Protein AF-A0A162SVK7-F1 (afdb_monomer)

pLDDT: mean 82.26, std 12.82, range [40.62, 97.19]

Sequence (424 aa):
MILMKMNILKIYNKLIHYNPVALINSDKLVNIDRVEYYIENQTILKSNTLYIMSIRSLLNIEPVIERINILSFKGYNITLEQVELLNANVILLDRTIDIDLIFNDIKNMLSIHRRYIKNTEKLYEAVLEGSTLQQIIEYAYEMINNPIILYDCSKKLIAYIKNINYIDEAFALKLENMQANSIGFPEYDSHKMISREAYFHINNRKNKHANMVSNIEIDHKLVGYLVVIEAKRVLDEYDVELISLLSNIISLEMGKDSFYQYSRGFAFEKLFFDLLEESIEDSLVLDSRIENLNLESKGNIKVLTLSPVEKHSANTVFPYVRDQFDKKYEGKSFIYRDKIVKLITYEKDNPFTDDFFKELEKFLKNNKMYCGLSLCFHNVKDLKQYYIQSVKSIELGLKLMKKSKFLFMMIICLFILWKNVRKI

Structure (mmCIF, N/CA/C/O backbone):
data_AF-A0A162SVK7-F1
#
_entry.id   AF-A0A162SVK7-F1
#
loop_
_atom_site.group_PDB
_atom_site.id
_atom_site.type_symbol
_atom_site.label_atom_id
_atom_site.label_alt_id
_atom_site.label_comp_id
_atom_site.label_asym_id
_atom_site.label_entity_id
_atom_site.label_seq_id
_atom_site.pdbx_PDB_ins_code
_atom_site.Cartn_x
_atom_site.Cartn_y
_atom_site.Cartn_z
_atom_site.occupancy
_atom_site.B_iso_or_equiv
_atom_site.auth_seq_id
_atom_site.auth_comp_id
_atom_site.auth_asym_id
_atom_site.auth_atom_id
_atom_site.pdbx_PDB_model_num
ATOM 1 N N . MET A 1 1 ? -6.412 13.043 8.914 1.00 49.00 1 MET A N 1
ATOM 2 C CA . MET A 1 1 ? -7.208 11.822 9.166 1.00 49.00 1 MET A CA 1
ATOM 3 C C . MET A 1 1 ? -7.851 11.960 10.538 1.00 49.00 1 MET A C 1
ATOM 5 O O . MET A 1 1 ? -7.175 12.432 11.443 1.00 49.00 1 MET A O 1
ATOM 9 N N . ILE A 1 2 ? -9.147 11.676 10.682 1.00 56.28 2 ILE A N 1
ATOM 10 C CA . ILE A 1 2 ? -9.868 11.856 11.952 1.00 56.28 2 ILE A CA 1
ATOM 11 C C . ILE A 1 2 ? -9.736 10.549 12.735 1.00 56.28 2 ILE A C 1
ATOM 13 O O . ILE A 1 2 ? -10.207 9.519 12.263 1.00 56.28 2 ILE A O 1
ATOM 17 N N . LEU A 1 3 ? -9.072 10.587 13.896 1.00 66.69 3 LEU A N 1
ATOM 18 C CA . LEU A 1 3 ? -9.072 9.462 14.835 1.00 66.69 3 LEU A CA 1
ATOM 19 C C . LEU A 1 3 ? -10.513 9.041 15.107 1.00 66.69 3 LEU A C 1
ATOM 21 O O . LEU A 1 3 ? -11.382 9.906 15.272 1.00 66.69 3 LEU A O 1
ATOM 25 N N . MET A 1 4 ? -10.762 7.734 15.189 1.00 75.25 4 MET A N 1
ATOM 26 C CA . MET A 1 4 ? -12.051 7.257 15.660 1.00 75.25 4 MET A CA 1
ATOM 27 C C . MET A 1 4 ? -12.364 7.956 16.986 1.00 75.25 4 MET A C 1
ATOM 29 O O . MET A 1 4 ? -11.551 7.939 17.902 1.00 75.25 4 MET A O 1
ATOM 33 N N . LYS A 1 5 ? -13.537 8.582 17.078 1.00 83.50 5 LYS A N 1
ATOM 34 C CA . LYS A 1 5 ? -14.055 9.126 18.333 1.00 83.50 5 LYS A CA 1
ATOM 35 C C . LYS A 1 5 ? -15.106 8.183 18.879 1.00 83.50 5 LYS A C 1
ATOM 37 O O . LYS A 1 5 ? -15.949 7.702 18.115 1.00 83.50 5 LYS A O 1
ATOM 42 N N . MET A 1 6 ? -15.084 7.960 20.184 1.00 89.19 6 MET A N 1
ATOM 43 C CA . MET A 1 6 ? -16.186 7.313 20.871 1.00 89.19 6 MET A CA 1
ATOM 44 C C . MET A 1 6 ? -17.186 8.380 21.289 1.00 89.19 6 MET A C 1
ATOM 46 O O . MET A 1 6 ? -16.854 9.252 22.072 1.00 89.19 6 MET A O 1
ATOM 50 N N . ASN A 1 7 ? -18.401 8.360 20.752 1.00 91.62 7 ASN A N 1
ATOM 51 C CA . ASN A 1 7 ? -19.439 9.335 21.093 1.00 91.62 7 ASN A CA 1
ATOM 52 C C . ASN A 1 7 ? -20.742 8.621 21.467 1.00 91.62 7 ASN A C 1
ATOM 54 O O . ASN A 1 7 ? -20.860 7.401 21.326 1.00 91.62 7 ASN A O 1
ATOM 58 N N . ILE A 1 8 ? -21.734 9.384 21.925 1.00 91.56 8 ILE A N 1
ATOM 59 C CA . ILE A 1 8 ? -23.002 8.813 22.389 1.00 91.56 8 ILE A CA 1
ATOM 60 C C . ILE A 1 8 ? -23.761 8.043 21.296 1.00 91.56 8 ILE A C 1
ATOM 62 O O . ILE A 1 8 ? -24.415 7.055 21.610 1.00 91.56 8 ILE A O 1
ATOM 66 N N . LEU A 1 9 ? -23.619 8.404 20.014 1.00 91.38 9 LEU A N 1
ATOM 67 C CA . LEU A 1 9 ? -24.222 7.639 18.914 1.00 91.38 9 LEU A CA 1
ATOM 68 C C . LEU A 1 9 ? -23.562 6.266 18.740 1.00 91.38 9 LEU A C 1
ATOM 70 O O . LEU A 1 9 ? -24.260 5.284 18.505 1.00 91.38 9 LEU A O 1
ATOM 74 N N . LYS A 1 10 ? -22.233 6.165 18.890 1.00 89.88 10 LYS A N 1
ATOM 75 C CA . LYS A 1 10 ? -21.547 4.862 18.865 1.00 89.88 10 LYS A CA 1
ATOM 76 C C . LYS A 1 10 ? -21.987 3.968 20.019 1.00 89.88 10 LYS A C 1
ATOM 78 O O . LYS A 1 10 ? -22.244 2.788 19.798 1.00 89.88 10 LYS A O 1
ATOM 83 N N . ILE A 1 11 ? -22.133 4.544 21.212 1.00 92.25 11 ILE A N 1
ATOM 84 C CA . ILE A 1 11 ? -22.660 3.833 22.383 1.00 92.25 11 ILE A CA 1
ATOM 85 C C . ILE A 1 11 ? -24.089 3.361 22.111 1.00 92.25 11 ILE A C 1
ATOM 87 O O . ILE A 1 11 ? -24.382 2.183 22.278 1.00 92.25 11 ILE A O 1
ATOM 91 N N . TYR A 1 12 ? -24.961 4.243 21.617 1.00 92.50 12 TYR A N 1
ATOM 92 C CA . TYR A 1 12 ? -26.333 3.896 21.249 1.00 92.50 12 TYR A CA 1
ATOM 93 C C . TYR A 1 12 ? -26.393 2.731 20.251 1.00 92.50 12 TYR A C 1
ATOM 95 O O . TYR A 1 12 ? -27.095 1.752 20.498 1.00 92.50 12 TYR A O 1
ATOM 103 N N . ASN A 1 13 ? -25.610 2.790 19.169 1.00 90.44 13 ASN A N 1
ATOM 104 C CA . ASN A 1 13 ? -25.572 1.734 18.154 1.00 90.44 13 ASN A CA 1
ATOM 105 C C . ASN A 1 13 ? -25.117 0.388 18.734 1.00 90.44 13 ASN A C 1
ATOM 107 O O . ASN A 1 13 ? -25.632 -0.656 18.344 1.00 90.44 13 ASN A O 1
ATOM 111 N N . LYS A 1 14 ? -24.177 0.403 19.686 1.00 87.88 14 LYS A N 1
ATOM 112 C CA . LYS A 1 14 ? -23.722 -0.804 20.389 1.00 87.88 14 LYS A CA 1
ATOM 113 C C . LYS A 1 14 ? -24.749 -1.368 21.358 1.00 87.88 14 LYS A C 1
ATOM 115 O O . LYS A 1 14 ? -24.682 -2.549 21.660 1.00 87.88 14 LYS A O 1
ATOM 120 N N . LEU A 1 15 ? -25.677 -0.543 21.829 1.00 90.31 15 LEU A N 1
ATOM 121 C CA . LEU A 1 15 ? -26.747 -0.942 22.735 1.00 90.31 15 LEU A CA 1
ATOM 122 C C . LEU A 1 15 ? -28.054 -1.256 21.999 1.00 90.31 15 LEU A C 1
ATOM 124 O O . LEU A 1 15 ? -29.055 -1.518 22.655 1.00 90.31 15 LEU A O 1
ATOM 128 N N . ILE A 1 16 ? -28.085 -1.231 20.661 1.00 90.19 16 ILE A N 1
ATOM 129 C CA . ILE A 1 16 ? -29.332 -1.314 19.886 1.00 90.19 16 ILE A CA 1
ATOM 130 C C . ILE A 1 16 ? -30.121 -2.608 20.141 1.00 90.19 16 ILE A C 1
ATOM 132 O O . ILE A 1 16 ? -31.350 -2.601 20.100 1.00 90.19 16 ILE A O 1
ATOM 136 N N . HIS A 1 17 ? -29.434 -3.705 20.480 1.00 87.25 17 HIS A N 1
ATOM 137 C CA . HIS A 1 17 ? -30.052 -4.988 20.834 1.00 87.25 17 HIS A CA 1
ATOM 138 C C . HIS A 1 17 ? -30.844 -4.942 22.145 1.00 87.25 17 HIS A C 1
ATOM 140 O O . HIS A 1 17 ? -31.695 -5.797 22.368 1.00 87.25 17 HIS A O 1
ATOM 146 N N . TYR A 1 18 ? -30.625 -3.922 22.977 1.00 87.56 18 TYR A N 1
ATOM 147 C CA . TYR A 1 18 ? -31.413 -3.641 24.177 1.00 87.56 18 TYR A CA 1
ATOM 148 C C . TYR A 1 18 ? -32.651 -2.758 23.909 1.00 87.56 18 TYR A C 1
ATOM 150 O O . TYR A 1 18 ? -33.312 -2.320 24.850 1.00 87.56 18 TYR A O 1
ATOM 158 N N . ASN A 1 19 ? -32.971 -2.470 22.641 1.00 88.06 19 ASN A N 1
ATOM 159 C CA . ASN A 1 19 ? -34.070 -1.590 22.218 1.00 88.06 19 ASN A CA 1
ATOM 160 C C . ASN A 1 19 ? -34.098 -0.200 22.922 1.00 88.06 19 ASN A C 1
ATOM 162 O O . ASN A 1 19 ? -35.123 0.203 23.503 1.00 88.06 19 ASN A O 1
ATOM 166 N N . PRO A 1 20 ? -32.966 0.536 22.915 1.00 90.62 20 PRO A N 1
ATOM 167 C CA . PRO A 1 20 ? -32.857 1.858 23.516 1.00 90.62 20 PRO A CA 1
ATOM 168 C C . PRO A 1 20 ? -33.718 2.892 22.785 1.00 90.62 20 PRO A C 1
ATOM 170 O O . PRO A 1 20 ? -33.944 2.803 21.582 1.00 90.62 20 PRO A O 1
ATOM 173 N N . VAL A 1 21 ? -34.126 3.939 23.500 1.00 90.44 21 VAL A N 1
ATOM 174 C CA . VAL A 1 21 ? -34.646 5.178 22.900 1.00 90.44 21 VAL A CA 1
ATOM 175 C C . VAL A 1 21 ? -33.583 6.261 23.042 1.00 90.44 21 VAL A C 1
ATOM 177 O O . VAL A 1 21 ? -33.098 6.506 24.144 1.00 90.44 21 VAL A O 1
ATOM 180 N N . ALA A 1 22 ? -33.212 6.904 21.937 1.00 90.06 22 ALA A N 1
ATOM 181 C CA . ALA A 1 22 ? -32.250 8.000 21.926 1.00 90.06 22 ALA A CA 1
ATOM 182 C C . ALA A 1 22 ? -32.950 9.360 21.846 1.00 90.06 22 ALA A C 1
ATOM 184 O O . ALA A 1 22 ? -33.765 9.599 20.960 1.00 90.06 22 ALA A O 1
ATOM 185 N N . LEU A 1 23 ? -32.563 10.265 22.741 1.00 89.56 23 LEU A N 1
ATOM 186 C CA . LEU A 1 23 ? -32.874 11.691 22.711 1.00 89.56 23 LEU A CA 1
ATOM 187 C C . LEU A 1 23 ? -31.536 12.427 22.601 1.00 89.56 23 LEU A C 1
ATOM 189 O O . LEU A 1 23 ? -30.927 12.806 23.601 1.00 89.56 23 LEU A O 1
ATOM 193 N N . ILE A 1 24 ? -31.014 12.503 21.379 1.00 86.75 24 ILE A N 1
ATOM 194 C CA . ILE A 1 24 ? -29.662 12.989 21.089 1.00 86.75 24 ILE A CA 1
ATOM 195 C C . ILE A 1 24 ? -29.779 14.167 20.130 1.00 86.75 24 ILE A C 1
ATOM 197 O O . ILE A 1 24 ? -30.416 14.046 19.085 1.00 86.75 24 ILE A O 1
ATOM 201 N N . ASN A 1 25 ? -29.122 15.276 20.457 1.00 78.25 25 ASN A N 1
ATOM 202 C CA . ASN A 1 25 ? -28.971 16.396 19.537 1.00 78.25 25 ASN A CA 1
ATOM 203 C C . ASN A 1 25 ? -27.614 16.264 18.816 1.00 78.25 25 ASN A C 1
ATOM 205 O O . ASN A 1 25 ? -26.556 16.178 19.446 1.00 78.25 25 ASN A O 1
ATOM 209 N N . SER A 1 26 ? -27.651 16.184 17.485 1.00 68.25 26 SER A N 1
ATOM 210 C CA . SER A 1 26 ? -26.506 15.830 16.637 1.00 68.25 26 SER A CA 1
ATOM 211 C C . SER A 1 26 ? -25.500 16.957 16.402 1.00 68.25 26 SER A C 1
ATOM 213 O O . SER A 1 26 ? -24.413 16.686 15.890 1.00 68.25 26 SER A O 1
ATOM 215 N N . ASP A 1 27 ? -25.815 18.198 16.778 1.00 68.56 27 ASP A N 1
ATOM 216 C CA . ASP A 1 27 ? -25.050 19.370 16.331 1.00 68.56 27 ASP A CA 1
ATOM 217 C C . ASP A 1 27 ? -23.649 19.467 16.961 1.00 68.56 27 ASP A C 1
ATOM 219 O O . ASP A 1 27 ? -22.752 20.097 16.396 1.00 68.56 27 ASP A O 1
ATOM 223 N N . LYS A 1 28 ? -23.418 18.804 18.108 1.00 66.12 28 LYS A N 1
ATOM 224 C CA . LYS A 1 28 ? -22.095 18.674 18.752 1.00 66.12 28 LYS A CA 1
ATOM 225 C C . LYS A 1 28 ? -21.943 17.335 19.480 1.00 66.12 28 LYS A C 1
ATOM 227 O O . LYS A 1 28 ? -22.263 17.210 20.661 1.00 66.12 28 LYS A O 1
ATOM 232 N N . LEU A 1 29 ? -21.392 16.336 18.792 1.00 79.19 29 LEU A N 1
ATOM 233 C CA . LEU A 1 29 ? -21.012 15.062 19.409 1.00 79.19 29 LEU A CA 1
ATOM 234 C C . LEU A 1 29 ? -19.665 15.194 20.131 1.00 79.19 29 LEU A C 1
ATOM 236 O O . LEU A 1 29 ? -18.629 15.426 19.504 1.00 79.19 29 LEU A O 1
ATOM 240 N N . VAL A 1 30 ? -19.686 15.018 21.453 1.00 84.38 30 VAL A N 1
ATOM 241 C CA . VAL A 1 30 ? -18.491 15.033 22.309 1.00 84.38 30 VAL A CA 1
ATOM 242 C C . VAL A 1 30 ? -17.878 13.632 22.385 1.00 84.38 30 VAL A C 1
ATOM 244 O O . VAL A 1 30 ? -18.587 12.627 22.298 1.00 84.38 30 VAL A O 1
ATOM 247 N N . ASN A 1 31 ? -16.550 13.564 22.514 1.00 89.00 31 ASN A N 1
ATOM 248 C CA . ASN A 1 31 ? -15.852 12.305 22.751 1.00 89.00 31 ASN A CA 1
ATOM 249 C C . ASN A 1 31 ? -16.046 11.857 24.204 1.00 89.00 31 ASN A C 1
ATOM 251 O O . ASN A 1 31 ? -15.774 12.628 25.117 1.00 89.00 31 ASN A O 1
ATOM 255 N N . ILE A 1 32 ? -16.467 10.616 24.399 1.00 92.56 32 ILE A N 1
ATOM 256 C CA . ILE A 1 32 ? -16.702 9.983 25.689 1.00 92.56 32 ILE A CA 1
ATOM 257 C C . ILE A 1 32 ? -15.539 9.036 25.972 1.00 92.56 32 ILE A C 1
ATOM 259 O O . ILE A 1 32 ? -15.284 8.112 25.200 1.00 92.56 32 ILE A O 1
ATOM 263 N N . ASP A 1 33 ? -14.847 9.246 27.085 1.00 92.38 33 ASP A N 1
ATOM 264 C CA . ASP A 1 33 ? -13.716 8.420 27.523 1.00 92.38 33 ASP A CA 1
ATOM 265 C C . ASP A 1 33 ? -13.985 7.680 28.845 1.00 92.38 33 ASP A C 1
ATOM 267 O O . ASP A 1 33 ? -13.234 6.766 29.212 1.00 92.38 33 ASP A O 1
ATOM 271 N N . ARG A 1 34 ? -15.070 8.039 29.544 1.00 93.25 34 ARG A N 1
ATOM 272 C CA . ARG A 1 34 ? -15.418 7.539 30.880 1.00 93.25 34 ARG A CA 1
ATOM 273 C C . ARG A 1 34 ? -16.895 7.189 30.996 1.00 93.25 34 ARG A C 1
ATOM 275 O O . ARG A 1 34 ? -17.748 7.767 30.327 1.00 93.25 34 ARG A O 1
ATOM 282 N N . VAL A 1 35 ? -17.178 6.259 31.901 1.00 95.19 35 VAL A N 1
ATOM 283 C CA . VAL A 1 35 ? -18.526 5.930 32.367 1.00 95.19 35 VAL A CA 1
ATOM 284 C C . VAL A 1 35 ? -18.523 5.951 33.889 1.00 95.19 35 VAL A C 1
ATOM 286 O O . VAL A 1 35 ? -17.622 5.386 34.511 1.00 95.19 35 VAL A O 1
ATOM 289 N N . GLU A 1 36 ? -19.490 6.645 34.481 1.00 94.62 36 GLU A N 1
ATOM 290 C CA . GLU A 1 36 ? -19.583 6.844 35.930 1.00 94.62 36 GLU A CA 1
ATOM 291 C C . GLU A 1 36 ? -21.047 6.746 36.376 1.00 94.62 36 GLU A C 1
ATOM 293 O O . GLU A 1 36 ? -21.956 7.180 35.667 1.00 94.62 36 GLU A O 1
ATOM 298 N N . TYR A 1 37 ? -21.282 6.178 37.559 1.00 92.81 37 TYR A N 1
ATOM 299 C CA . TYR A 1 37 ? -22.573 6.312 38.228 1.00 92.81 37 TYR A CA 1
ATOM 300 C C . TYR A 1 37 ? -22.703 7.736 38.767 1.00 92.81 37 TYR A C 1
ATOM 302 O O . TYR A 1 37 ? -21.780 8.244 39.403 1.00 92.81 37 TYR A O 1
ATOM 310 N N . TYR A 1 38 ? -23.838 8.381 38.510 1.00 91.69 38 TYR A N 1
ATOM 311 C CA . TYR A 1 38 ? -24.117 9.695 39.079 1.00 91.69 38 TYR A CA 1
ATOM 312 C C . TYR A 1 38 ? -24.283 9.610 40.596 1.00 91.69 38 TYR A C 1
ATOM 314 O O . TYR A 1 38 ? -24.982 8.730 41.103 1.00 91.69 38 TYR A O 1
ATOM 322 N N . ILE A 1 39 ? -23.683 10.562 41.305 1.00 87.69 39 ILE A N 1
ATOM 323 C CA . ILE A 1 39 ? -23.825 10.713 42.751 1.00 87.69 39 ILE A CA 1
ATOM 324 C C . ILE A 1 39 ? -24.799 11.864 43.009 1.00 87.69 39 ILE A C 1
ATOM 326 O O . ILE A 1 39 ? -24.632 12.949 42.453 1.00 87.69 39 ILE A O 1
ATOM 330 N N . GLU A 1 40 ? -25.817 11.643 43.845 1.00 82.12 40 GLU A N 1
ATOM 331 C CA . GLU A 1 40 ? -26.786 12.691 44.187 1.00 82.12 40 GLU A CA 1
ATOM 332 C C . GLU A 1 40 ? -26.089 13.958 44.697 1.00 82.12 40 GLU A C 1
ATOM 334 O O . GLU A 1 40 ? -25.170 13.897 45.516 1.00 82.12 40 GLU A O 1
ATOM 339 N N . ASN A 1 41 ? -26.553 15.112 44.211 1.00 80.06 41 ASN A N 1
ATOM 340 C CA . ASN A 1 41 ? -25.989 16.440 44.480 1.00 80.06 41 ASN A CA 1
ATOM 341 C C . ASN A 1 41 ? -24.603 16.696 43.863 1.00 80.06 41 ASN A C 1
ATOM 343 O O . ASN A 1 41 ? -23.955 17.689 44.199 1.00 80.06 41 ASN A O 1
ATOM 347 N N . GLN A 1 42 ? -24.135 15.853 42.937 1.00 82.94 42 GLN A N 1
ATOM 348 C CA . GLN A 1 42 ? -22.970 16.182 42.120 1.00 82.94 42 GLN A CA 1
ATOM 349 C C . GLN A 1 42 ? -23.286 17.390 41.227 1.00 82.94 42 GLN A C 1
ATOM 351 O O . GLN A 1 42 ? -24.164 17.324 40.367 1.00 82.94 42 GLN A O 1
ATOM 356 N N . THR A 1 43 ? -22.539 18.478 41.421 1.00 76.81 43 THR A N 1
ATOM 357 C CA . THR A 1 43 ? -22.720 19.756 40.709 1.00 76.81 43 THR A CA 1
ATOM 358 C C . THR A 1 43 ? -21.873 19.870 39.444 1.00 76.81 43 THR A C 1
ATOM 360 O O . THR A 1 43 ? -22.196 20.641 38.547 1.00 76.81 43 THR A O 1
ATOM 363 N N . ILE A 1 44 ? -20.783 19.103 39.352 1.00 85.12 44 ILE A N 1
ATOM 364 C CA . ILE A 1 44 ? -19.857 19.149 38.216 1.00 85.12 44 ILE A CA 1
ATOM 365 C C . ILE A 1 44 ? -20.047 17.897 37.367 1.00 85.12 44 ILE A C 1
ATOM 367 O O . ILE A 1 44 ? -19.607 16.806 37.743 1.00 85.12 44 ILE A O 1
ATOM 371 N N . LEU A 1 45 ? -20.662 18.077 36.201 1.00 89.31 45 LEU A N 1
ATOM 372 C CA . LEU A 1 45 ? -20.806 17.055 35.170 1.00 89.31 45 LEU A CA 1
ATOM 373 C C . LEU A 1 45 ? -19.910 17.402 33.983 1.00 89.31 45 LEU A C 1
ATOM 375 O O . LEU A 1 45 ? -19.864 18.548 33.541 1.00 89.31 45 LEU A O 1
ATOM 379 N N . LYS A 1 46 ? -19.171 16.410 33.487 1.00 90.69 46 LYS A N 1
ATOM 380 C CA . LYS A 1 46 ? -18.206 16.581 32.401 1.00 90.69 46 LYS A CA 1
ATOM 381 C C . LYS A 1 46 ? -18.762 16.039 31.096 1.00 90.69 46 LYS A C 1
ATOM 383 O O . LYS A 1 46 ? -19.349 14.961 31.055 1.00 90.69 46 LYS A O 1
ATOM 388 N N . SER A 1 47 ? -18.512 16.761 30.014 1.00 90.25 47 SER A N 1
ATOM 389 C CA . SER A 1 47 ? -18.987 16.407 28.677 1.00 90.25 47 SER A CA 1
ATOM 390 C C . SER A 1 47 ? -18.352 15.124 28.112 1.00 90.25 47 SER A C 1
ATOM 392 O O . SER A 1 47 ? -18.979 14.438 27.304 1.00 90.25 47 SER A O 1
ATOM 394 N N . ASN A 1 48 ? -17.156 14.736 28.575 1.00 91.81 48 ASN A N 1
ATOM 395 C CA . ASN A 1 48 ? -16.472 13.495 28.183 1.00 91.81 48 ASN A CA 1
ATOM 396 C C . ASN A 1 48 ? -16.876 12.243 28.987 1.00 91.81 48 ASN A C 1
ATOM 398 O O . ASN A 1 48 ? -16.344 11.158 28.743 1.00 91.81 48 ASN A O 1
ATOM 402 N N . THR A 1 49 ? -17.829 12.360 29.910 1.00 93.62 49 THR A N 1
ATOM 403 C CA . THR A 1 49 ? -18.309 11.240 30.727 1.00 93.62 49 THR A CA 1
ATOM 404 C C . THR A 1 49 ? -19.729 10.849 30.323 1.00 93.62 49 THR A C 1
ATOM 406 O O . THR A 1 49 ? -20.593 11.708 30.149 1.00 93.62 49 THR A O 1
ATOM 409 N N . L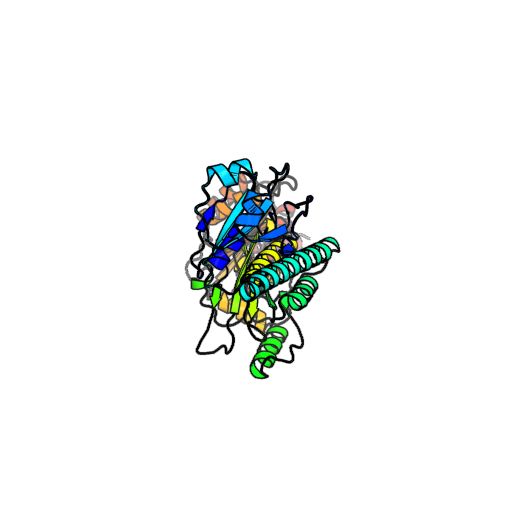EU A 1 50 ? -19.984 9.543 30.201 1.00 95.38 50 LEU A N 1
ATOM 410 C CA . LEU A 1 50 ? -21.336 8.993 30.182 1.00 95.38 50 LEU A CA 1
ATOM 411 C C . LEU A 1 50 ? -21.791 8.726 31.619 1.00 95.38 50 LEU A C 1
ATOM 413 O O . LEU A 1 50 ? -21.254 7.842 32.290 1.00 95.38 50 LEU A O 1
ATOM 417 N N . TYR A 1 51 ? -22.795 9.463 32.078 1.00 94.06 51 TYR A N 1
ATOM 418 C CA . TYR A 1 51 ? -23.359 9.275 33.409 1.00 94.06 51 TYR A CA 1
ATOM 419 C C . TYR A 1 51 ? -24.507 8.272 33.385 1.00 94.06 51 TYR A C 1
ATOM 421 O O . TYR A 1 51 ? -25.481 8.461 32.656 1.00 94.06 51 TYR A O 1
ATOM 429 N N . ILE A 1 52 ? -24.418 7.234 34.214 1.00 93.44 52 ILE A N 1
ATOM 430 C CA . ILE A 1 52 ? -25.535 6.326 34.471 1.00 93.44 52 ILE A CA 1
ATOM 431 C C . ILE A 1 52 ? -26.317 6.850 35.672 1.00 93.44 52 ILE A C 1
ATOM 433 O O . ILE A 1 52 ? -25.773 6.977 36.771 1.00 93.44 52 ILE A O 1
ATOM 437 N N . MET A 1 53 ? -27.593 7.173 35.465 1.00 89.94 53 MET A N 1
ATOM 438 C CA . MET A 1 53 ? -28.435 7.759 36.509 1.00 89.94 53 MET A CA 1
ATOM 439 C C . MET A 1 53 ? -29.913 7.419 36.346 1.00 89.94 53 MET A C 1
ATOM 441 O O . MET A 1 53 ? -30.379 7.044 35.268 1.00 89.94 53 MET A O 1
ATOM 445 N N . SER A 1 54 ? -30.686 7.605 37.415 1.00 86.69 54 SER A N 1
ATOM 446 C CA . SER A 1 54 ? -32.142 7.505 37.338 1.00 86.69 54 SER A CA 1
ATOM 447 C C . SER A 1 54 ? -32.740 8.706 36.599 1.00 86.69 54 SER A C 1
ATOM 449 O O . SER A 1 54 ? -32.225 9.821 36.678 1.00 86.69 54 SER A O 1
ATOM 451 N N . ILE A 1 55 ? -33.886 8.506 35.946 1.00 84.38 55 ILE A N 1
ATOM 452 C CA . ILE A 1 55 ? -34.601 9.599 35.276 1.00 84.38 55 ILE A CA 1
ATOM 453 C C . ILE A 1 55 ? -35.062 10.684 36.266 1.00 84.38 55 ILE A C 1
ATOM 455 O O . ILE A 1 55 ? -35.198 11.843 35.900 1.00 84.38 55 ILE A O 1
ATOM 459 N N . ARG A 1 56 ? -35.271 10.329 37.542 1.00 83.44 56 ARG A N 1
ATOM 460 C CA . ARG A 1 56 ? -35.610 11.297 38.596 1.00 83.44 56 ARG A CA 1
ATOM 461 C C . ARG A 1 56 ? -34.426 12.205 38.903 1.00 83.44 56 ARG A C 1
ATOM 463 O O . ARG A 1 56 ? -34.599 13.409 39.006 1.00 83.44 56 ARG A O 1
ATOM 470 N N . SER A 1 57 ? -33.233 11.622 39.002 1.00 86.19 57 SER A N 1
ATOM 471 C CA . SER A 1 57 ? -31.989 12.366 39.199 1.00 86.19 57 SER A CA 1
ATOM 472 C C . SER A 1 57 ? -31.725 13.304 38.021 1.00 86.19 57 SER A C 1
ATOM 474 O O . SER A 1 57 ? -31.352 14.448 38.241 1.00 86.19 57 SER A O 1
ATOM 476 N N . LEU A 1 58 ? -32.006 12.855 36.791 1.00 84.12 58 LEU A N 1
ATOM 477 C CA . LEU A 1 58 ? -31.892 13.676 35.583 1.00 84.12 58 LEU A CA 1
ATOM 478 C C . LEU A 1 58 ? -32.741 14.952 35.644 1.00 84.12 58 LEU A C 1
ATOM 480 O O . LEU A 1 58 ? -32.255 16.028 35.320 1.00 84.12 58 LEU A O 1
ATOM 484 N N . LEU A 1 59 ? -33.999 14.837 36.074 1.00 81.81 59 LEU A N 1
ATOM 485 C CA . LEU A 1 59 ? -34.925 15.974 36.147 1.00 81.81 59 LEU A CA 1
ATOM 486 C C . LEU A 1 59 ? -34.561 16.995 37.239 1.00 81.81 59 LEU A C 1
ATOM 488 O O . LEU A 1 59 ? -35.088 18.103 37.220 1.00 81.81 59 LEU A O 1
ATOM 492 N N . ASN A 1 60 ? -33.670 16.634 38.166 1.00 83.50 60 ASN A N 1
ATOM 493 C CA . ASN A 1 60 ? -33.197 17.508 39.240 1.00 83.50 60 ASN A CA 1
ATOM 494 C C . ASN A 1 60 ? -31.860 18.196 38.912 1.00 83.50 60 ASN A C 1
ATOM 496 O O . ASN A 1 60 ? -31.348 18.945 39.741 1.00 83.50 60 ASN A O 1
ATOM 500 N N . ILE A 1 61 ? -31.267 17.923 37.745 1.00 83.56 61 ILE A N 1
ATOM 501 C CA . ILE A 1 61 ? -30.011 18.548 37.324 1.00 83.56 61 ILE A CA 1
ATOM 502 C C . ILE A 1 61 ? -30.292 19.951 36.780 1.00 83.56 61 ILE A C 1
ATOM 504 O O . ILE A 1 61 ? -31.204 20.152 35.980 1.00 83.56 61 ILE A O 1
ATOM 508 N N . GLU A 1 62 ? -29.488 20.927 37.201 1.00 83.31 62 GLU A N 1
ATOM 509 C CA . GLU A 1 62 ? -29.517 22.269 36.619 1.00 83.31 62 GLU A CA 1
ATOM 510 C C . GLU A 1 62 ? -28.940 22.261 35.189 1.00 83.31 62 GLU A C 1
ATOM 512 O O . GLU A 1 62 ? -28.011 21.496 34.910 1.00 83.31 62 GLU A O 1
ATOM 517 N N . PRO A 1 63 ? -29.447 23.109 34.272 1.00 80.62 63 PRO A N 1
ATOM 518 C CA . PRO A 1 63 ? -28.920 23.221 32.915 1.00 80.62 63 PRO A CA 1
ATOM 519 C C . PRO A 1 63 ? -27.403 23.417 32.891 1.00 80.62 63 PRO A C 1
ATOM 521 O O . PRO A 1 63 ? -26.866 24.321 33.534 1.00 80.62 63 PRO A O 1
ATOM 524 N N . VAL A 1 64 ? -26.705 22.583 32.120 1.00 82.00 64 VAL A N 1
ATOM 525 C CA . VAL A 1 64 ? -25.238 22.582 32.084 1.00 82.00 64 VAL A CA 1
ATOM 526 C C . VAL A 1 64 ? -24.708 23.375 30.890 1.00 82.00 64 VAL A C 1
ATOM 528 O O . VAL A 1 64 ? -25.255 23.331 29.787 1.00 82.00 64 VAL A O 1
ATOM 531 N N . ILE A 1 65 ? -23.596 24.087 31.095 1.00 80.12 65 ILE A N 1
ATOM 532 C CA . ILE A 1 65 ? -22.949 24.898 30.047 1.00 80.12 65 ILE A CA 1
ATOM 533 C C . ILE A 1 65 ? -22.407 24.004 28.923 1.00 80.12 65 ILE A C 1
ATOM 535 O O . ILE A 1 65 ? -22.608 24.284 27.739 1.00 80.12 65 ILE A O 1
ATOM 539 N N . GLU A 1 66 ? -21.722 22.919 29.284 1.00 84.56 66 GLU A N 1
ATOM 540 C CA . GLU A 1 66 ? -21.230 21.931 28.327 1.00 84.56 66 GLU A CA 1
ATOM 541 C C . GLU A 1 66 ? -22.229 20.793 28.149 1.00 84.56 66 GLU A C 1
ATOM 543 O O . GLU A 1 66 ? -22.835 20.333 29.113 1.00 84.56 66 GLU A O 1
ATOM 548 N N . ARG A 1 67 ? -22.359 20.295 26.915 1.00 87.50 67 ARG A N 1
ATOM 549 C CA . ARG A 1 67 ? -23.301 19.218 26.622 1.00 87.50 67 ARG A CA 1
ATOM 550 C C . ARG A 1 67 ? -22.868 17.911 27.282 1.00 87.50 67 ARG A C 1
ATOM 552 O O . ARG A 1 67 ? -21.784 17.408 26.984 1.00 87.50 67 ARG A O 1
ATOM 559 N N . ILE A 1 68 ? -23.724 17.349 28.130 1.00 90.75 68 ILE A N 1
ATOM 560 C CA . ILE A 1 68 ? -23.448 16.106 28.869 1.00 90.75 68 ILE A CA 1
ATOM 561 C C . ILE A 1 68 ? -24.072 14.880 28.198 1.00 90.75 68 ILE A C 1
ATOM 563 O O . ILE A 1 68 ? -24.998 14.991 27.395 1.00 90.75 68 ILE A O 1
ATOM 567 N N . ASN A 1 69 ? -23.567 13.694 28.540 1.00 93.00 69 ASN A N 1
ATOM 568 C CA . ASN A 1 69 ? -24.027 12.421 27.994 1.00 93.00 69 ASN A CA 1
ATOM 569 C C . ASN A 1 69 ? -24.560 11.536 29.122 1.00 93.00 69 ASN A C 1
ATOM 571 O O . ASN A 1 69 ? -23.881 11.321 30.126 1.00 93.00 69 ASN A O 1
ATOM 575 N N . ILE A 1 70 ? -25.776 11.022 28.962 1.00 92.62 70 ILE A N 1
ATOM 576 C CA . ILE A 1 70 ? -26.502 10.309 30.011 1.00 92.62 70 ILE A CA 1
ATOM 577 C C . ILE A 1 70 ? -27.073 9.003 29.469 1.00 92.62 70 ILE A C 1
ATOM 579 O O . ILE A 1 70 ? -27.625 8.942 28.370 1.00 92.62 70 ILE A O 1
ATOM 583 N N . LEU A 1 71 ? -26.986 7.965 30.290 1.00 93.44 71 LEU A N 1
ATOM 584 C CA . LEU A 1 71 ? -27.722 6.724 30.134 1.00 93.44 71 LEU A CA 1
ATOM 585 C C . LEU A 1 71 ? -28.672 6.571 31.322 1.00 93.44 71 LEU A C 1
ATOM 587 O O . LEU A 1 71 ? -28.268 6.662 32.482 1.00 93.44 71 LEU A O 1
ATOM 591 N N . SER A 1 72 ? -29.951 6.364 31.032 1.00 91.25 72 SER A N 1
ATOM 592 C CA . SER A 1 72 ? -30.990 6.232 32.046 1.00 91.25 72 SER A CA 1
ATOM 593 C C . SER A 1 72 ? -31.987 5.133 31.697 1.00 91.25 72 SER A C 1
ATOM 595 O O . SER A 1 72 ? -31.975 4.577 30.601 1.00 91.25 72 SER A O 1
ATOM 597 N N . PHE A 1 73 ? -32.867 4.821 32.643 1.00 85.50 73 PHE A N 1
ATOM 598 C CA . PHE A 1 73 ? -33.896 3.800 32.495 1.00 85.50 73 PHE A CA 1
ATOM 599 C C . PHE A 1 73 ? -35.271 4.439 32.316 1.00 85.50 73 PHE A C 1
ATOM 601 O O . PHE A 1 73 ? -35.648 5.360 33.051 1.00 85.50 73 PHE A O 1
ATOM 608 N N . LYS A 1 74 ? -36.045 3.907 31.366 1.00 73.31 74 LYS A N 1
ATOM 609 C CA . LYS A 1 74 ? -37.443 4.260 31.107 1.00 73.31 74 LYS A CA 1
ATOM 610 C C . LYS A 1 74 ? -38.218 4.162 32.412 1.00 73.31 74 LYS A C 1
ATOM 612 O O . LYS A 1 74 ? -38.086 3.209 33.168 1.00 73.31 74 LYS A O 1
ATOM 617 N N . GLY A 1 75 ? -39.004 5.173 32.736 1.00 65.50 75 GLY A N 1
ATOM 618 C CA . GLY A 1 75 ? -39.634 5.225 34.053 1.00 65.50 75 GLY A CA 1
ATOM 619 C C . GLY A 1 75 ? -40.632 6.346 34.231 1.00 65.50 75 GLY A C 1
ATOM 620 O O . GLY A 1 75 ? -41.581 6.200 34.989 1.00 65.50 75 GLY A O 1
ATOM 621 N N . TYR A 1 76 ? -40.402 7.433 33.506 1.00 65.81 76 TYR A N 1
ATOM 622 C CA . TYR A 1 76 ? -41.312 8.543 33.283 1.00 65.81 76 TYR A CA 1
ATOM 623 C C . TYR A 1 76 ? -41.154 8.962 31.816 1.00 65.81 76 TYR A C 1
ATOM 625 O O . TYR A 1 76 ? -40.101 8.710 31.221 1.00 65.81 76 TYR A O 1
ATOM 633 N N . ASN A 1 77 ? -42.182 9.577 31.232 1.00 71.38 77 ASN A N 1
ATOM 634 C CA . ASN A 1 77 ? -42.070 10.160 29.897 1.00 71.38 77 ASN A CA 1
ATOM 635 C C . ASN A 1 77 ? -41.213 11.426 29.994 1.00 71.38 77 ASN A C 1
ATOM 637 O O . ASN A 1 77 ? -41.632 12.390 30.630 1.00 71.38 77 ASN A O 1
ATOM 641 N N . ILE A 1 78 ? -40.027 11.403 29.387 1.00 79.88 78 ILE A N 1
ATOM 642 C CA . ILE A 1 78 ? -39.196 12.591 29.173 1.00 79.88 78 ILE A CA 1
ATOM 643 C C . ILE A 1 78 ? -39.267 12.966 27.691 1.00 79.88 78 ILE A C 1
ATOM 645 O O . ILE A 1 78 ? -39.218 12.087 26.826 1.00 79.88 78 ILE A O 1
ATOM 649 N N . THR A 1 79 ? -39.438 14.251 27.394 1.00 81.44 79 THR A N 1
ATOM 650 C CA . THR A 1 79 ? -39.511 14.753 26.015 1.00 81.44 79 THR A CA 1
ATOM 651 C C . THR A 1 79 ? -38.142 15.213 25.520 1.00 81.44 79 THR A C 1
ATOM 653 O O . THR A 1 79 ? -37.238 15.492 26.309 1.00 81.44 79 THR A O 1
ATOM 656 N N . LEU A 1 80 ? -37.985 15.321 24.197 1.00 78.81 80 LEU A N 1
ATOM 657 C CA . LEU A 1 80 ? -36.770 15.874 23.594 1.00 78.81 80 LEU A CA 1
ATOM 658 C C . LEU A 1 80 ? -36.517 17.318 24.065 1.00 78.81 80 LEU A C 1
ATOM 660 O O . LEU A 1 80 ? -35.391 17.644 24.416 1.00 78.81 80 LEU A O 1
ATOM 664 N N . GLU A 1 81 ? -37.567 18.140 24.175 1.00 82.88 81 GLU A N 1
ATOM 665 C CA . GLU A 1 81 ? -37.479 19.529 24.659 1.00 82.88 81 GLU A CA 1
ATOM 666 C C . GLU A 1 81 ? -36.877 19.625 26.070 1.00 82.88 81 GLU A C 1
ATOM 668 O O . GLU A 1 81 ? -36.026 20.474 26.330 1.00 82.88 81 GLU A O 1
ATOM 673 N N . GLN A 1 82 ? -37.264 18.728 26.985 1.00 83.88 82 GLN A N 1
ATOM 674 C CA . GLN A 1 82 ? -36.703 18.690 28.340 1.00 83.88 82 GLN A CA 1
ATOM 675 C C . GLN A 1 82 ? -35.209 18.343 28.328 1.00 83.88 82 GLN A C 1
ATOM 677 O O . GLN A 1 82 ? -34.429 18.927 29.076 1.00 83.88 82 GLN A O 1
ATOM 682 N N . VAL A 1 83 ? -34.797 17.417 27.461 1.00 83.88 83 VAL A N 1
ATOM 683 C CA . VAL A 1 83 ? -33.388 17.031 27.295 1.00 83.88 83 VAL A CA 1
ATOM 684 C C . VAL A 1 83 ? -32.563 18.164 26.672 1.00 83.88 83 VAL A C 1
ATOM 686 O O . VAL A 1 83 ? -31.410 18.372 27.056 1.00 83.88 83 VAL A O 1
ATOM 689 N N . GLU A 1 84 ? -33.148 18.929 25.751 1.00 83.12 84 GLU A N 1
ATOM 690 C CA . GLU A 1 84 ? -32.497 20.091 25.144 1.00 83.12 84 GLU A CA 1
ATOM 691 C C . GLU A 1 84 ? -32.307 21.244 26.129 1.00 83.12 84 GLU A C 1
ATOM 693 O O . GLU A 1 84 ? -31.222 21.825 26.158 1.00 83.12 84 GLU A O 1
ATOM 698 N N . LEU A 1 85 ? -33.299 21.523 26.982 1.00 84.81 85 LEU A N 1
ATOM 699 C CA . LEU A 1 85 ? -33.186 22.520 28.055 1.00 84.81 85 LEU A CA 1
ATOM 700 C C . LEU A 1 85 ? -32.067 22.187 29.050 1.00 84.81 85 LEU A C 1
ATOM 702 O O . LEU A 1 85 ? -31.395 23.088 29.545 1.00 84.81 85 LEU A O 1
ATOM 706 N N . LEU A 1 86 ? -31.835 20.898 29.307 1.00 84.69 86 LEU A N 1
ATOM 707 C CA . LEU A 1 86 ? -30.727 20.421 30.138 1.00 84.69 86 LEU A CA 1
ATOM 708 C C . LEU A 1 86 ? -29.371 20.456 29.420 1.00 84.69 86 LEU A C 1
ATOM 710 O O . LEU A 1 86 ? -28.349 20.200 30.052 1.00 84.69 86 LEU A O 1
ATOM 714 N N . ASN A 1 87 ? -29.348 20.748 28.115 1.00 87.62 87 ASN A N 1
ATOM 715 C CA . ASN A 1 87 ? -28.173 20.618 27.257 1.00 87.62 87 ASN A CA 1
ATOM 716 C C . ASN A 1 87 ? -27.550 19.213 27.369 1.00 87.62 87 ASN A C 1
ATOM 718 O O . ASN A 1 87 ? -26.351 19.050 27.582 1.00 87.62 87 ASN A O 1
ATOM 722 N N . ALA A 1 88 ? -28.374 18.172 27.251 1.00 89.19 88 ALA A N 1
ATOM 723 C CA . ALA A 1 88 ? -27.955 16.784 27.411 1.00 89.19 88 ALA A CA 1
ATOM 724 C C . ALA A 1 88 ? -28.171 15.954 26.137 1.00 89.19 88 ALA A C 1
ATOM 726 O O . ALA A 1 88 ? -28.918 16.325 25.234 1.00 89.19 88 ALA A O 1
ATOM 727 N N . ASN A 1 89 ? -27.500 14.808 26.077 1.00 91.00 89 ASN A N 1
ATOM 728 C CA . ASN A 1 89 ? -27.814 13.694 25.193 1.00 91.00 89 ASN A CA 1
ATOM 729 C C . ASN A 1 89 ? -28.183 12.495 26.065 1.00 91.00 89 ASN A C 1
ATOM 731 O O . ASN A 1 89 ? -27.428 12.154 26.977 1.00 91.00 89 ASN A O 1
ATOM 735 N N . VAL A 1 90 ? -29.314 11.847 25.789 1.00 91.44 90 VAL A N 1
ATOM 736 C CA . VAL A 1 90 ? -29.857 10.797 26.659 1.00 91.44 90 VAL A CA 1
ATOM 737 C C . VAL A 1 90 ? -30.133 9.519 25.873 1.00 91.44 90 VAL A C 1
ATOM 739 O O . VAL A 1 90 ? -30.795 9.539 24.837 1.00 91.44 90 VAL A O 1
ATOM 742 N N . ILE A 1 91 ? -29.657 8.392 26.400 1.00 92.62 91 ILE A N 1
ATOM 743 C CA . ILE A 1 91 ? -30.057 7.040 25.995 1.00 92.62 91 ILE A CA 1
ATOM 744 C C . ILE A 1 91 ? -30.963 6.465 27.086 1.00 92.62 91 ILE A C 1
ATOM 746 O O . ILE A 1 91 ? -30.596 6.459 28.259 1.00 92.62 91 ILE A O 1
ATOM 750 N N . LEU A 1 92 ? -32.137 5.966 26.701 1.00 91.31 92 LEU A N 1
ATOM 751 C CA . LEU A 1 92 ? -33.133 5.384 27.597 1.00 91.31 92 LEU A CA 1
ATOM 752 C C . LEU A 1 92 ? -33.270 3.878 27.359 1.00 91.31 92 LEU A C 1
ATOM 754 O O . LEU A 1 92 ? -33.730 3.454 26.298 1.00 91.31 92 LEU A O 1
ATOM 758 N N . LEU A 1 93 ? -32.934 3.080 28.368 1.00 89.69 93 LEU A N 1
ATOM 759 C CA . LEU A 1 93 ? -33.063 1.619 28.376 1.00 89.69 93 LEU A CA 1
ATOM 760 C C . LEU A 1 93 ? -34.304 1.153 29.142 1.00 89.69 93 LEU A C 1
ATOM 762 O O . LEU A 1 93 ? -34.847 1.887 29.961 1.00 89.69 93 LEU A O 1
ATOM 766 N N . ASP A 1 94 ? -34.775 -0.067 28.891 1.00 84.75 94 ASP A N 1
ATOM 767 C CA . ASP A 1 94 ? -35.838 -0.668 29.705 1.00 84.75 94 ASP A CA 1
ATOM 768 C C . ASP A 1 94 ? -35.342 -1.002 31.128 1.00 84.75 94 ASP A C 1
ATOM 770 O O . ASP A 1 94 ? -34.200 -1.422 31.305 1.00 84.75 94 ASP A O 1
ATOM 774 N N . ARG A 1 95 ? -36.201 -0.842 32.145 1.00 78.38 95 ARG A N 1
ATOM 775 C CA . ARG A 1 95 ? -35.900 -1.164 33.556 1.00 78.38 95 ARG A CA 1
ATOM 776 C C . ARG A 1 95 ? -35.665 -2.646 33.809 1.00 78.38 95 ARG A C 1
ATOM 778 O O . ARG A 1 95 ? -35.139 -2.986 34.862 1.00 78.38 95 ARG A O 1
ATOM 785 N N . THR A 1 96 ? -36.077 -3.518 32.896 1.00 82.12 96 THR A N 1
ATOM 786 C CA . THR A 1 96 ? -35.830 -4.959 33.017 1.00 82.12 96 THR A CA 1
ATOM 787 C C . THR A 1 96 ? -34.366 -5.338 32.794 1.00 82.12 96 THR A C 1
ATOM 789 O O . THR A 1 96 ? -34.003 -6.489 33.017 1.00 82.12 96 THR A O 1
ATOM 792 N N . ILE A 1 97 ? -33.536 -4.410 32.311 1.00 84.56 97 ILE A N 1
ATOM 793 C CA . ILE A 1 97 ? -32.129 -4.651 31.997 1.00 84.56 97 ILE A CA 1
ATOM 794 C C . ILE A 1 97 ? -31.273 -4.403 33.240 1.00 84.56 97 ILE A C 1
ATOM 796 O O . ILE A 1 97 ? -31.429 -3.392 33.924 1.00 84.56 97 ILE A O 1
ATOM 800 N N . ASP A 1 98 ? -30.335 -5.311 33.497 1.00 87.25 98 ASP A N 1
ATOM 801 C CA . ASP A 1 98 ? -29.360 -5.174 34.575 1.00 87.25 98 ASP A CA 1
ATOM 802 C C . ASP A 1 98 ? -28.370 -4.032 34.281 1.00 87.25 98 ASP A C 1
ATOM 804 O O . ASP A 1 98 ? -27.647 -4.030 33.280 1.00 87.25 98 ASP A O 1
ATOM 808 N N . ILE A 1 99 ? -28.349 -3.049 35.178 1.00 85.06 99 ILE A N 1
ATOM 809 C CA . ILE A 1 99 ? -27.504 -1.860 35.092 1.00 85.06 99 ILE A CA 1
ATOM 810 C C . ILE A 1 99 ? -26.012 -2.190 35.154 1.00 85.06 99 ILE A C 1
ATOM 812 O O . ILE A 1 99 ? -25.223 -1.551 34.456 1.00 85.06 99 ILE A O 1
ATOM 816 N N . ASP A 1 100 ? -25.629 -3.204 35.929 1.00 88.12 100 ASP A N 1
ATOM 817 C CA . ASP A 1 100 ? -24.232 -3.576 36.114 1.00 88.12 100 ASP A CA 1
ATOM 818 C C . ASP A 1 100 ? -23.687 -4.283 34.869 1.00 88.12 100 ASP A C 1
ATOM 820 O O . ASP A 1 100 ? -22.522 -4.090 34.506 1.00 88.12 100 ASP A O 1
ATOM 824 N N . LEU A 1 101 ? -24.534 -5.032 34.150 1.00 89.06 101 LEU A N 1
ATOM 825 C CA . LEU A 1 101 ? -24.185 -5.581 32.835 1.00 89.06 101 LEU A CA 1
ATOM 826 C C . LEU A 1 101 ? -23.901 -4.457 31.833 1.00 89.06 101 LEU A C 1
ATOM 828 O O . LEU A 1 101 ? -22.841 -4.443 31.211 1.00 89.06 101 LEU A O 1
ATOM 832 N N . ILE A 1 102 ? -24.793 -3.466 31.741 1.00 90.25 102 ILE A N 1
ATOM 833 C CA . ILE A 1 102 ? -24.628 -2.317 30.838 1.00 90.25 102 ILE A CA 1
ATOM 834 C C . ILE A 1 102 ? -23.386 -1.495 31.191 1.00 90.25 102 ILE A C 1
ATOM 836 O O . ILE A 1 102 ? -22.621 -1.107 30.304 1.00 90.25 102 ILE A O 1
ATOM 840 N N . PHE A 1 103 ? -23.151 -1.242 32.480 1.00 91.81 103 PHE A N 1
ATOM 841 C CA . PHE A 1 103 ? -21.960 -0.532 32.937 1.00 91.81 103 PHE A CA 1
ATOM 842 C C . PHE A 1 103 ? -20.679 -1.264 32.517 1.00 91.81 103 PHE A C 1
ATOM 844 O O . PHE A 1 103 ? -19.754 -0.637 31.992 1.00 91.81 103 PHE A O 1
ATOM 851 N N . ASN A 1 104 ? -20.630 -2.588 32.695 1.00 90.88 104 ASN A N 1
ATOM 852 C CA . ASN A 1 104 ? -19.484 -3.401 32.293 1.00 90.88 104 ASN A CA 1
ATOM 853 C C . ASN A 1 104 ? -19.296 -3.439 30.769 1.00 90.88 104 ASN A C 1
ATOM 855 O O . ASN A 1 104 ? -18.163 -3.285 30.309 1.00 90.88 104 ASN A O 1
ATOM 859 N N . ASP A 1 105 ? -20.372 -3.559 29.989 1.00 89.69 105 ASP A N 1
ATOM 860 C CA . ASP A 1 105 ? -20.331 -3.510 28.521 1.00 89.69 105 ASP A CA 1
ATOM 861 C C . ASP A 1 105 ? -19.734 -2.184 28.025 1.00 89.69 105 ASP A C 1
ATOM 863 O O . ASP A 1 105 ? -18.793 -2.164 27.224 1.00 89.69 105 ASP A O 1
ATOM 867 N N . ILE A 1 106 ? -20.215 -1.057 28.559 1.00 92.44 106 ILE A N 1
ATOM 868 C CA . ILE A 1 106 ? -19.724 0.279 28.197 1.00 92.44 106 ILE A CA 1
ATOM 869 C C . ILE A 1 106 ? -18.272 0.457 28.640 1.00 92.44 106 ILE A C 1
ATOM 871 O O . ILE A 1 106 ? -17.444 0.960 27.877 1.00 92.44 106 ILE A O 1
ATOM 875 N N . LYS A 1 107 ? -17.924 0.020 29.854 1.00 92.75 107 LYS A N 1
ATOM 876 C CA . LYS A 1 107 ? -16.550 0.081 30.363 1.00 92.75 107 LYS A CA 1
ATOM 877 C C . LYS A 1 107 ? -15.591 -0.728 29.487 1.00 92.75 107 LYS A C 1
ATOM 879 O O . LYS A 1 107 ? -14.493 -0.245 29.198 1.00 92.75 107 LYS A O 1
ATOM 884 N N . ASN A 1 108 ? -16.000 -1.916 29.042 1.00 89.50 108 ASN A N 1
ATOM 885 C CA . ASN A 1 108 ? -15.236 -2.746 28.113 1.00 89.50 108 ASN A CA 1
ATOM 886 C C . ASN A 1 108 ? -15.053 -2.034 26.770 1.00 89.50 108 ASN A C 1
ATOM 888 O O . ASN A 1 108 ? -13.921 -1.904 26.306 1.00 89.50 108 ASN A O 1
ATOM 892 N N . MET A 1 109 ? -16.123 -1.475 26.202 1.00 88.62 109 MET A N 1
ATOM 893 C CA . MET A 1 109 ? -16.064 -0.702 24.959 1.00 88.62 109 MET A CA 1
ATOM 894 C C . MET A 1 109 ? -15.088 0.487 25.062 1.00 88.62 109 MET A C 1
ATOM 896 O O . MET A 1 109 ? -14.220 0.664 24.207 1.00 88.62 109 MET A O 1
ATOM 900 N N . LEU A 1 110 ? -15.155 1.265 26.148 1.00 91.25 110 LEU A N 1
ATOM 901 C CA . LEU A 1 110 ? -14.233 2.378 26.413 1.00 91.25 110 LEU A CA 1
ATOM 902 C C . LEU A 1 110 ? -12.788 1.912 26.653 1.00 91.25 110 LEU A C 1
ATOM 904 O O . LEU A 1 110 ? -11.838 2.630 26.339 1.00 91.25 110 LEU A O 1
ATOM 908 N N . SER A 1 111 ? -12.589 0.729 27.238 1.00 89.12 111 SER A N 1
ATOM 909 C CA . SER A 1 111 ? -11.260 0.129 27.412 1.00 89.12 111 SER A CA 1
ATOM 910 C C . SER A 1 111 ? -10.631 -0.231 26.064 1.00 89.12 111 SER A C 1
ATOM 912 O O . SER A 1 111 ? -9.485 0.137 25.797 1.00 89.12 111 SER A O 1
ATOM 914 N N . ILE A 1 112 ? -11.402 -0.873 25.180 1.00 85.06 112 ILE A N 1
ATOM 915 C CA . ILE A 1 112 ? -10.948 -1.227 23.832 1.00 85.06 112 ILE A CA 1
ATOM 916 C C . ILE A 1 112 ? -10.643 0.042 23.023 1.00 85.06 112 ILE A C 1
ATOM 918 O O . ILE A 1 112 ? -9.585 0.138 22.400 1.00 85.06 112 ILE A O 1
ATOM 922 N N . HIS A 1 113 ? -11.498 1.063 23.115 1.00 87.69 113 HIS A N 1
ATOM 923 C CA . HIS A 1 113 ? -11.259 2.348 22.464 1.00 87.69 113 HIS A CA 1
ATOM 924 C C . HIS A 1 113 ? -9.962 3.030 22.929 1.00 87.69 113 HIS A C 1
ATOM 926 O O . HIS A 1 113 ? -9.180 3.514 22.111 1.00 87.69 113 HIS A O 1
ATOM 932 N N . ARG A 1 114 ? -9.676 3.017 24.236 1.00 88.00 114 ARG A N 1
ATOM 933 C CA . ARG A 1 114 ? -8.412 3.544 24.777 1.00 88.00 114 ARG A CA 1
ATOM 934 C C . ARG A 1 114 ? -7.199 2.759 24.287 1.00 88.00 114 ARG A C 1
ATOM 936 O O . ARG A 1 114 ? -6.176 3.365 23.972 1.00 88.00 114 ARG A O 1
ATOM 943 N N . ARG A 1 115 ? -7.309 1.429 24.184 1.00 87.19 115 ARG A N 1
ATOM 944 C CA . ARG A 1 115 ? -6.266 0.583 23.583 1.00 87.19 115 ARG A CA 1
ATOM 945 C C . ARG A 1 115 ? -5.996 0.998 22.135 1.00 87.19 115 ARG A C 1
ATOM 947 O O . ARG A 1 115 ? -4.834 1.145 21.775 1.00 87.19 115 ARG A O 1
ATOM 954 N N . TYR A 1 116 ? -7.040 1.248 21.343 1.00 87.25 116 TYR A N 1
ATOM 955 C CA . TYR A 1 116 ? -6.911 1.741 19.968 1.00 87.25 116 TYR A CA 1
ATOM 956 C C . TYR A 1 116 ? -6.168 3.085 19.891 1.00 87.25 116 TYR A C 1
ATOM 958 O O . TYR A 1 116 ? -5.221 3.203 19.115 1.00 87.25 116 TYR A O 1
ATOM 966 N N . ILE A 1 117 ? -6.536 4.071 20.722 1.00 88.00 117 ILE A N 1
ATOM 967 C CA . ILE A 1 117 ? -5.858 5.382 20.751 1.00 88.00 117 ILE A CA 1
ATOM 968 C C . ILE A 1 117 ? -4.374 5.210 21.089 1.00 88.00 117 ILE A C 1
ATOM 970 O O . ILE A 1 117 ? -3.517 5.668 20.340 1.00 88.00 117 ILE A O 1
ATOM 974 N N . LYS A 1 118 ? -4.064 4.474 22.161 1.00 89.31 118 LYS A N 1
ATOM 975 C CA . LYS A 1 118 ? -2.680 4.236 22.590 1.00 89.31 118 LYS A CA 1
ATOM 976 C C . LYS A 1 118 ? -1.844 3.523 21.520 1.00 89.31 118 LYS A C 1
ATOM 978 O O . LYS A 1 118 ? -0.680 3.847 21.313 1.00 89.31 118 LYS A O 1
ATOM 983 N N . ASN A 1 119 ? -2.424 2.526 20.856 1.00 89.56 119 ASN A N 1
ATOM 984 C CA . ASN A 1 119 ? -1.761 1.801 19.771 1.00 89.56 119 ASN A CA 1
ATOM 985 C C . ASN A 1 119 ? -1.516 2.712 18.563 1.00 89.56 119 ASN A C 1
ATOM 987 O O . ASN A 1 119 ? -0.458 2.656 17.946 1.00 89.56 119 ASN A O 1
ATOM 991 N N . THR A 1 120 ? -2.468 3.596 18.275 1.00 88.12 120 THR A N 1
ATOM 992 C CA . THR A 1 120 ? -2.342 4.594 17.215 1.00 88.12 120 THR A CA 1
ATOM 993 C C . THR A 1 120 ? -1.204 5.577 17.493 1.00 88.12 120 THR A C 1
ATOM 995 O O . THR A 1 120 ? -0.389 5.820 16.608 1.00 88.12 120 THR A O 1
ATOM 998 N N . GLU A 1 121 ? -1.110 6.104 18.717 1.00 89.31 121 GLU A N 1
ATOM 999 C CA . GLU A 1 121 ? -0.012 6.989 19.140 1.00 89.31 121 GLU A CA 1
ATOM 1000 C C . GLU A 1 121 ? 1.349 6.317 18.941 1.00 89.31 121 GLU A C 1
ATOM 1002 O O . GLU A 1 121 ? 2.207 6.868 18.257 1.00 89.31 121 GLU A O 1
ATOM 1007 N N . LYS A 1 122 ? 1.502 5.077 19.420 1.00 89.19 122 LYS A N 1
ATOM 1008 C CA . LYS A 1 122 ? 2.731 4.292 19.236 1.00 89.19 122 LYS A CA 1
ATOM 1009 C C . LYS A 1 122 ? 3.103 4.073 17.767 1.00 89.19 122 LYS A C 1
ATOM 1011 O O . LYS A 1 122 ? 4.278 4.141 17.418 1.00 89.19 122 LYS A O 1
ATOM 1016 N N . LEU A 1 123 ? 2.126 3.783 16.900 1.00 88.88 123 LEU A N 1
ATOM 1017 C CA . LEU A 1 123 ? 2.392 3.624 15.466 1.00 88.88 123 LEU A CA 1
ATOM 1018 C C . LEU A 1 123 ? 2.876 4.935 14.840 1.00 88.88 123 LEU A C 1
ATOM 1020 O O . LEU A 1 123 ? 3.779 4.912 14.009 1.00 88.88 123 LEU A O 1
ATOM 1024 N N . TYR A 1 124 ? 2.304 6.074 15.238 1.00 88.38 124 TYR A N 1
ATOM 1025 C CA . TYR A 1 124 ? 2.765 7.374 14.759 1.00 88.38 124 TYR A CA 1
ATOM 1026 C C . TYR A 1 124 ? 4.168 7.719 15.257 1.00 88.38 124 TYR A C 1
ATOM 1028 O O . TYR A 1 124 ? 4.979 8.186 14.460 1.00 88.38 124 TYR A O 1
ATOM 1036 N N . GLU A 1 125 ? 4.473 7.462 16.530 1.00 89.12 125 GLU A N 1
ATOM 1037 C CA . GLU A 1 125 ? 5.816 7.648 17.093 1.00 89.12 125 GLU A CA 1
ATOM 1038 C C . GLU A 1 125 ? 6.859 6.845 16.307 1.00 89.12 125 GLU A C 1
ATOM 1040 O O . GLU A 1 125 ? 7.838 7.420 15.835 1.00 89.12 125 GLU A O 1
ATOM 1045 N N . ALA A 1 126 ? 6.591 5.563 16.035 1.00 86.00 126 ALA A N 1
ATOM 1046 C CA . ALA A 1 126 ? 7.493 4.713 15.257 1.00 86.00 126 ALA A CA 1
ATOM 1047 C C . ALA A 1 126 ? 7.818 5.300 13.869 1.00 86.00 126 ALA A C 1
ATOM 1049 O O . ALA A 1 126 ? 8.968 5.272 13.424 1.00 86.00 126 ALA A O 1
ATOM 1050 N N . VAL A 1 127 ? 6.820 5.863 13.182 1.00 85.56 127 VAL A N 1
ATOM 1051 C CA . VAL A 1 127 ? 7.008 6.498 11.866 1.00 85.56 127 VAL A CA 1
ATOM 1052 C C . VAL A 1 127 ? 7.823 7.785 11.978 1.00 85.56 127 VAL A C 1
ATOM 1054 O O . VAL A 1 127 ? 8.698 8.030 11.147 1.00 85.56 127 VAL A O 1
ATOM 1057 N N . LEU A 1 128 ? 7.552 8.608 12.996 1.00 87.50 128 LEU A N 1
ATOM 1058 C CA . LEU A 1 128 ? 8.281 9.857 13.239 1.00 87.50 128 LEU A CA 1
ATOM 1059 C C . LEU A 1 128 ? 9.758 9.607 13.566 1.00 87.50 128 LEU A C 1
ATOM 1061 O O . LEU A 1 128 ? 10.611 10.399 13.172 1.00 87.50 128 LEU A O 1
ATOM 1065 N N . GLU A 1 129 ? 10.060 8.490 14.222 1.00 88.94 129 GLU A N 1
ATOM 1066 C CA . GLU A 1 129 ? 11.422 8.040 14.526 1.00 88.94 129 GLU A CA 1
ATOM 1067 C C . GLU A 1 129 ? 12.160 7.442 13.312 1.00 88.94 129 GLU A C 1
ATOM 1069 O O . GLU A 1 129 ? 13.341 7.111 13.407 1.00 88.94 129 GLU A O 1
ATOM 1074 N N . GLY A 1 130 ? 11.501 7.325 12.153 1.00 86.56 130 GLY A N 1
ATOM 1075 C CA . GLY A 1 130 ? 12.106 6.776 10.939 1.00 86.56 130 GLY A CA 1
ATOM 1076 C C . GLY A 1 130 ? 12.230 5.252 10.950 1.00 86.56 130 GLY A C 1
ATOM 1077 O O . GLY A 1 130 ? 13.160 4.712 10.349 1.00 86.56 130 GLY A O 1
ATOM 1078 N N . SER A 1 131 ? 11.310 4.557 11.629 1.00 90.62 131 SER A N 1
ATOM 1079 C CA . SER A 1 131 ? 11.265 3.092 11.644 1.00 90.62 131 SER A CA 1
ATOM 1080 C C . SER A 1 131 ? 11.149 2.508 10.237 1.00 90.62 131 SER A C 1
ATOM 1082 O O . SER A 1 131 ? 10.398 2.990 9.391 1.00 90.62 131 SER A O 1
ATOM 1084 N N . THR A 1 132 ? 11.857 1.407 10.003 1.00 92.94 132 THR A N 1
ATOM 1085 C CA . THR A 1 132 ? 11.738 0.616 8.773 1.00 92.94 132 THR A CA 1
ATOM 1086 C C . THR A 1 132 ? 10.371 -0.068 8.676 1.00 92.94 132 THR A C 1
ATOM 1088 O O . THR A 1 132 ? 9.712 -0.319 9.687 1.00 92.94 132 THR A O 1
ATOM 1091 N N . LEU A 1 133 ? 9.969 -0.472 7.463 1.00 93.50 133 LEU A N 1
ATOM 1092 C CA . LEU A 1 133 ? 8.741 -1.253 7.249 1.00 93.50 133 LEU A CA 1
ATOM 1093 C C . LEU A 1 133 ? 8.694 -2.525 8.111 1.00 93.50 133 LEU A C 1
ATOM 1095 O O . LEU A 1 133 ? 7.638 -2.865 8.633 1.00 93.50 133 LEU A O 1
ATOM 1099 N N . GLN A 1 134 ? 9.830 -3.197 8.315 1.00 93.75 134 GLN A N 1
ATOM 1100 C CA . GLN A 1 134 ? 9.919 -4.370 9.187 1.00 93.75 134 GLN A CA 1
ATOM 1101 C C . GLN A 1 134 ? 9.602 -4.028 10.652 1.00 93.75 134 GLN A C 1
ATOM 1103 O O . GLN A 1 134 ? 8.783 -4.705 11.266 1.00 93.75 134 GLN A O 1
ATOM 1108 N N . GLN A 1 135 ? 10.178 -2.948 11.184 1.00 93.56 135 GLN A N 1
ATOM 1109 C CA . GLN A 1 135 ? 9.908 -2.493 12.554 1.00 93.56 135 GLN A CA 1
ATOM 1110 C C . GLN A 1 135 ? 8.450 -2.053 12.734 1.00 93.56 135 GLN A C 1
ATOM 1112 O O . GLN A 1 135 ? 7.823 -2.390 13.732 1.00 93.56 135 GLN A O 1
ATOM 1117 N N . ILE A 1 136 ? 7.868 -1.362 11.745 1.00 94.62 136 ILE A N 1
ATOM 1118 C CA . ILE A 1 136 ? 6.444 -0.986 11.759 1.00 94.62 136 ILE A CA 1
ATOM 1119 C C . ILE A 1 136 ? 5.553 -2.235 11.870 1.00 94.62 136 ILE A C 1
ATOM 1121 O O . ILE A 1 136 ? 4.605 -2.250 12.657 1.00 94.62 136 ILE A O 1
ATOM 1125 N N . ILE A 1 137 ? 5.870 -3.293 11.115 1.00 94.44 137 ILE A N 1
ATOM 1126 C CA . ILE A 1 137 ? 5.156 -4.574 11.188 1.00 94.44 137 ILE A CA 1
ATOM 1127 C C . ILE A 1 137 ? 5.321 -5.234 12.565 1.00 94.44 137 ILE A C 1
ATOM 1129 O O . ILE A 1 137 ? 4.339 -5.733 13.115 1.00 94.44 137 ILE A O 1
ATOM 1133 N N . GLU A 1 138 ? 6.514 -5.192 13.157 1.00 92.75 138 GLU A N 1
ATOM 1134 C CA . GLU A 1 138 ? 6.781 -5.713 14.506 1.00 92.75 138 GLU A CA 1
ATOM 1135 C C . GLU A 1 138 ? 5.990 -4.966 15.592 1.00 92.75 138 GLU A C 1
ATOM 1137 O O . GLU A 1 138 ? 5.326 -5.605 16.410 1.00 92.75 138 GLU A O 1
ATOM 1142 N N . TYR A 1 139 ? 5.949 -3.631 15.556 1.00 92.19 139 TYR A N 1
ATOM 1143 C CA . TYR A 1 139 ? 5.127 -2.846 16.484 1.00 92.19 139 TYR A CA 1
ATOM 1144 C C . TYR A 1 139 ? 3.636 -3.135 16.322 1.00 92.19 139 TYR A C 1
ATOM 1146 O O . TYR A 1 139 ? 2.917 -3.309 17.306 1.00 92.19 139 TYR A O 1
ATOM 1154 N N . ALA A 1 140 ? 3.160 -3.229 15.080 1.00 93.06 140 ALA A N 1
ATOM 1155 C CA . ALA A 1 140 ? 1.779 -3.594 14.803 1.00 93.06 140 ALA A CA 1
ATOM 1156 C C . ALA A 1 140 ? 1.428 -4.991 15.334 1.00 93.06 140 ALA A C 1
ATOM 1158 O O . ALA A 1 140 ? 0.326 -5.208 15.840 1.00 93.06 140 ALA A O 1
ATOM 1159 N N . TYR A 1 141 ? 2.366 -5.935 15.259 1.00 92.44 141 TYR A N 1
ATOM 1160 C CA . TYR A 1 141 ? 2.185 -7.282 15.783 1.00 92.44 141 TYR A CA 1
ATOM 1161 C C . TYR A 1 141 ? 2.012 -7.308 17.303 1.00 92.44 141 TYR A C 1
ATOM 1163 O O . TYR A 1 141 ? 1.143 -8.030 17.789 1.00 92.44 141 TYR A O 1
ATOM 1171 N N . GLU A 1 142 ? 2.748 -6.487 18.058 1.00 90.31 142 GLU A N 1
ATOM 1172 C CA . GLU A 1 142 ? 2.545 -6.361 19.511 1.00 90.31 142 GLU A CA 1
ATOM 1173 C C . GLU A 1 142 ? 1.129 -5.877 19.866 1.00 90.31 142 GLU A C 1
ATOM 1175 O O . GLU A 1 142 ? 0.576 -6.240 20.906 1.00 90.31 142 GLU A O 1
ATOM 1180 N N . MET A 1 143 ? 0.532 -5.064 18.993 1.00 90.00 143 MET A N 1
ATOM 1181 C CA . MET A 1 143 ? -0.780 -4.451 19.195 1.00 90.00 143 MET A CA 1
ATOM 1182 C C . MET A 1 143 ? -1.930 -5.366 18.772 1.00 90.00 143 MET A C 1
ATOM 1184 O O . MET A 1 143 ? -2.903 -5.531 19.510 1.00 90.00 143 MET A O 1
ATOM 1188 N N . ILE A 1 144 ? -1.824 -5.948 17.576 1.00 90.25 144 ILE A N 1
ATOM 1189 C CA . ILE A 1 144 ? -2.858 -6.786 16.960 1.00 90.25 144 ILE A CA 1
ATOM 1190 C C . ILE A 1 144 ? -2.775 -8.213 17.514 1.00 90.25 144 ILE A C 1
ATOM 1192 O O . ILE A 1 144 ? -3.802 -8.869 17.696 1.00 90.25 144 ILE A O 1
ATOM 1196 N N . ASN A 1 145 ? -1.578 -8.673 17.885 1.00 90.44 145 ASN A N 1
ATOM 1197 C CA . ASN A 1 145 ? -1.324 -9.982 18.487 1.00 90.44 145 ASN A CA 1
ATOM 1198 C C . ASN A 1 145 ? -1.776 -11.150 17.591 1.00 90.44 145 ASN A C 1
ATOM 1200 O O . ASN A 1 145 ? -2.268 -12.164 18.078 1.00 90.44 145 ASN A O 1
ATOM 1204 N N . ASN A 1 146 ? -1.625 -10.975 16.281 1.00 88.94 146 ASN A N 1
ATOM 1205 C CA . ASN A 1 146 ? -1.834 -11.969 15.234 1.00 88.94 146 ASN A CA 1
ATOM 1206 C C . ASN A 1 146 ? -0.751 -11.766 14.166 1.00 88.94 146 ASN A C 1
ATOM 1208 O O . ASN A 1 146 ? -0.355 -10.620 13.960 1.00 88.94 146 ASN A O 1
ATOM 1212 N N . PRO A 1 147 ? -0.276 -12.822 13.482 1.00 88.44 147 PRO A N 1
ATOM 1213 C CA . PRO A 1 147 ? 0.752 -12.708 12.452 1.00 88.44 147 PRO A CA 1
ATOM 1214 C C . PRO A 1 147 ? 0.393 -11.692 11.368 1.00 88.44 147 PRO A C 1
ATOM 1216 O O . PRO A 1 147 ? -0.730 -11.694 10.863 1.00 88.44 147 PRO A O 1
ATOM 1219 N N . ILE A 1 148 ? 1.369 -10.866 10.994 1.00 90.62 148 ILE A N 1
ATOM 1220 C CA . ILE A 1 148 ? 1.229 -9.821 9.979 1.00 90.62 148 ILE A CA 1
ATOM 1221 C C . ILE A 1 148 ? 2.302 -10.020 8.915 1.00 90.62 148 ILE A C 1
ATOM 1223 O O . ILE A 1 148 ? 3.462 -10.299 9.233 1.00 90.62 148 ILE A O 1
ATOM 1227 N N . ILE A 1 149 ? 1.906 -9.877 7.655 1.00 87.56 149 ILE A N 1
ATOM 1228 C CA . ILE A 1 149 ? 2.779 -10.010 6.498 1.00 87.56 149 ILE A CA 1
ATOM 1229 C C . ILE A 1 149 ? 2.527 -8.860 5.528 1.00 87.56 149 ILE A C 1
ATOM 1231 O O . ILE A 1 149 ? 1.383 -8.531 5.224 1.00 87.56 149 ILE A O 1
ATOM 1235 N N . LEU A 1 150 ? 3.605 -8.275 5.022 1.00 90.75 150 LEU A N 1
ATOM 1236 C CA . LEU A 1 150 ? 3.596 -7.191 4.058 1.00 90.75 150 LEU A CA 1
ATOM 1237 C C . LEU A 1 150 ? 4.216 -7.651 2.738 1.00 90.75 150 LEU A C 1
ATOM 1239 O O . LEU A 1 150 ? 5.362 -8.104 2.704 1.00 90.75 150 LEU A O 1
ATOM 1243 N N . TYR A 1 151 ? 3.478 -7.458 1.651 1.00 85.44 151 TYR A N 1
ATOM 1244 C CA . TYR A 1 151 ? 3.925 -7.706 0.285 1.00 85.44 151 TYR A CA 1
ATOM 1245 C C . TYR A 1 151 ? 3.902 -6.431 -0.557 1.00 85.44 151 TYR A C 1
ATOM 1247 O O . TYR A 1 151 ? 3.067 -5.555 -0.333 1.00 85.44 151 TYR A O 1
ATOM 1255 N N . ASP A 1 152 ? 4.750 -6.365 -1.585 1.00 84.94 152 ASP A N 1
ATOM 1256 C CA . ASP A 1 152 ? 4.593 -5.386 -2.666 1.00 84.94 152 ASP A CA 1
ATOM 1257 C C . ASP A 1 152 ? 3.491 -5.807 -3.661 1.00 84.94 152 ASP A C 1
ATOM 1259 O O . ASP A 1 152 ? 2.936 -6.909 -3.593 1.00 84.94 152 ASP A O 1
ATOM 1263 N N . CYS A 1 153 ? 3.160 -4.932 -4.615 1.00 83.25 153 CYS A N 1
ATOM 1264 C CA . CYS A 1 153 ? 2.118 -5.193 -5.614 1.00 83.25 153 CYS A CA 1
ATOM 1265 C C . CYS A 1 153 ? 2.425 -6.385 -6.538 1.00 83.25 153 CYS A C 1
ATOM 1267 O O . CYS A 1 153 ? 1.508 -6.959 -7.126 1.00 83.25 153 CYS A O 1
ATOM 1269 N N . SER A 1 154 ? 3.692 -6.793 -6.641 1.00 76.44 154 SER A N 1
ATOM 1270 C CA . SER A 1 154 ? 4.139 -7.990 -7.362 1.00 76.44 154 SER A CA 1
ATOM 1271 C C . SER A 1 154 ? 4.224 -9.240 -6.484 1.00 76.44 154 SER A C 1
ATOM 1273 O O . SER A 1 154 ? 4.732 -10.269 -6.930 1.00 76.44 154 SER A O 1
ATOM 1275 N N . LYS A 1 155 ? 3.695 -9.156 -5.256 1.00 75.25 155 LYS A N 1
ATOM 1276 C CA . LYS A 1 155 ? 3.681 -10.206 -4.235 1.00 75.25 155 LYS A CA 1
ATOM 1277 C C . LYS A 1 155 ? 5.071 -10.581 -3.710 1.00 75.25 155 LYS A C 1
ATOM 1279 O O . LYS A 1 155 ? 5.221 -11.651 -3.125 1.00 75.25 155 LYS A O 1
ATOM 1284 N N . LYS A 1 156 ? 6.078 -9.717 -3.873 1.00 78.62 156 LYS A N 1
ATOM 1285 C CA . LYS A 1 156 ? 7.369 -9.876 -3.189 1.00 78.62 156 LYS A CA 1
ATOM 1286 C C . LYS A 1 156 ? 7.161 -9.624 -1.703 1.00 78.62 156 LYS A C 1
ATOM 1288 O O . LYS A 1 156 ? 6.527 -8.635 -1.335 1.00 78.62 156 LYS A O 1
ATOM 1293 N N . LEU A 1 157 ? 7.695 -10.497 -0.857 1.00 80.25 157 LEU A N 1
ATOM 1294 C CA . LEU A 1 157 ? 7.687 -10.289 0.587 1.00 80.25 157 LEU A CA 1
ATOM 1295 C C . LEU A 1 157 ? 8.567 -9.079 0.951 1.00 80.25 157 LEU A C 1
ATOM 1297 O O . LEU A 1 157 ? 9.729 -9.024 0.555 1.00 80.25 157 LEU A O 1
ATOM 1301 N N . ILE A 1 158 ? 8.009 -8.118 1.690 1.00 86.19 158 ILE A N 1
ATOM 1302 C CA . ILE A 1 158 ? 8.729 -6.931 2.179 1.00 86.19 158 ILE A CA 1
ATOM 1303 C C . ILE A 1 158 ? 9.072 -7.084 3.661 1.00 86.19 158 ILE A C 1
ATOM 1305 O O . ILE A 1 158 ? 10.204 -6.831 4.061 1.00 86.19 158 ILE A O 1
ATOM 1309 N N . ALA A 1 159 ? 8.085 -7.461 4.475 1.00 89.38 159 ALA A N 1
ATOM 1310 C CA . ALA A 1 159 ? 8.221 -7.554 5.923 1.00 89.38 159 ALA A CA 1
ATOM 1311 C C . ALA A 1 159 ? 7.246 -8.584 6.497 1.00 89.38 159 ALA A C 1
ATOM 1313 O O . ALA A 1 159 ? 6.183 -8.830 5.928 1.00 89.38 159 ALA A O 1
ATOM 1314 N N . TYR A 1 160 ? 7.606 -9.199 7.619 1.00 87.94 160 TYR A N 1
ATOM 1315 C CA . TYR A 1 160 ? 6.778 -10.202 8.295 1.00 87.94 160 TYR A CA 1
ATOM 1316 C C . TYR A 1 160 ? 7.272 -10.475 9.712 1.00 87.94 160 TYR A C 1
ATOM 1318 O O . TYR A 1 160 ? 8.403 -10.153 10.067 1.00 87.94 160 TYR A O 1
ATOM 1326 N N . ILE A 1 161 ? 6.444 -11.137 10.513 1.00 86.00 161 ILE A N 1
ATOM 1327 C CA . ILE A 1 161 ? 6.820 -11.550 11.866 1.00 86.00 161 ILE A CA 1
ATOM 1328 C C . ILE A 1 161 ? 7.536 -12.898 11.851 1.00 86.00 161 ILE A C 1
ATOM 1330 O O . ILE A 1 161 ? 6.993 -13.902 11.388 1.00 86.00 161 ILE A O 1
ATOM 1334 N N . LYS A 1 162 ? 8.754 -12.916 12.398 1.00 77.19 162 LYS A N 1
ATOM 1335 C CA . LYS A 1 162 ? 9.576 -14.122 12.566 1.00 77.19 162 LYS A CA 1
ATOM 1336 C C . LYS A 1 162 ? 9.184 -14.886 13.835 1.00 77.19 162 LYS A C 1
ATOM 1338 O O . LYS A 1 162 ? 8.727 -14.284 14.802 1.00 77.19 162 LYS A O 1
ATOM 1343 N N . ASN A 1 163 ? 9.445 -16.196 13.852 1.00 71.88 163 ASN A N 1
ATOM 1344 C CA . ASN A 1 163 ? 9.396 -17.050 15.049 1.00 71.88 163 ASN A CA 1
ATOM 1345 C C . ASN A 1 163 ? 8.067 -16.994 15.825 1.00 71.88 163 ASN A C 1
ATOM 1347 O O . ASN A 1 163 ? 8.034 -16.734 17.029 1.00 71.88 163 ASN A O 1
ATOM 1351 N N . ILE A 1 164 ? 6.953 -17.251 15.143 1.00 76.50 164 ILE A N 1
ATOM 1352 C CA . ILE A 1 164 ? 5.643 -17.324 15.790 1.00 76.50 164 ILE A CA 1
ATOM 1353 C C . ILE A 1 164 ? 5.477 -18.729 16.388 1.00 76.50 164 ILE A C 1
ATOM 1355 O O . ILE A 1 164 ? 5.470 -19.721 15.672 1.00 76.50 164 ILE A O 1
ATOM 1359 N N . ASN A 1 165 ? 5.347 -18.823 17.710 1.00 72.81 165 ASN A N 1
ATOM 1360 C CA . ASN A 1 165 ? 5.377 -20.093 18.450 1.00 72.81 165 ASN A CA 1
ATOM 1361 C C . ASN A 1 165 ? 4.013 -20.792 18.610 1.00 72.81 165 ASN A C 1
ATOM 1363 O O . ASN A 1 165 ? 3.950 -21.879 19.176 1.00 72.81 165 ASN A O 1
ATOM 1367 N N . TYR A 1 166 ? 2.925 -20.168 18.160 1.00 73.75 166 TYR A N 1
ATOM 1368 C CA . TYR A 1 166 ? 1.554 -20.686 18.289 1.00 73.75 166 TYR A CA 1
ATOM 1369 C C . TYR A 1 166 ? 0.901 -21.037 16.945 1.00 73.75 166 TYR A C 1
ATOM 1371 O O . TYR A 1 166 ? -0.273 -21.399 16.911 1.00 73.75 166 TYR A O 1
ATOM 1379 N N . ILE A 1 167 ? 1.634 -20.905 15.841 1.00 71.12 167 ILE A N 1
ATOM 1380 C CA . ILE A 1 167 ? 1.211 -21.401 14.526 1.00 71.12 167 ILE A CA 1
ATOM 1381 C C . ILE A 1 167 ? 1.651 -22.857 14.371 1.00 71.12 167 ILE A C 1
ATOM 1383 O O . ILE A 1 167 ? 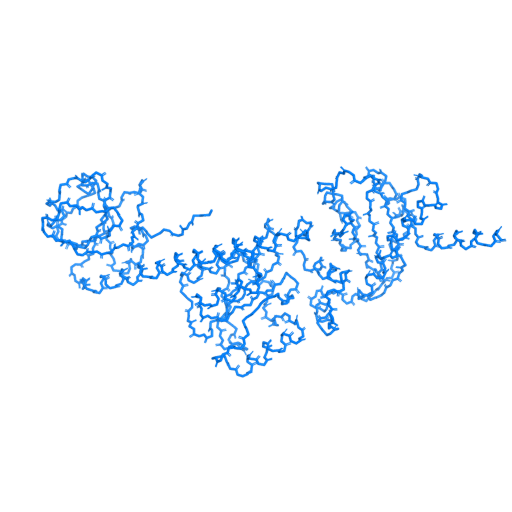2.654 -23.267 14.953 1.00 71.12 167 ILE A O 1
ATOM 1387 N N . ASP A 1 168 ? 0.889 -23.648 13.615 1.00 68.50 168 ASP A N 1
ATOM 1388 C CA . ASP A 1 168 ? 1.263 -25.040 13.369 1.00 68.50 168 ASP A CA 1
ATOM 1389 C C . ASP A 1 168 ? 2.558 -25.153 12.543 1.00 68.50 168 ASP A C 1
ATOM 1391 O O . ASP A 1 168 ? 2.946 -24.238 11.814 1.00 68.50 168 ASP A O 1
ATOM 1395 N N . GLU A 1 169 ? 3.246 -26.288 12.683 1.00 66.19 169 GLU A N 1
ATOM 1396 C CA . GLU A 1 169 ? 4.550 -26.544 12.057 1.00 66.19 169 GLU A CA 1
ATOM 1397 C C . GLU A 1 169 ? 4.486 -26.442 10.525 1.00 66.19 169 GLU A C 1
ATOM 1399 O O . GLU A 1 169 ? 5.415 -25.950 9.893 1.00 66.19 169 GLU A O 1
ATOM 1404 N N . ALA A 1 170 ? 3.353 -26.815 9.920 1.00 64.38 170 ALA A N 1
ATOM 1405 C CA . ALA A 1 170 ? 3.137 -26.685 8.483 1.00 64.38 170 ALA A CA 1
ATOM 1406 C C . ALA A 1 170 ? 3.067 -25.213 8.039 1.00 64.38 170 ALA A C 1
ATOM 1408 O O . ALA A 1 170 ? 3.611 -24.851 6.994 1.00 64.38 170 ALA A O 1
ATOM 1409 N N . PHE A 1 171 ? 2.420 -24.351 8.824 1.00 67.44 171 PHE A N 1
ATOM 1410 C CA . PHE A 1 171 ? 2.353 -22.916 8.577 1.00 67.44 171 PHE A CA 1
ATOM 1411 C C . PHE A 1 171 ? 3.689 -22.225 8.855 1.00 67.44 171 PHE A C 1
ATOM 1413 O O . PHE A 1 171 ? 4.100 -21.375 8.067 1.00 67.44 171 PHE A O 1
ATOM 1420 N N . ALA A 1 172 ? 4.392 -22.620 9.918 1.00 66.44 172 ALA A N 1
ATOM 1421 C CA . ALA A 1 172 ? 5.743 -22.149 10.210 1.00 66.44 172 ALA A CA 1
ATOM 1422 C C . ALA A 1 172 ? 6.703 -22.492 9.062 1.00 66.44 172 ALA A C 1
ATOM 1424 O O . ALA A 1 172 ? 7.339 -21.596 8.514 1.00 66.44 172 ALA A O 1
ATOM 1425 N N . LEU A 1 173 ? 6.694 -23.745 8.597 1.00 63.78 173 LEU A N 1
ATOM 1426 C CA . LEU A 1 173 ? 7.472 -24.196 7.444 1.00 63.78 173 LEU A CA 1
ATOM 1427 C C . LEU A 1 173 ? 7.069 -23.458 6.159 1.00 63.78 173 LEU A C 1
ATOM 1429 O O . LEU A 1 173 ? 7.909 -23.164 5.311 1.00 63.78 173 LEU A O 1
ATOM 1433 N N . LYS A 1 174 ? 5.783 -23.128 5.987 1.00 67.69 174 LYS A N 1
ATOM 1434 C CA . LYS A 1 174 ? 5.320 -22.315 4.855 1.00 67.69 174 LYS A CA 1
ATOM 1435 C C . LYS A 1 174 ? 5.892 -20.900 4.929 1.00 67.69 174 LYS A C 1
ATOM 1437 O O . LYS A 1 174 ? 6.419 -20.438 3.927 1.00 67.69 174 LYS A O 1
ATOM 1442 N N . LEU A 1 175 ? 5.841 -20.237 6.084 1.00 65.62 175 LEU A N 1
ATOM 1443 C CA . LEU A 1 175 ? 6.443 -18.913 6.278 1.00 65.62 175 LEU A CA 1
ATOM 1444 C C . LEU A 1 175 ? 7.967 -18.933 6.088 1.00 65.62 175 LEU A C 1
ATOM 1446 O O . LEU A 1 175 ? 8.502 -18.037 5.442 1.00 65.62 175 LEU A O 1
ATOM 1450 N N . GLU A 1 176 ? 8.655 -19.963 6.580 1.00 64.19 176 GLU A N 1
ATOM 1451 C CA . GLU A 1 176 ? 10.096 -20.154 6.375 1.00 64.19 176 GLU A CA 1
ATOM 1452 C C . GLU A 1 176 ? 10.439 -20.384 4.900 1.00 64.19 176 GLU A C 1
ATOM 1454 O O . GLU A 1 176 ? 11.358 -19.761 4.376 1.00 64.19 176 GLU A O 1
ATOM 14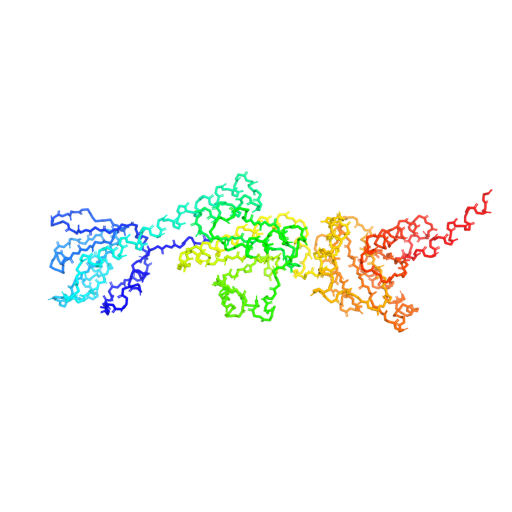59 N N . ASN A 1 177 ? 9.661 -21.194 4.181 1.00 62.47 177 ASN A N 1
ATOM 1460 C CA . ASN A 1 177 ? 9.823 -21.369 2.736 1.00 62.47 177 ASN A CA 1
ATOM 1461 C C . ASN A 1 177 ? 9.517 -20.082 1.956 1.00 62.47 177 ASN A C 1
ATOM 1463 O O . ASN A 1 177 ? 10.145 -19.812 0.934 1.00 62.47 177 ASN A O 1
ATOM 1467 N N . MET A 1 178 ? 8.562 -19.272 2.418 1.00 64.94 178 MET A N 1
ATOM 1468 C CA . MET A 1 178 ? 8.277 -17.958 1.837 1.00 64.94 178 MET A CA 1
ATOM 1469 C C . MET A 1 178 ? 9.400 -16.960 2.099 1.00 64.94 178 MET A C 1
ATOM 1471 O O . MET A 1 178 ? 9.673 -16.134 1.238 1.00 64.94 178 MET A O 1
ATOM 1475 N N . GLN A 1 179 ? 10.069 -17.042 3.250 1.00 61.41 179 GLN A N 1
ATOM 1476 C CA . GLN A 1 179 ? 11.279 -16.278 3.533 1.00 61.41 179 GLN A CA 1
ATOM 1477 C C . GLN A 1 179 ? 12.431 -16.732 2.630 1.00 61.41 179 GLN A C 1
ATOM 1479 O O . GLN A 1 179 ? 13.060 -15.895 1.990 1.00 61.41 179 GLN A O 1
ATOM 1484 N N . ALA A 1 180 ? 12.692 -18.041 2.575 1.00 51.94 180 ALA A N 1
ATOM 1485 C CA . ALA A 1 180 ? 13.796 -18.614 1.813 1.00 51.94 180 ALA A CA 1
ATOM 1486 C C . ALA A 1 180 ? 13.670 -18.311 0.317 1.00 51.94 180 ALA A C 1
ATOM 1488 O O . ALA A 1 180 ? 14.657 -17.958 -0.312 1.00 51.94 180 ALA A O 1
ATOM 1489 N N . ASN A 1 181 ? 12.445 -18.371 -0.211 1.00 51.66 181 ASN A N 1
ATOM 1490 C CA . ASN A 1 181 ? 12.192 -18.256 -1.641 1.00 51.66 181 ASN A CA 1
ATOM 1491 C C . ASN A 1 181 ? 11.492 -16.941 -2.030 1.00 51.66 181 ASN A C 1
ATOM 1493 O O . ASN A 1 181 ? 11.056 -16.804 -3.164 1.00 51.66 181 ASN A O 1
ATOM 1497 N N . SER A 1 182 ? 11.265 -15.989 -1.113 1.00 53.56 182 SER A N 1
ATOM 1498 C CA . SER A 1 182 ? 10.498 -14.742 -1.360 1.00 53.56 182 SER A CA 1
ATOM 1499 C C . SER A 1 182 ? 9.194 -14.928 -2.178 1.00 53.56 182 SER A C 1
ATOM 1501 O O . SER A 1 182 ? 8.752 -14.015 -2.883 1.00 53.56 182 SER A O 1
ATOM 1503 N N . ILE A 1 183 ? 8.583 -16.118 -2.110 1.00 53.38 183 ILE A N 1
ATOM 1504 C CA . ILE A 1 183 ? 7.403 -16.502 -2.890 1.00 53.38 183 ILE A CA 1
ATOM 1505 C C . ILE A 1 183 ? 6.190 -15.845 -2.230 1.00 53.38 183 ILE A C 1
ATOM 1507 O O . ILE A 1 183 ? 5.955 -16.012 -1.032 1.00 53.38 183 ILE A O 1
ATOM 1511 N N . GLY A 1 184 ? 5.412 -15.093 -3.008 1.00 53.12 184 GLY A N 1
ATOM 1512 C CA . GLY A 1 184 ? 4.144 -14.524 -2.556 1.00 53.12 184 GLY A CA 1
ATOM 1513 C C . GLY A 1 184 ? 3.148 -15.608 -2.140 1.00 53.12 184 GLY A C 1
ATOM 1514 O O . GLY A 1 184 ? 3.182 -16.722 -2.658 1.00 53.12 184 GLY A O 1
ATOM 1515 N N . PHE A 1 185 ? 2.250 -15.306 -1.199 1.00 54.78 185 PHE A N 1
ATOM 1516 C CA . PHE A 1 185 ? 1.297 -16.294 -0.673 1.00 54.78 185 PHE A CA 1
ATOM 1517 C C . PHE A 1 185 ? 0.498 -16.939 -1.827 1.00 54.78 185 PHE A C 1
ATOM 1519 O O . PHE A 1 185 ? -0.180 -16.213 -2.565 1.00 54.78 185 PHE A O 1
ATOM 1526 N N . PRO A 1 186 ? 0.567 -18.272 -2.023 1.00 46.78 186 PRO A N 1
ATOM 1527 C CA . PRO A 1 186 ? -0.163 -18.918 -3.100 1.00 46.78 186 PRO A CA 1
ATOM 1528 C C . PRO A 1 186 ? -1.653 -18.955 -2.748 1.00 46.78 186 PRO A C 1
ATOM 1530 O O . PRO A 1 186 ? -2.026 -19.305 -1.627 1.00 46.78 186 PRO A O 1
ATOM 1533 N N . GLU A 1 187 ? -2.481 -18.620 -3.740 1.00 50.28 187 GLU A N 1
ATOM 1534 C CA . GLU A 1 187 ? -3.944 -18.765 -3.752 1.00 50.28 187 GLU A CA 1
ATOM 1535 C C . GLU A 1 187 ? -4.743 -17.791 -2.863 1.00 50.28 187 GLU A C 1
ATOM 1537 O O . GLU A 1 187 ? -5.527 -18.190 -2.000 1.00 50.28 187 GLU A O 1
ATOM 1542 N N . TYR A 1 188 ? -4.639 -16.495 -3.159 1.00 52.25 188 TYR A N 1
ATOM 1543 C CA . TYR A 1 188 ? -5.824 -15.637 -3.105 1.00 52.25 188 TYR A CA 1
ATOM 1544 C C . TYR A 1 188 ? -6.275 -15.386 -4.532 1.00 52.25 188 TYR A C 1
ATOM 1546 O O . TYR A 1 188 ? -5.470 -15.007 -5.384 1.00 52.25 188 TYR A O 1
ATOM 1554 N N . ASP A 1 189 ? -7.549 -15.653 -4.795 1.00 44.22 189 ASP A N 1
ATOM 1555 C CA . ASP A 1 189 ? -8.170 -15.383 -6.081 1.00 44.22 189 ASP A CA 1
ATOM 1556 C C . ASP A 1 189 ? -8.064 -13.873 -6.337 1.00 44.22 189 ASP A C 1
ATOM 1558 O O . ASP A 1 189 ? -8.754 -13.070 -5.705 1.00 44.22 189 ASP A O 1
ATOM 1562 N N . SER A 1 190 ? -7.135 -13.472 -7.209 1.00 44.75 190 SER A N 1
ATOM 1563 C CA . SER A 1 190 ? -6.797 -12.066 -7.472 1.00 44.75 190 SER A CA 1
ATOM 1564 C C . SER A 1 190 ? -8.008 -11.250 -7.927 1.00 44.75 190 SER A C 1
ATOM 1566 O O . SER A 1 190 ? -8.014 -10.032 -7.798 1.00 44.75 190 SER A O 1
ATOM 1568 N N . HIS A 1 191 ? -9.054 -11.926 -8.407 1.00 40.91 191 HIS A N 1
ATOM 1569 C CA . HIS A 1 191 ? -10.327 -11.337 -8.805 1.00 40.91 191 HIS A CA 1
ATOM 1570 C C . HIS A 1 191 ? -11.180 -10.851 -7.618 1.00 40.91 191 HIS A C 1
ATOM 1572 O O . HIS A 1 191 ? -12.045 -10.004 -7.813 1.00 40.91 191 HIS A O 1
ATOM 1578 N N . LYS A 1 192 ? -10.943 -11.344 -6.390 1.00 42.75 192 LYS A N 1
ATOM 1579 C CA . LYS A 1 192 ? -11.681 -10.942 -5.173 1.00 42.75 192 LYS A CA 1
ATOM 1580 C C . LYS A 1 192 ? -10.947 -9.918 -4.302 1.00 42.75 192 LYS A C 1
ATOM 1582 O O . LYS A 1 192 ? -11.573 -9.309 -3.448 1.00 42.75 192 LYS A O 1
ATOM 1587 N N . MET A 1 193 ? -9.656 -9.680 -4.551 1.00 49.50 193 MET A N 1
ATOM 1588 C CA . MET A 1 193 ? -8.838 -8.664 -3.856 1.00 49.50 193 MET A CA 1
ATOM 1589 C C . MET A 1 193 ? -9.062 -7.229 -4.383 1.00 49.50 193 MET A C 1
ATOM 1591 O O . MET A 1 193 ? -8.392 -6.293 -3.955 1.00 49.50 193 MET A O 1
ATOM 1595 N N . ILE A 1 194 ? -9.994 -7.047 -5.327 1.00 40.62 194 ILE A N 1
ATOM 1596 C CA . ILE A 1 194 ? -10.272 -5.772 -6.011 1.00 40.62 194 ILE A CA 1
ATOM 1597 C C . ILE A 1 194 ? -11.195 -4.856 -5.169 1.00 40.62 194 ILE A C 1
ATOM 1599 O O . ILE A 1 194 ? -11.464 -3.719 -5.555 1.00 40.62 194 ILE A O 1
ATOM 1603 N N . SER A 1 195 ? -11.679 -5.294 -3.999 1.00 42.31 195 SER A N 1
ATOM 1604 C CA . SER A 1 195 ? -12.442 -4.410 -3.108 1.00 42.31 195 SER A CA 1
ATOM 1605 C C . SER A 1 195 ? -11.531 -3.378 -2.436 1.00 42.31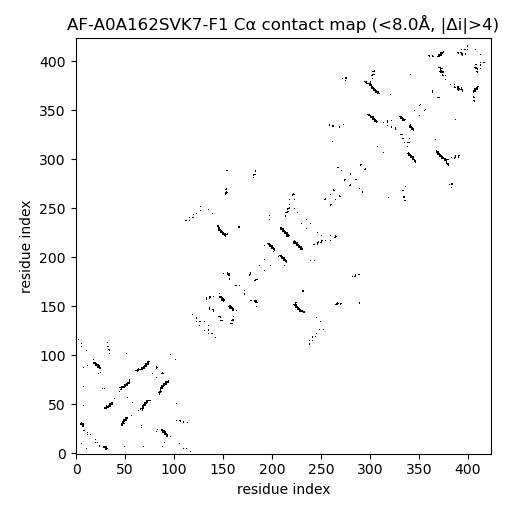 195 SER A C 1
ATOM 1607 O O . SER A 1 195 ? -10.495 -3.721 -1.877 1.00 42.31 195 SER A O 1
ATOM 1609 N N . ARG A 1 196 ? -11.962 -2.109 -2.420 1.00 46.81 196 ARG A N 1
ATOM 1610 C CA . ARG A 1 196 ? -11.334 -0.993 -1.675 1.00 46.81 196 ARG A CA 1
ATOM 1611 C C . ARG A 1 196 ? -11.433 -1.130 -0.143 1.00 46.81 196 ARG A C 1
ATOM 1613 O O . ARG A 1 196 ? -11.055 -0.219 0.583 1.00 46.81 196 ARG A O 1
ATOM 1620 N N . GLU A 1 197 ? -11.971 -2.244 0.340 1.00 47.28 197 GLU A N 1
ATOM 1621 C CA . GLU A 1 197 ? -12.270 -2.522 1.742 1.00 47.28 197 GLU A CA 1
ATOM 1622 C C . GLU A 1 197 ? -11.519 -3.773 2.200 1.00 47.28 197 GLU A C 1
ATOM 1624 O O . GLU A 1 197 ? -11.191 -4.641 1.385 1.00 47.28 197 GLU A O 1
ATOM 1629 N N . ALA A 1 198 ? -11.269 -3.860 3.509 1.00 52.91 198 ALA A N 1
ATOM 1630 C CA . ALA A 1 198 ? -10.670 -5.027 4.133 1.00 52.91 198 ALA A CA 1
ATOM 1631 C C . ALA A 1 198 ? -11.441 -6.300 3.768 1.00 52.91 198 ALA A C 1
ATOM 1633 O O . ALA A 1 198 ? -12.633 -6.427 4.049 1.00 52.91 198 ALA A O 1
ATOM 1634 N N . TYR A 1 199 ? -10.747 -7.252 3.154 1.00 55.84 199 TYR A N 1
ATOM 1635 C CA . TYR A 1 199 ? -11.340 -8.509 2.732 1.00 55.84 199 TYR A CA 1
ATOM 1636 C C . TYR A 1 199 ? -10.989 -9.610 3.728 1.00 55.84 199 TYR A C 1
ATOM 1638 O O . TYR A 1 199 ? -9.815 -9.922 3.935 1.00 55.84 199 TYR A O 1
ATOM 1646 N N . PHE A 1 200 ? -12.013 -10.227 4.317 1.00 55.62 200 PHE A N 1
ATOM 1647 C CA . PHE A 1 200 ? -11.855 -11.446 5.099 1.00 55.62 200 PHE A CA 1
ATOM 1648 C C . PHE A 1 200 ? -11.931 -12.657 4.173 1.00 55.62 200 PHE A C 1
ATOM 1650 O O . PHE A 1 200 ? -12.958 -12.936 3.554 1.00 55.62 200 PHE A O 1
ATOM 1657 N N . HIS A 1 201 ? -10.839 -13.406 4.095 1.00 53.53 201 HIS A N 1
ATOM 1658 C CA . HIS A 1 201 ? -10.783 -14.671 3.388 1.00 53.53 201 HIS A CA 1
ATOM 1659 C C . HIS A 1 201 ? -10.721 -15.831 4.376 1.00 53.53 201 HIS A C 1
ATOM 1661 O O . HIS A 1 201 ? -9.758 -15.977 5.129 1.00 53.53 201 HIS A O 1
ATOM 1667 N N . ILE A 1 202 ? -11.712 -16.713 4.304 1.00 49.47 202 ILE A N 1
ATOM 1668 C CA . ILE A 1 202 ? -11.694 -18.011 4.975 1.00 49.47 202 ILE A CA 1
ATOM 1669 C C . ILE A 1 202 ? -11.575 -19.065 3.875 1.00 49.47 202 ILE A C 1
ATOM 1671 O O . ILE A 1 202 ? -12.555 -19.384 3.202 1.00 49.47 202 ILE A O 1
ATOM 1675 N N . ASN A 1 203 ? -10.370 -19.595 3.643 1.00 49.12 203 ASN A N 1
ATOM 1676 C CA . ASN A 1 203 ? -10.208 -20.696 2.693 1.00 49.12 203 ASN A CA 1
ATOM 1677 C C . ASN A 1 203 ? -10.417 -22.037 3.405 1.00 49.12 203 ASN A C 1
ATOM 1679 O O . ASN A 1 203 ? -9.448 -22.682 3.804 1.00 49.12 203 ASN A O 1
ATOM 1683 N N . ASN A 1 204 ? -11.679 -22.467 3.518 1.00 45.44 204 ASN A N 1
ATOM 1684 C CA . ASN A 1 204 ? -12.112 -23.696 4.207 1.00 45.44 204 ASN A CA 1
ATOM 1685 C C . ASN A 1 204 ? -11.449 -25.007 3.721 1.00 45.44 204 ASN A C 1
ATOM 1687 O O . ASN A 1 204 ? -11.718 -26.060 4.291 1.00 45.44 204 ASN A O 1
ATOM 1691 N N . ARG A 1 205 ? -10.612 -24.995 2.671 1.00 44.12 205 ARG A N 1
ATOM 1692 C CA . ARG A 1 205 ? -9.967 -26.206 2.128 1.00 44.12 205 ARG A CA 1
ATOM 1693 C C . ARG A 1 205 ? -8.447 -26.290 2.309 1.00 44.12 205 ARG A C 1
ATOM 1695 O O . ARG A 1 205 ? -7.914 -27.380 2.140 1.00 44.12 205 ARG A O 1
ATOM 1702 N N . LYS A 1 206 ? -7.744 -25.192 2.627 1.00 48.50 206 LYS A N 1
ATOM 1703 C CA . LYS A 1 206 ? -6.262 -25.179 2.717 1.00 48.50 206 LYS A CA 1
ATOM 1704 C C . LYS A 1 206 ? -5.670 -24.319 3.840 1.00 48.50 206 LYS A C 1
ATOM 1706 O O . LYS A 1 206 ? -4.528 -24.559 4.213 1.00 48.50 206 LYS A O 1
ATOM 1711 N N . ASN A 1 207 ? -6.409 -23.349 4.386 1.00 51.62 207 ASN A N 1
ATOM 1712 C CA . ASN A 1 207 ? -5.936 -22.516 5.494 1.00 51.62 207 ASN A CA 1
ATOM 1713 C C . ASN A 1 207 ? -6.816 -22.763 6.721 1.00 51.62 207 ASN A C 1
ATOM 1715 O O . ASN A 1 207 ? -8.032 -22.613 6.653 1.00 51.62 207 ASN A O 1
ATOM 1719 N N . LYS A 1 208 ? -6.193 -23.118 7.847 1.00 58.44 208 LYS A N 1
ATOM 1720 C CA . LYS A 1 208 ? -6.884 -23.361 9.123 1.00 58.44 208 LYS A CA 1
ATOM 1721 C C . LYS A 1 208 ? -7.378 -22.069 9.794 1.00 58.44 208 LYS A C 1
ATOM 1723 O O . LYS A 1 208 ? -8.222 -22.127 10.681 1.00 58.44 208 LYS A O 1
ATOM 1728 N N . HIS A 1 209 ? -6.855 -20.922 9.357 1.00 65.38 209 HIS A N 1
ATOM 1729 C CA . HIS A 1 209 ? -7.078 -19.602 9.944 1.00 65.38 209 HIS A CA 1
ATOM 1730 C C . HIS A 1 209 ? -7.735 -18.650 8.939 1.00 65.38 209 HIS A C 1
ATOM 1732 O O . HIS A 1 209 ? -7.423 -18.689 7.742 1.00 65.38 209 HIS A O 1
ATOM 1738 N N . ALA A 1 210 ? -8.638 -17.800 9.434 1.00 73.12 210 ALA A N 1
ATOM 1739 C CA . ALA A 1 210 ? -9.180 -16.680 8.674 1.00 73.12 210 ALA A CA 1
ATOM 1740 C C . ALA A 1 210 ? -8.080 -15.637 8.439 1.00 73.12 210 ALA A C 1
ATOM 1742 O O . ALA A 1 210 ? -7.213 -15.449 9.288 1.00 73.12 210 ALA A O 1
ATOM 1743 N N . ASN A 1 211 ? -8.107 -14.963 7.291 1.00 76.56 211 ASN A N 1
ATOM 1744 C CA . ASN A 1 211 ? -7.126 -13.940 6.949 1.00 76.56 211 ASN A CA 1
ATOM 1745 C C . ASN A 1 211 ? -7.833 -12.640 6.592 1.00 76.56 211 ASN A C 1
ATOM 1747 O O . ASN A 1 211 ? -8.747 -12.646 5.770 1.00 76.56 211 ASN A O 1
ATOM 1751 N N . MET A 1 212 ? -7.373 -11.534 7.159 1.00 82.19 212 MET A N 1
ATOM 1752 C CA . MET A 1 212 ? -7.759 -10.194 6.748 1.00 82.19 212 MET A CA 1
ATOM 1753 C C . MET A 1 212 ? -6.698 -9.652 5.792 1.00 82.19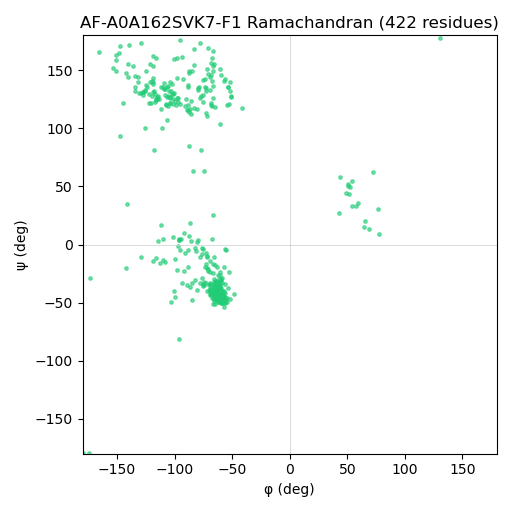 212 MET A C 1
ATOM 1755 O O . MET A 1 212 ? -5.510 -9.641 6.111 1.00 82.19 212 MET A O 1
ATOM 1759 N N . VAL A 1 213 ? -7.124 -9.208 4.615 1.00 83.19 213 VAL A N 1
ATOM 1760 C CA . VAL A 1 213 ? -6.253 -8.582 3.620 1.00 83.19 213 VAL A CA 1
ATOM 1761 C C . VAL A 1 213 ? -6.660 -7.127 3.452 1.00 83.19 213 VAL A C 1
ATOM 1763 O O . VAL A 1 213 ? -7.827 -6.831 3.197 1.00 83.19 213 VAL A O 1
ATOM 1766 N N . SER A 1 214 ? -5.688 -6.231 3.577 1.00 86.00 214 SER A N 1
ATOM 1767 C CA . SER A 1 214 ? -5.841 -4.801 3.341 1.00 86.00 214 SER A CA 1
ATOM 1768 C C . SER A 1 214 ? -4.926 -4.362 2.200 1.00 86.00 214 SER A C 1
ATOM 1770 O O . SER A 1 214 ? -3.738 -4.699 2.172 1.00 86.00 214 SER A O 1
ATOM 1772 N N . ASN A 1 215 ? -5.483 -3.625 1.243 1.00 86.81 215 ASN A N 1
ATOM 1773 C CA . ASN A 1 215 ? -4.723 -3.055 0.138 1.00 86.81 215 ASN A CA 1
ATOM 1774 C C . ASN A 1 215 ? -3.924 -1.844 0.623 1.00 86.81 215 ASN A C 1
ATOM 1776 O O . ASN A 1 215 ? -4.405 -1.036 1.416 1.00 86.81 215 ASN A O 1
ATOM 1780 N N . ILE A 1 216 ? -2.705 -1.708 0.112 1.00 90.00 216 ILE A N 1
ATOM 1781 C CA . ILE A 1 216 ? -1.872 -0.531 0.339 1.00 90.00 216 ILE A CA 1
ATOM 1782 C C . ILE A 1 216 ? -1.888 0.271 -0.949 1.00 90.00 216 ILE A C 1
ATOM 1784 O O . ILE A 1 216 ? -1.463 -0.220 -1.999 1.00 90.00 216 ILE A O 1
ATOM 1788 N N . GLU A 1 217 ? -2.387 1.500 -0.862 1.00 88.44 217 GLU A N 1
ATOM 1789 C CA . GLU A 1 217 ? -2.561 2.373 -2.016 1.00 88.44 217 GLU A CA 1
ATOM 1790 C C . GLU A 1 217 ? -1.839 3.705 -1.835 1.00 88.44 217 GLU A C 1
ATOM 1792 O O . GLU A 1 217 ? -1.950 4.337 -0.786 1.00 88.44 217 GLU A O 1
ATOM 1797 N N . ILE A 1 218 ? -1.144 4.155 -2.880 1.00 88.06 218 ILE A N 1
ATOM 1798 C CA . ILE A 1 218 ? -0.568 5.503 -2.992 1.00 88.06 218 ILE A CA 1
ATOM 1799 C C . ILE A 1 218 ? -1.246 6.179 -4.180 1.00 88.06 218 ILE A C 1
ATOM 1801 O O . ILE A 1 218 ? -1.216 5.637 -5.283 1.00 88.06 218 ILE A O 1
ATOM 1805 N N . ASP A 1 219 ? -1.884 7.333 -3.970 1.00 84.75 219 ASP A N 1
ATOM 1806 C CA . ASP A 1 219 ? -2.628 8.062 -5.011 1.00 84.75 219 ASP A CA 1
ATOM 1807 C C . ASP A 1 219 ? -3.596 7.162 -5.813 1.00 84.75 219 ASP A C 1
ATOM 1809 O O . ASP A 1 219 ? -3.648 7.214 -7.043 1.00 84.75 219 ASP A O 1
ATOM 1813 N N . HIS A 1 220 ? -4.344 6.299 -5.111 1.00 83.75 220 HIS A N 1
ATOM 1814 C CA . HIS A 1 220 ? -5.275 5.304 -5.677 1.00 83.75 220 HIS A CA 1
ATOM 1815 C C . HIS A 1 220 ? -4.631 4.193 -6.525 1.00 83.75 220 HIS A C 1
ATOM 1817 O O . HIS A 1 220 ? -5.323 3.489 -7.264 1.00 83.75 220 HIS A O 1
ATOM 1823 N N . LYS A 1 221 ? -3.309 4.025 -6.447 1.00 85.19 221 LYS A N 1
ATOM 1824 C CA . LYS A 1 221 ? -2.575 2.947 -7.114 1.00 85.19 221 LYS A CA 1
ATOM 1825 C C . LYS A 1 221 ? -2.247 1.870 -6.098 1.00 85.19 221 LYS A C 1
ATOM 1827 O O . LYS A 1 221 ? -1.659 2.169 -5.064 1.00 85.19 221 LYS A O 1
ATOM 1832 N N . LEU A 1 222 ? -2.555 0.622 -6.425 1.00 84.56 222 LEU A N 1
ATOM 1833 C CA . LEU A 1 222 ? -2.186 -0.523 -5.602 1.00 84.56 222 LEU A CA 1
ATOM 1834 C C . LEU A 1 222 ? -0.665 -0.718 -5.614 1.00 84.56 222 LEU A C 1
ATOM 1836 O O . LEU A 1 222 ? -0.069 -0.954 -6.665 1.00 84.56 222 LEU A O 1
ATOM 1840 N N . VAL A 1 223 ? -0.036 -0.626 -4.445 1.00 87.81 223 VAL A N 1
ATOM 1841 C CA . VAL A 1 223 ? 1.426 -0.733 -4.289 1.00 87.81 223 VAL A CA 1
ATOM 1842 C C . VAL A 1 223 ? 1.857 -1.897 -3.407 1.00 87.81 223 VAL A C 1
ATOM 1844 O O . VAL A 1 223 ? 3.017 -2.302 -3.462 1.00 87.81 223 VAL A O 1
ATOM 1847 N N . GLY A 1 224 ? 0.928 -2.487 -2.657 1.00 87.44 224 GLY A N 1
ATOM 1848 C CA . GLY A 1 224 ? 1.208 -3.625 -1.797 1.00 87.44 224 GLY A CA 1
ATOM 1849 C C . GLY A 1 224 ? -0.032 -4.207 -1.140 1.00 87.44 224 GLY A C 1
ATOM 1850 O O . GLY A 1 224 ? -1.148 -3.723 -1.332 1.00 87.44 224 GLY A O 1
ATOM 1851 N N . TYR A 1 225 ? 0.196 -5.246 -0.345 1.00 86.75 225 TYR A N 1
ATOM 1852 C CA . TYR A 1 225 ? -0.832 -5.948 0.411 1.00 86.75 225 TYR A CA 1
ATOM 1853 C C . TYR A 1 225 ? -0.358 -6.172 1.841 1.00 86.75 225 TYR A C 1
ATOM 1855 O O . TYR A 1 225 ? 0.745 -6.674 2.062 1.00 86.75 225 TYR A O 1
ATOM 1863 N N . LEU A 1 226 ? -1.220 -5.855 2.798 1.00 90.62 226 LEU A N 1
ATOM 1864 C CA . LEU A 1 226 ? -1.053 -6.189 4.202 1.00 90.62 226 LEU A CA 1
ATOM 1865 C C . LEU A 1 226 ? -1.974 -7.364 4.538 1.00 90.62 226 LEU A C 1
ATOM 1867 O O . LEU A 1 226 ? -3.186 -7.279 4.355 1.00 90.62 226 LEU A O 1
ATOM 1871 N N . VAL A 1 227 ? -1.406 -8.462 5.022 1.00 87.25 227 VAL A N 1
ATOM 1872 C CA . VAL A 1 227 ? -2.133 -9.685 5.373 1.00 87.25 227 VAL A CA 1
ATOM 1873 C C . VAL A 1 227 ? -1.998 -9.928 6.867 1.00 87.25 227 VAL A C 1
ATOM 1875 O O . VAL A 1 227 ? -0.886 -10.044 7.374 1.00 87.25 227 VAL A O 1
ATOM 1878 N N . VAL A 1 228 ? -3.125 -10.043 7.563 1.00 87.56 228 VAL A N 1
ATOM 1879 C CA . VAL A 1 228 ? -3.194 -10.421 8.977 1.00 87.56 228 VAL A CA 1
ATOM 1880 C C . VAL A 1 228 ? -3.882 -11.774 9.088 1.00 87.56 228 VAL A C 1
ATOM 1882 O O . VAL A 1 228 ? -4.986 -11.953 8.580 1.00 87.56 228 VAL A O 1
ATOM 1885 N N . ILE A 1 229 ? -3.230 -12.733 9.739 1.00 83.44 229 ILE A N 1
ATOM 1886 C CA . ILE A 1 229 ? -3.753 -14.094 9.913 1.00 83.44 229 ILE A CA 1
ATOM 1887 C C . ILE A 1 229 ? -4.358 -14.219 11.309 1.00 83.44 229 ILE A C 1
ATOM 1889 O O . ILE A 1 229 ? -3.657 -14.027 12.297 1.00 83.44 229 ILE A O 1
ATOM 1893 N N . GLU A 1 230 ? -5.629 -14.597 11.424 1.00 83.88 230 GLU A N 1
ATOM 1894 C CA . GLU A 1 230 ? -6.310 -14.860 12.701 1.00 83.88 230 GLU A CA 1
ATOM 1895 C C . GLU A 1 230 ? -5.860 -16.195 13.319 1.00 83.88 230 GLU A C 1
ATOM 1897 O O . GLU A 1 230 ? -6.622 -17.157 13.444 1.00 83.88 230 GLU A O 1
ATOM 1902 N N . ALA A 1 231 ? -4.575 -16.289 13.664 1.00 81.44 231 ALA A N 1
ATOM 1903 C CA . ALA A 1 231 ? -3.978 -17.503 14.211 1.00 81.44 231 ALA A CA 1
ATOM 1904 C C . ALA A 1 231 ? -4.128 -17.612 15.731 1.00 81.44 231 ALA A C 1
ATOM 1906 O O . ALA A 1 231 ? -4.315 -18.708 16.253 1.00 81.44 231 ALA A O 1
ATOM 1907 N N . LYS A 1 232 ? -4.044 -16.486 16.447 1.00 85.25 232 LYS A N 1
ATOM 1908 C CA . LYS A 1 232 ? -4.051 -16.450 17.915 1.00 85.25 232 LYS A CA 1
ATOM 1909 C C . LYS A 1 232 ? -5.402 -16.064 18.491 1.00 85.25 232 LYS A C 1
ATOM 1911 O O . LYS A 1 232 ? -5.808 -16.599 19.520 1.00 85.25 232 LYS A O 1
ATOM 1916 N N . ARG A 1 233 ? -6.072 -15.098 17.865 1.00 87.69 233 ARG A N 1
ATOM 1917 C CA . ARG A 1 233 ? -7.377 -14.587 18.295 1.00 87.69 233 ARG A CA 1
ATOM 1918 C C . ARG A 1 233 ? -8.180 -14.068 17.110 1.00 87.69 233 ARG A C 1
ATOM 1920 O O . ARG A 1 233 ? -7.601 -13.677 16.100 1.00 87.69 233 ARG A O 1
ATOM 1927 N N . VAL A 1 234 ? -9.493 -14.000 17.284 1.00 85.69 234 VAL A N 1
ATOM 1928 C CA . VAL A 1 234 ? -10.402 -13.338 16.341 1.00 85.69 234 VAL A CA 1
ATOM 1929 C C . VAL A 1 234 ? -10.140 -11.827 16.354 1.00 85.69 234 VAL A C 1
ATOM 1931 O O . VAL A 1 234 ? -9.864 -11.263 17.424 1.00 85.69 234 VAL A O 1
ATOM 1934 N N . LEU A 1 235 ? -10.186 -11.187 15.182 1.00 84.56 235 LEU A N 1
ATOM 1935 C CA . LEU A 1 235 ? -10.080 -9.734 15.061 1.00 84.56 235 LEU A CA 1
ATOM 1936 C C . LEU A 1 235 ? -11.423 -9.083 15.404 1.00 84.56 235 LEU A C 1
ATOM 1938 O O . LEU A 1 235 ? -12.484 -9.529 14.969 1.00 84.56 235 LEU A O 1
ATOM 1942 N N . ASP A 1 236 ? -11.370 -8.019 16.200 1.00 82.75 236 ASP A N 1
ATOM 1943 C CA . ASP A 1 236 ? -12.524 -7.179 16.502 1.00 82.75 236 ASP A CA 1
ATOM 1944 C C . ASP A 1 236 ? -12.586 -5.949 15.573 1.00 82.75 236 ASP A C 1
ATOM 1946 O O . ASP A 1 236 ? -11.714 -5.715 14.734 1.00 82.75 236 ASP A O 1
ATOM 1950 N N . GLU A 1 237 ? -13.642 -5.143 15.701 1.00 79.88 237 GLU A N 1
ATOM 1951 C CA . GLU A 1 237 ? -13.823 -3.936 14.878 1.00 79.88 237 GLU A CA 1
ATOM 1952 C C . GLU A 1 237 ? -12.679 -2.916 15.027 1.00 79.88 237 GLU A C 1
ATOM 1954 O O . GLU A 1 237 ? -12.353 -2.209 14.076 1.00 79.88 237 GLU A O 1
ATOM 1959 N N . TYR A 1 238 ? -12.039 -2.854 16.197 1.00 83.25 238 TYR A N 1
ATOM 1960 C CA . TYR A 1 238 ? -10.940 -1.926 16.455 1.00 83.25 238 TYR A CA 1
ATOM 1961 C C . TYR A 1 238 ? -9.648 -2.426 15.827 1.00 83.25 238 TYR A C 1
ATOM 1963 O O . TYR A 1 238 ? -8.834 -1.614 15.392 1.00 83.25 238 TYR A O 1
ATOM 1971 N N . ASP A 1 239 ? -9.454 -3.743 15.761 1.00 86.56 239 ASP A N 1
ATOM 1972 C CA . ASP A 1 239 ? -8.345 -4.329 15.014 1.00 86.56 239 ASP A CA 1
ATOM 1973 C C . ASP A 1 239 ? -8.466 -4.019 13.526 1.00 86.56 239 ASP A C 1
ATOM 1975 O O . ASP A 1 239 ? -7.479 -3.646 12.899 1.00 86.56 239 ASP A O 1
ATOM 1979 N N . VAL A 1 240 ? -9.678 -4.107 12.974 1.00 85.56 240 VAL A N 1
ATOM 1980 C CA . VAL A 1 240 ? -9.948 -3.748 11.576 1.00 85.56 240 VAL A CA 1
ATOM 1981 C C . VAL A 1 240 ? -9.587 -2.286 11.308 1.00 85.56 240 VAL A C 1
ATOM 1983 O O . VAL A 1 240 ? -8.885 -1.988 10.337 1.00 85.56 240 VAL A O 1
ATOM 1986 N N . GLU A 1 241 ? -10.004 -1.372 12.187 1.00 85.44 241 GLU A N 1
ATOM 1987 C CA . GLU A 1 241 ? -9.635 0.042 12.083 1.00 85.44 241 GLU A CA 1
ATOM 1988 C C . GLU A 1 241 ? -8.121 0.267 12.243 1.00 85.44 241 GLU A C 1
ATOM 1990 O O . GLU A 1 241 ? -7.527 1.038 11.486 1.00 85.44 241 GLU A O 1
ATOM 1995 N N . LEU A 1 242 ? -7.470 -0.435 13.176 1.00 88.25 242 LEU A N 1
ATOM 1996 C CA . LEU A 1 242 ? -6.023 -0.354 13.393 1.00 88.25 242 LEU A CA 1
ATOM 1997 C C . LEU A 1 242 ? -5.234 -0.862 12.177 1.00 88.25 242 LEU A C 1
ATOM 1999 O O . LEU A 1 242 ? -4.237 -0.256 11.795 1.00 88.25 242 LEU A O 1
ATOM 2003 N N . ILE A 1 243 ? -5.693 -1.936 11.535 1.00 91.31 243 ILE A N 1
ATOM 2004 C CA . ILE A 1 243 ? -5.105 -2.493 10.309 1.00 91.31 243 ILE A CA 1
ATOM 2005 C C . ILE A 1 243 ? -5.284 -1.525 9.132 1.00 91.31 243 ILE A C 1
ATOM 2007 O O . ILE A 1 243 ? -4.369 -1.361 8.319 1.00 91.31 243 ILE A O 1
ATOM 2011 N N . SER A 1 244 ? -6.426 -0.836 9.049 1.00 88.62 244 SER A N 1
ATOM 2012 C CA . SER A 1 244 ? -6.648 0.220 8.054 1.00 88.62 244 SER A CA 1
ATOM 2013 C C . SER A 1 244 ? -5.685 1.396 8.258 1.00 88.62 244 SER A C 1
ATOM 2015 O O . SER A 1 244 ? -5.003 1.815 7.320 1.00 88.62 244 SER A O 1
ATOM 2017 N N . LEU A 1 245 ? -5.545 1.875 9.499 1.00 88.88 245 LEU A N 1
ATOM 2018 C CA . LEU A 1 245 ? -4.558 2.890 9.873 1.00 88.88 245 LEU A CA 1
ATOM 2019 C C . LEU A 1 245 ? -3.131 2.449 9.514 1.00 88.88 245 LEU A C 1
ATOM 2021 O O . LEU A 1 245 ? -2.387 3.212 8.898 1.00 88.88 245 LEU A O 1
ATOM 2025 N N . LEU A 1 246 ? -2.762 1.220 9.867 1.00 92.81 246 LEU A N 1
ATOM 2026 C CA . LEU A 1 246 ? -1.458 0.641 9.564 1.00 92.81 246 LEU A CA 1
ATOM 2027 C C . LEU A 1 246 ? -1.192 0.601 8.055 1.00 92.81 246 LEU A C 1
ATOM 2029 O O . LEU A 1 246 ? -0.101 0.950 7.619 1.00 92.81 246 LEU A O 1
ATOM 2033 N N . SER A 1 247 ? -2.195 0.247 7.250 1.00 92.00 247 SER A N 1
ATOM 2034 C CA . SER A 1 247 ? -2.088 0.246 5.783 1.00 92.00 247 SER A CA 1
ATOM 2035 C C . SER A 1 247 ? -1.804 1.648 5.234 1.00 92.00 247 SER A C 1
ATOM 2037 O O . SER A 1 247 ? -0.956 1.805 4.356 1.00 92.00 247 SER A O 1
ATOM 2039 N N . ASN A 1 248 ? -2.446 2.679 5.795 1.00 89.62 248 ASN A N 1
ATOM 2040 C CA . ASN A 1 248 ? -2.187 4.076 5.433 1.00 89.62 248 ASN A CA 1
ATOM 2041 C C . ASN A 1 248 ? -0.774 4.516 5.836 1.00 89.62 248 ASN A C 1
ATOM 2043 O O . ASN A 1 248 ? -0.090 5.180 5.064 1.00 89.62 248 ASN A O 1
ATOM 2047 N N . ILE A 1 249 ? -0.319 4.129 7.028 1.00 91.31 249 ILE A N 1
ATOM 2048 C CA . ILE A 1 249 ? 1.043 4.406 7.497 1.00 91.31 249 ILE A CA 1
ATOM 2049 C C . ILE A 1 249 ? 2.082 3.753 6.578 1.00 91.31 249 ILE A C 1
ATOM 2051 O O . ILE A 1 249 ? 3.023 4.412 6.140 1.00 91.31 249 ILE A O 1
ATOM 2055 N N . ILE A 1 250 ? 1.890 2.478 6.240 1.00 93.81 250 ILE A N 1
ATOM 2056 C CA . ILE A 1 250 ? 2.783 1.749 5.337 1.00 93.81 250 ILE A CA 1
ATOM 2057 C C . ILE A 1 250 ? 2.785 2.387 3.943 1.00 93.81 250 ILE A C 1
ATOM 2059 O O . ILE A 1 250 ? 3.849 2.520 3.346 1.00 93.81 250 ILE A O 1
ATOM 2063 N N . SER A 1 251 ? 1.628 2.830 3.440 1.00 92.00 251 SER A N 1
ATOM 2064 C CA . SER A 1 251 ? 1.531 3.578 2.179 1.00 92.00 251 SER A CA 1
ATOM 2065 C C . SER A 1 251 ? 2.404 4.837 2.193 1.00 92.00 251 SER A C 1
ATOM 2067 O O . SER A 1 251 ? 3.172 5.059 1.256 1.00 92.00 251 SER A O 1
ATOM 2069 N N . LEU A 1 252 ? 2.361 5.620 3.277 1.00 89.50 252 LEU A N 1
ATOM 2070 C CA . LEU A 1 252 ? 3.202 6.811 3.428 1.00 89.50 252 LEU A CA 1
ATOM 2071 C C . LEU A 1 252 ? 4.696 6.468 3.428 1.00 89.50 252 LEU A C 1
ATOM 2073 O O . LEU A 1 252 ? 5.478 7.165 2.784 1.00 89.50 252 LEU A O 1
ATOM 2077 N N . GLU A 1 253 ? 5.091 5.396 4.119 1.00 90.62 253 GLU A N 1
ATOM 2078 C CA . GLU A 1 253 ? 6.489 4.960 4.166 1.00 90.62 253 GLU A CA 1
ATOM 2079 C C . GLU A 1 253 ? 6.972 4.454 2.801 1.00 90.62 253 GLU A C 1
ATOM 2081 O O . GLU A 1 253 ? 8.020 4.875 2.314 1.00 90.62 253 GLU A O 1
ATOM 2086 N N . MET A 1 254 ? 6.174 3.614 2.132 1.00 90.00 254 MET A N 1
ATOM 2087 C CA . MET A 1 254 ? 6.465 3.135 0.779 1.00 90.00 254 MET A CA 1
ATOM 2088 C C . MET A 1 254 ? 6.528 4.294 -0.222 1.00 90.00 254 MET A C 1
ATOM 2090 O O . MET A 1 254 ? 7.397 4.300 -1.087 1.00 90.00 254 MET A O 1
ATOM 2094 N N . GLY A 1 255 ? 5.670 5.307 -0.081 1.00 88.12 255 GLY A N 1
ATOM 2095 C CA . GLY A 1 255 ? 5.617 6.472 -0.966 1.00 88.12 255 GLY A CA 1
ATOM 2096 C C . GLY A 1 255 ? 6.842 7.380 -0.930 1.00 88.12 255 GLY A C 1
ATOM 2097 O O . GLY A 1 255 ? 6.982 8.228 -1.811 1.00 88.12 255 GLY A O 1
ATOM 2098 N N . LYS A 1 256 ? 7.759 7.187 0.025 1.00 86.31 256 LYS A N 1
ATOM 2099 C CA . LYS A 1 256 ? 9.073 7.848 0.015 1.00 86.31 256 LYS A CA 1
ATOM 2100 C C . LYS A 1 256 ? 9.983 7.322 -1.101 1.00 86.31 256 LYS A C 1
ATOM 2102 O O . LYS A 1 256 ? 10.899 8.031 -1.517 1.00 86.31 256 LYS A O 1
ATOM 2107 N N . ASP A 1 257 ? 9.751 6.104 -1.594 1.00 84.38 257 ASP A N 1
ATOM 2108 C CA . ASP A 1 257 ? 10.504 5.547 -2.717 1.00 84.38 257 ASP A CA 1
ATOM 2109 C C . ASP A 1 257 ? 10.054 6.188 -4.043 1.00 84.38 257 ASP A C 1
ATOM 2111 O O . ASP A 1 257 ? 8.893 6.107 -4.457 1.00 84.38 257 ASP A O 1
ATOM 2115 N N . SER A 1 258 ? 11.020 6.789 -4.744 1.00 78.00 258 SER A N 1
ATOM 2116 C CA . SER A 1 258 ? 10.849 7.418 -6.059 1.00 78.00 258 SER A CA 1
ATOM 2117 C C . SER A 1 258 ? 10.200 6.518 -7.120 1.00 78.00 258 SER A C 1
ATOM 2119 O O . SER A 1 258 ? 9.585 7.030 -8.057 1.00 78.00 258 SER A O 1
ATOM 2121 N N . PHE A 1 259 ? 10.286 5.189 -6.985 1.00 83.94 259 PHE A N 1
ATOM 2122 C CA . PHE A 1 259 ? 9.591 4.253 -7.868 1.00 83.94 259 PHE A CA 1
ATOM 2123 C C . PHE A 1 259 ? 8.077 4.515 -7.897 1.00 83.94 259 PHE A C 1
ATOM 2125 O O . PHE A 1 259 ? 7.471 4.568 -8.974 1.00 83.94 259 PHE A O 1
ATOM 2132 N N . TYR A 1 260 ? 7.456 4.730 -6.734 1.00 84.62 260 TYR A N 1
ATOM 2133 C CA . TYR A 1 260 ? 6.002 4.876 -6.638 1.00 84.62 260 TYR A CA 1
ATOM 2134 C C . TYR A 1 260 ? 5.492 6.215 -7.178 1.00 84.62 260 TYR A C 1
ATOM 2136 O O . TYR A 1 260 ? 4.337 6.295 -7.599 1.00 84.62 260 TYR A O 1
ATOM 2144 N N . GLN A 1 261 ? 6.364 7.224 -7.295 1.00 79.75 261 GLN A N 1
ATOM 2145 C CA . GLN A 1 261 ? 6.040 8.492 -7.954 1.00 79.75 261 GLN A CA 1
ATOM 2146 C C . GLN A 1 261 ? 5.584 8.276 -9.409 1.00 79.75 261 GLN A C 1
ATOM 2148 O O . GLN A 1 261 ? 4.632 8.905 -9.875 1.00 79.75 261 GLN A O 1
ATOM 2153 N N . TYR A 1 262 ? 6.239 7.360 -10.128 1.00 81.12 262 TYR A N 1
ATOM 2154 C CA . TYR A 1 262 ? 5.996 7.128 -11.557 1.00 81.12 262 TYR A CA 1
ATOM 2155 C C . TYR A 1 262 ? 5.270 5.821 -11.878 1.00 81.12 262 TYR A C 1
ATOM 2157 O O . TYR A 1 262 ? 4.765 5.645 -13.000 1.00 81.12 262 TYR A O 1
ATOM 2165 N N . SER A 1 263 ? 5.209 4.915 -10.906 1.00 84.25 263 SER A N 1
ATOM 2166 C CA . SER A 1 263 ? 4.482 3.660 -11.027 1.00 84.25 263 SER A CA 1
ATOM 2167 C C . SER A 1 263 ? 2.998 3.910 -11.307 1.00 84.25 263 SER A C 1
ATOM 2169 O O . SER A 1 263 ? 2.410 4.892 -10.841 1.00 84.25 263 SER A O 1
ATOM 2171 N N . ARG A 1 264 ? 2.383 3.021 -12.088 1.00 85.12 264 ARG A N 1
ATOM 2172 C CA . ARG A 1 264 ? 0.923 2.923 -12.267 1.00 85.12 264 ARG A CA 1
ATOM 2173 C C . ARG A 1 264 ? 0.289 1.892 -11.332 1.00 85.12 264 ARG A C 1
ATOM 2175 O O . ARG A 1 264 ? -0.899 1.623 -11.452 1.00 85.12 264 ARG A O 1
ATOM 2182 N N . GLY A 1 265 ? 1.072 1.304 -10.427 1.00 80.00 265 GLY A N 1
ATOM 2183 C CA . GLY A 1 265 ? 0.625 0.212 -9.559 1.00 80.00 265 GLY A CA 1
ATOM 2184 C C . GLY A 1 265 ? 0.559 -1.143 -10.270 1.00 80.00 265 GLY A C 1
ATOM 2185 O O . GLY A 1 265 ? 0.060 -2.117 -9.714 1.00 80.00 265 GLY A O 1
ATOM 2186 N N . PHE A 1 266 ? 1.071 -1.244 -11.500 1.00 85.50 266 PHE A N 1
ATOM 2187 C CA . PHE A 1 266 ? 1.144 -2.528 -12.184 1.00 85.50 266 PHE A CA 1
ATOM 2188 C C . PHE A 1 266 ? 2.299 -3.368 -11.636 1.00 85.50 266 PHE A C 1
ATOM 2190 O O . PHE A 1 266 ? 3.455 -2.946 -11.641 1.00 85.50 266 PHE A O 1
ATOM 2197 N N . ALA A 1 267 ? 1.996 -4.606 -11.254 1.00 83.88 267 ALA A N 1
ATOM 2198 C CA . ALA A 1 267 ? 2.964 -5.546 -10.696 1.00 83.88 267 ALA A CA 1
ATOM 2199 C C . ALA A 1 267 ? 4.188 -5.798 -11.602 1.00 83.88 267 ALA A C 1
ATOM 2201 O O . ALA A 1 267 ? 5.304 -5.957 -11.106 1.00 83.88 267 ALA A O 1
ATOM 2202 N N . PHE A 1 268 ? 4.009 -5.782 -12.930 1.00 88.75 268 PHE A N 1
ATOM 2203 C CA . PHE A 1 268 ? 5.126 -5.936 -13.868 1.00 88.75 268 PHE A CA 1
ATOM 2204 C C . PHE A 1 268 ? 6.123 -4.772 -13.795 1.00 88.75 268 PHE A C 1
ATOM 2206 O O . PHE A 1 268 ? 7.308 -4.992 -14.016 1.00 88.75 268 PHE A O 1
ATOM 2213 N N . GLU A 1 269 ? 5.678 -3.546 -13.481 1.00 91.69 269 GLU A N 1
ATOM 2214 C CA . GLU A 1 269 ? 6.577 -2.389 -13.377 1.00 91.69 269 GLU A CA 1
ATOM 2215 C C . GLU A 1 269 ? 7.543 -2.590 -12.207 1.00 91.69 269 GLU A C 1
ATOM 2217 O O . GLU A 1 269 ? 8.733 -2.313 -12.339 1.00 91.69 269 GLU A O 1
ATOM 2222 N N . LYS A 1 270 ? 7.049 -3.149 -11.093 1.00 88.69 270 LYS A N 1
ATOM 2223 C CA . LYS A 1 270 ? 7.865 -3.470 -9.919 1.00 88.69 270 LYS A CA 1
ATOM 2224 C C . LYS A 1 270 ? 8.847 -4.607 -10.196 1.00 88.69 270 LYS A C 1
ATOM 2226 O O . LYS A 1 270 ? 10.019 -4.487 -9.851 1.00 88.69 270 LYS A O 1
ATOM 2231 N N . LEU A 1 271 ? 8.415 -5.669 -10.881 1.00 89.00 271 LEU A N 1
ATOM 2232 C CA . LEU A 1 271 ? 9.329 -6.739 -11.293 1.00 89.00 271 LEU A CA 1
ATOM 2233 C C . LEU A 1 271 ? 10.434 -6.217 -12.223 1.00 89.00 271 LEU A C 1
ATOM 2235 O O . LEU A 1 271 ? 11.603 -6.533 -12.022 1.00 89.00 271 LEU A O 1
ATOM 2239 N N . PHE A 1 272 ? 10.087 -5.410 -13.229 1.00 92.31 272 PHE A N 1
ATOM 2240 C CA . PHE A 1 272 ? 11.078 -4.840 -14.144 1.00 92.31 272 PHE A CA 1
ATOM 2241 C C . PHE A 1 272 ? 12.041 -3.896 -13.431 1.00 92.31 272 PHE A C 1
ATOM 2243 O O . PHE A 1 272 ? 13.235 -3.934 -13.709 1.00 92.31 272 PHE A O 1
ATOM 2250 N N . PHE A 1 273 ? 11.545 -3.086 -12.495 1.00 91.25 273 PHE A N 1
ATOM 2251 C CA . PHE A 1 273 ? 12.389 -2.247 -11.652 1.00 91.25 273 PHE A CA 1
ATOM 2252 C C . PHE A 1 273 ? 13.395 -3.087 -10.854 1.00 91.25 273 PHE A C 1
ATOM 2254 O O . PHE A 1 273 ? 14.594 -2.825 -10.916 1.00 91.25 273 PHE A O 1
ATOM 2261 N N . ASP A 1 274 ? 12.926 -4.135 -10.174 1.00 88.75 274 ASP A N 1
ATOM 2262 C CA . ASP A 1 274 ? 13.781 -5.024 -9.385 1.00 88.75 274 ASP A CA 1
ATOM 2263 C C . ASP A 1 274 ? 14.828 -5.754 -10.253 1.00 88.75 274 ASP A C 1
ATOM 2265 O O . ASP A 1 274 ? 15.980 -5.883 -9.844 1.00 88.75 274 ASP A O 1
ATOM 2269 N N . LEU A 1 275 ? 14.459 -6.175 -11.473 1.00 91.00 275 LEU A N 1
ATOM 2270 C CA . LEU A 1 275 ? 15.384 -6.754 -12.458 1.00 91.00 275 LEU A CA 1
ATOM 2271 C C . LEU A 1 275 ? 16.485 -5.770 -12.881 1.00 91.00 275 LEU A C 1
ATOM 2273 O O . LEU A 1 275 ? 17.632 -6.172 -13.071 1.00 91.00 275 LEU A O 1
ATOM 2277 N N . LEU A 1 276 ? 16.158 -4.484 -13.046 1.00 92.19 276 LEU A N 1
ATOM 2278 C CA . LEU A 1 276 ? 17.150 -3.467 -13.404 1.00 92.19 276 LEU A CA 1
ATOM 2279 C C . LEU A 1 276 ? 18.087 -3.119 -12.239 1.00 92.19 276 LEU A C 1
ATOM 2281 O O . LEU A 1 276 ? 19.264 -2.836 -12.480 1.00 92.19 276 LEU A O 1
ATOM 2285 N N . GLU A 1 277 ? 17.584 -3.158 -11.004 1.00 89.81 277 GLU A N 1
ATOM 2286 C CA . GLU A 1 277 ? 18.376 -2.935 -9.787 1.00 89.81 277 GLU A CA 1
ATOM 2287 C C . GLU A 1 277 ? 19.157 -4.178 -9.323 1.00 89.81 277 GLU A C 1
ATOM 2289 O O . GLU A 1 277 ? 19.951 -4.061 -8.399 1.00 89.81 277 GLU A O 1
ATOM 2294 N N . GLU A 1 278 ? 18.975 -5.347 -9.957 1.00 82.44 278 GLU A N 1
ATOM 2295 C CA . GLU A 1 278 ? 19.539 -6.636 -9.497 1.00 82.44 278 GLU A CA 1
ATOM 2296 C C . GLU A 1 278 ? 19.175 -6.965 -8.039 1.00 82.44 278 GLU A C 1
ATOM 2298 O O . GLU A 1 278 ? 19.924 -7.615 -7.320 1.00 82.44 278 GLU A O 1
ATOM 2303 N N . SER A 1 279 ? 17.987 -6.550 -7.592 1.00 73.56 279 SER A N 1
ATOM 2304 C CA . SER A 1 279 ? 17.533 -6.736 -6.205 1.00 73.56 279 SER A CA 1
ATOM 2305 C C . SER A 1 279 ? 16.852 -8.091 -5.951 1.00 73.56 279 SER A C 1
ATOM 2307 O O . SER A 1 279 ? 16.084 -8.243 -4.991 1.00 73.56 279 SER A O 1
ATOM 2309 N N . ILE A 1 280 ? 17.079 -9.060 -6.844 1.00 69.88 280 ILE A N 1
ATOM 2310 C CA . ILE A 1 280 ? 16.528 -10.417 -6.794 1.00 69.88 280 ILE A CA 1
ATOM 2311 C C . ILE A 1 280 ? 17.700 -11.395 -6.878 1.00 69.88 280 ILE A C 1
ATOM 2313 O O . ILE A 1 280 ? 18.233 -11.629 -7.959 1.00 69.88 280 ILE A O 1
ATOM 2317 N N . GLU A 1 281 ? 18.106 -11.936 -5.732 1.00 65.19 281 GLU A N 1
ATOM 2318 C CA . GLU A 1 281 ? 19.270 -12.828 -5.638 1.00 65.19 281 GLU A CA 1
ATOM 2319 C C . GLU A 1 281 ? 18.919 -14.291 -5.946 1.00 65.19 281 GLU A C 1
ATOM 2321 O O . GLU A 1 281 ? 19.726 -15.007 -6.536 1.00 65.19 281 GLU A O 1
ATOM 2326 N N . ASP A 1 282 ? 17.707 -14.733 -5.600 1.00 72.81 282 ASP A N 1
ATOM 2327 C CA . ASP A 1 282 ? 17.274 -16.117 -5.801 1.00 72.81 282 ASP A CA 1
ATOM 2328 C C . ASP A 1 282 ? 16.455 -16.283 -7.100 1.00 72.81 282 ASP A C 1
ATOM 2330 O O . ASP A 1 282 ? 15.426 -15.641 -7.346 1.00 72.81 282 ASP A O 1
ATOM 2334 N N . SER A 1 283 ? 16.951 -17.178 -7.956 1.00 74.56 283 SER A N 1
ATOM 2335 C CA . SER A 1 283 ? 16.373 -17.516 -9.254 1.00 74.56 283 SER A CA 1
ATOM 2336 C C . SER A 1 283 ? 14.971 -18.123 -9.178 1.00 74.56 283 SER A C 1
ATOM 2338 O O . SER A 1 283 ? 14.165 -17.839 -10.061 1.00 74.56 283 SER A O 1
ATOM 2340 N N . LEU A 1 284 ? 14.655 -18.910 -8.142 1.00 73.06 284 LEU A N 1
ATOM 2341 C CA . LEU A 1 284 ? 13.348 -19.564 -8.001 1.00 73.06 284 LEU A CA 1
ATOM 2342 C C . LEU A 1 284 ? 12.246 -18.539 -7.722 1.00 73.06 284 LEU A C 1
ATOM 2344 O O . LEU A 1 284 ? 11.147 -18.627 -8.270 1.00 73.06 284 LEU A O 1
ATOM 2348 N N . VAL A 1 285 ? 12.564 -17.517 -6.923 1.00 73.69 285 VAL A N 1
ATOM 2349 C CA . VAL A 1 285 ? 11.679 -16.369 -6.669 1.00 73.69 285 VAL A CA 1
ATOM 2350 C C . VAL A 1 285 ? 11.354 -15.656 -7.968 1.00 73.69 285 VAL A C 1
ATOM 2352 O O . VAL A 1 285 ? 10.207 -15.295 -8.238 1.00 73.69 285 VAL A O 1
ATOM 2355 N N . LEU A 1 286 ? 12.402 -15.406 -8.755 1.00 80.88 286 LEU A N 1
ATOM 2356 C CA . LEU A 1 286 ? 12.296 -14.676 -10.000 1.00 80.88 286 LEU A CA 1
ATOM 2357 C C . LEU A 1 286 ? 11.414 -15.439 -10.987 1.00 80.88 286 LEU A C 1
ATOM 2359 O O . LEU A 1 286 ? 10.509 -14.839 -11.563 1.00 80.88 286 LEU A O 1
ATOM 2363 N N . ASP A 1 287 ? 11.639 -16.745 -11.125 1.00 80.00 287 ASP A N 1
ATOM 2364 C CA . ASP A 1 287 ? 10.819 -17.626 -11.956 1.00 80.00 287 ASP A CA 1
ATOM 2365 C C . ASP A 1 287 ? 9.354 -17.602 -11.528 1.00 80.00 287 ASP A C 1
ATOM 2367 O O . ASP A 1 287 ? 8.488 -17.267 -12.335 1.00 80.00 287 ASP A O 1
ATOM 2371 N N . SER A 1 288 ? 9.076 -17.778 -10.235 1.00 75.06 288 SER A N 1
ATOM 2372 C CA . SER A 1 288 ? 7.706 -17.709 -9.721 1.00 75.06 288 SER A CA 1
ATOM 2373 C C . SER A 1 288 ? 7.036 -16.354 -9.996 1.00 75.06 288 SER A C 1
ATOM 2375 O O . SER A 1 288 ? 5.855 -16.294 -10.343 1.00 75.06 288 SER A O 1
ATOM 2377 N N . ARG A 1 289 ? 7.755 -15.230 -9.866 1.00 79.31 289 ARG A N 1
ATOM 2378 C CA . ARG A 1 289 ? 7.210 -13.893 -10.176 1.00 79.31 289 ARG A CA 1
ATOM 2379 C C . ARG A 1 289 ? 6.938 -13.717 -11.671 1.00 79.31 289 ARG A C 1
ATOM 2381 O O . ARG A 1 289 ? 5.933 -13.104 -12.027 1.00 79.31 289 ARG A O 1
ATOM 2388 N N . ILE A 1 290 ? 7.808 -14.233 -12.537 1.00 83.38 290 ILE A N 1
ATOM 2389 C CA . ILE A 1 290 ? 7.634 -14.185 -13.996 1.00 83.38 290 ILE A CA 1
ATOM 2390 C C . ILE A 1 290 ? 6.415 -15.021 -14.411 1.00 83.38 290 ILE A C 1
ATOM 2392 O O . ILE A 1 290 ? 5.570 -14.517 -15.157 1.00 83.38 290 ILE A O 1
ATOM 2396 N N . GLU A 1 291 ? 6.292 -16.241 -13.884 1.00 80.31 291 GLU A N 1
ATOM 2397 C CA . GLU A 1 291 ? 5.147 -17.139 -14.079 1.00 80.31 291 GLU A CA 1
ATOM 2398 C C . GLU A 1 291 ? 3.838 -16.474 -13.642 1.00 80.31 291 GLU A C 1
ATOM 2400 O O . GLU A 1 291 ? 2.909 -16.324 -14.436 1.00 80.31 291 GLU A O 1
ATOM 2405 N N . ASN A 1 292 ? 3.784 -15.972 -12.403 1.00 73.81 292 ASN A N 1
ATOM 2406 C CA . ASN A 1 292 ? 2.587 -15.348 -11.828 1.00 73.81 292 ASN A CA 1
ATOM 2407 C C . ASN A 1 292 ? 2.101 -14.113 -12.602 1.00 73.81 292 ASN A C 1
ATOM 2409 O O . ASN A 1 292 ? 0.922 -13.760 -12.534 1.00 73.81 292 ASN A O 1
ATOM 2413 N N . LEU A 1 293 ? 3.003 -13.426 -13.305 1.00 77.94 293 LEU A N 1
ATOM 2414 C CA . LEU A 1 293 ? 2.686 -12.250 -14.113 1.00 77.94 293 LEU A CA 1
ATOM 2415 C C . LEU A 1 293 ? 2.467 -12.579 -15.594 1.00 77.94 293 LEU A C 1
ATOM 2417 O O . LEU A 1 293 ? 2.255 -11.656 -16.387 1.00 77.94 293 LEU A O 1
ATOM 2421 N N . ASN A 1 294 ? 2.501 -13.862 -15.974 1.00 77.69 294 ASN A N 1
ATOM 2422 C CA . ASN A 1 294 ? 2.429 -14.326 -17.359 1.00 77.69 294 ASN A CA 1
ATOM 2423 C C . ASN A 1 294 ? 3.463 -13.614 -18.253 1.00 77.69 294 ASN A C 1
ATOM 2425 O O . ASN A 1 294 ? 3.158 -13.139 -19.351 1.00 77.69 294 ASN A O 1
ATOM 2429 N N . LEU A 1 295 ? 4.690 -13.475 -17.744 1.00 81.06 295 LEU A N 1
ATOM 2430 C CA . LEU A 1 295 ? 5.802 -12.803 -18.422 1.00 81.06 295 LEU A CA 1
ATOM 2431 C C . LEU A 1 295 ? 6.797 -13.772 -19.066 1.00 81.06 295 LEU A C 1
ATOM 2433 O O . LEU A 1 295 ? 7.796 -13.316 -19.616 1.00 81.06 295 LEU A O 1
ATOM 2437 N N . GLU A 1 296 ? 6.513 -15.074 -19.065 1.00 68.94 296 GLU A N 1
ATOM 2438 C CA . GLU A 1 296 ? 7.316 -16.135 -19.699 1.00 68.94 296 GLU A CA 1
ATOM 2439 C C . GLU A 1 296 ? 7.360 -16.065 -21.239 1.00 68.94 296 GLU A C 1
ATOM 2441 O O . GLU A 1 296 ? 7.500 -17.085 -21.909 1.00 68.94 296 GLU A O 1
ATOM 2446 N N . SER A 1 297 ? 7.159 -14.881 -21.824 1.00 63.12 297 SER A N 1
ATOM 2447 C CA . SER A 1 297 ? 6.821 -14.690 -23.230 1.00 63.12 297 SER A CA 1
ATOM 2448 C C . SER A 1 297 ? 7.604 -15.612 -24.162 1.00 63.12 297 SER A C 1
ATOM 2450 O O . SER A 1 297 ? 8.823 -15.495 -24.285 1.00 63.12 297 SER A O 1
ATOM 2452 N N . LYS A 1 298 ? 6.885 -16.480 -24.874 1.00 62.47 298 LYS A N 1
ATOM 2453 C CA . LYS A 1 298 ? 7.429 -17.269 -25.977 1.00 62.47 298 LYS A CA 1
ATOM 2454 C C . LYS A 1 298 ? 7.550 -16.355 -27.191 1.00 62.47 298 LYS A C 1
ATOM 2456 O O . LYS A 1 298 ? 6.655 -16.310 -28.019 1.00 62.47 298 LYS A O 1
ATOM 2461 N N . GLY A 1 299 ? 8.610 -15.559 -27.274 1.00 82.06 299 GLY A N 1
ATOM 2462 C CA . GLY A 1 299 ? 8.751 -14.623 -28.383 1.00 82.06 299 GLY A CA 1
ATOM 2463 C C . GLY A 1 299 ? 10.015 -13.782 -28.349 1.00 82.06 299 GLY A C 1
ATOM 2464 O O . GLY A 1 299 ? 10.858 -13.885 -27.462 1.00 82.06 299 GLY A O 1
ATOM 2465 N N . ASN A 1 300 ? 10.123 -12.934 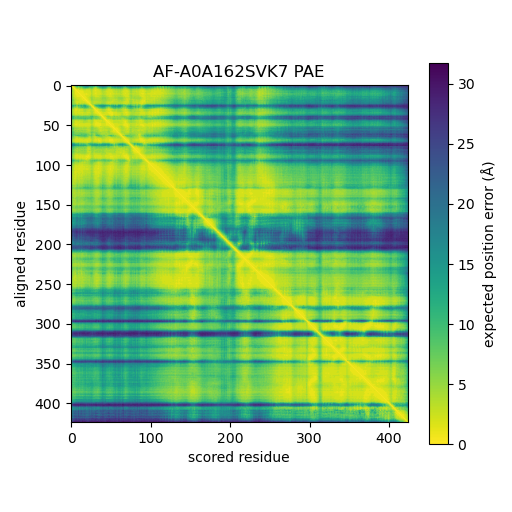-29.359 1.00 90.62 300 ASN A N 1
ATOM 2466 C CA . ASN A 1 300 ? 11.152 -11.926 -29.492 1.00 90.62 300 ASN A CA 1
ATOM 2467 C C . ASN A 1 300 ? 10.809 -10.718 -28.618 1.00 90.62 300 ASN A C 1
ATOM 2469 O O . ASN A 1 300 ? 9.694 -10.199 -28.663 1.00 90.62 300 ASN A O 1
ATOM 2473 N N . ILE A 1 301 ? 11.785 -10.228 -27.865 1.00 92.62 301 ILE A N 1
ATOM 2474 C CA . ILE A 1 301 ? 11.675 -9.054 -27.004 1.00 92.62 301 ILE A CA 1
ATOM 2475 C C . ILE A 1 301 ? 12.678 -8.007 -27.487 1.00 92.62 301 ILE A C 1
ATOM 2477 O O . ILE A 1 301 ? 13.825 -8.318 -27.817 1.00 92.62 301 ILE A O 1
ATOM 2481 N N . LYS A 1 302 ? 12.260 -6.741 -27.527 1.00 93.75 302 LYS A N 1
ATOM 2482 C CA . LYS A 1 302 ? 13.164 -5.591 -27.662 1.00 93.75 302 LYS A CA 1
ATOM 2483 C C . LYS A 1 302 ? 12.834 -4.530 -26.624 1.00 93.75 302 LYS A C 1
ATOM 2485 O O . LYS A 1 302 ? 11.665 -4.291 -26.319 1.00 93.75 302 LYS A O 1
ATOM 2490 N N . VAL A 1 303 ? 13.874 -3.865 -26.128 1.00 96.19 303 VAL A N 1
ATOM 2491 C CA . VAL A 1 303 ? 13.761 -2.705 -25.247 1.00 96.19 303 VAL A CA 1
ATOM 2492 C C . VAL A 1 303 ? 13.914 -1.431 -26.066 1.00 96.19 303 VAL A C 1
ATOM 2494 O O . VAL A 1 303 ? 14.913 -1.233 -26.763 1.00 96.19 303 VAL A O 1
ATOM 2497 N N . LEU A 1 304 ? 12.930 -0.547 -25.933 1.00 96.56 304 LEU A N 1
ATOM 2498 C CA . LEU A 1 304 ? 13.029 0.848 -26.330 1.00 96.56 304 LEU A CA 1
ATOM 2499 C C . LEU A 1 304 ? 13.232 1.682 -25.075 1.00 96.56 304 LEU A C 1
ATOM 2501 O O . LEU A 1 304 ? 12.498 1.545 -24.096 1.00 96.56 304 LEU A O 1
ATOM 2505 N N . THR A 1 305 ? 14.206 2.579 -25.110 1.00 97.00 305 THR A N 1
ATOM 2506 C CA . THR A 1 305 ? 14.426 3.538 -24.029 1.00 97.00 305 THR A CA 1
ATOM 2507 C C . THR A 1 305 ? 14.308 4.938 -24.576 1.00 97.00 305 THR A C 1
ATOM 2509 O O . THR A 1 305 ? 15.038 5.297 -25.494 1.00 97.00 305 THR A O 1
ATOM 2512 N N . LEU A 1 306 ? 13.389 5.720 -24.021 1.00 94.69 306 LEU A N 1
ATOM 2513 C CA . LEU A 1 306 ? 13.193 7.118 -24.357 1.00 94.69 306 LEU A CA 1
ATOM 2514 C C . LEU A 1 306 ? 13.844 7.983 -23.274 1.00 94.69 306 LEU A C 1
ATOM 2516 O O . LEU A 1 306 ? 13.532 7.849 -22.091 1.00 94.69 306 LEU A O 1
ATOM 2520 N N . SER A 1 307 ? 14.735 8.876 -23.693 1.00 92.12 307 SER A N 1
ATOM 2521 C CA . SER A 1 307 ? 15.452 9.825 -22.836 1.00 92.12 307 SER A CA 1
ATOM 2522 C C . SER A 1 307 ? 15.156 11.248 -23.301 1.00 92.12 307 SER A C 1
ATOM 2524 O O . SER A 1 307 ? 15.140 11.475 -24.511 1.00 92.12 307 SER A O 1
ATOM 2526 N N . PRO A 1 308 ? 14.955 12.225 -22.406 1.00 89.69 308 PRO A N 1
ATOM 2527 C CA . PRO A 1 308 ? 14.693 13.596 -22.827 1.00 89.69 308 PRO A CA 1
ATOM 2528 C C . PRO A 1 308 ? 15.924 14.211 -23.504 1.00 89.69 308 PRO A C 1
ATOM 2530 O O . PRO A 1 308 ? 17.066 13.869 -23.180 1.00 89.69 308 PRO A O 1
ATOM 2533 N N . VAL A 1 309 ? 15.686 15.118 -24.455 1.00 85.19 309 VAL A N 1
ATOM 2534 C CA . VAL A 1 309 ? 16.750 15.872 -25.143 1.00 85.19 309 VAL A CA 1
ATOM 2535 C C . VAL A 1 309 ? 17.411 16.888 -24.205 1.00 85.19 309 VAL A C 1
ATOM 2537 O O . VAL A 1 309 ? 18.620 17.101 -24.281 1.00 85.19 309 VAL A O 1
ATOM 2540 N N . GLU A 1 310 ? 16.634 17.474 -23.292 1.00 76.75 310 GLU A N 1
ATOM 2541 C CA . GLU A 1 310 ? 17.079 18.432 -22.276 1.00 76.75 310 GLU A CA 1
ATOM 2542 C C . GLU A 1 310 ? 16.806 17.871 -20.874 1.00 76.75 310 GLU A C 1
ATOM 2544 O O . GLU A 1 310 ? 15.763 17.272 -20.628 1.00 76.75 310 GLU A O 1
ATOM 2549 N N . LYS A 1 311 ? 17.729 18.069 -19.926 1.00 64.12 311 LYS A N 1
ATOM 2550 C CA . LYS A 1 311 ? 17.644 17.474 -18.577 1.00 64.12 311 LYS A CA 1
ATOM 2551 C C . LYS A 1 311 ? 16.617 18.139 -17.636 1.00 64.12 311 LYS A C 1
ATOM 2553 O O . LYS A 1 311 ? 16.459 17.669 -16.517 1.00 64.12 311 LYS A O 1
ATOM 2558 N N . HIS A 1 312 ? 15.947 19.226 -18.037 1.00 51.19 312 HIS A N 1
ATOM 2559 C CA . HIS A 1 312 ? 15.388 20.208 -17.088 1.00 51.19 312 HIS A CA 1
ATOM 2560 C C . HIS A 1 312 ? 13.851 20.311 -16.968 1.00 51.19 312 HIS A C 1
ATOM 2562 O O . HIS A 1 312 ? 13.369 21.275 -16.386 1.00 51.19 312 HIS A O 1
ATOM 2568 N N . SER A 1 313 ? 13.050 19.343 -17.425 1.00 51.75 313 SER A N 1
ATOM 2569 C CA . SER A 1 313 ? 11.572 19.428 -17.294 1.00 51.75 313 SER A CA 1
ATOM 2570 C C . SER A 1 313 ? 10.881 18.096 -16.954 1.00 51.75 313 SER A C 1
ATOM 2572 O O . SER A 1 313 ? 9.782 17.803 -17.418 1.00 51.75 313 SER A O 1
ATOM 2574 N N . ALA A 1 314 ? 11.546 17.269 -16.148 1.00 52.78 314 ALA A N 1
ATOM 2575 C CA . ALA A 1 314 ? 11.314 15.827 -16.052 1.00 52.78 314 ALA A CA 1
ATOM 2576 C C . ALA A 1 314 ? 9.948 15.381 -15.482 1.00 52.78 314 ALA A C 1
ATOM 2578 O O . ALA A 1 314 ? 9.287 14.532 -16.080 1.00 52.78 314 ALA A O 1
ATOM 2579 N N . ASN A 1 315 ? 9.485 15.925 -14.355 1.00 54.97 315 ASN A N 1
ATOM 2580 C CA . ASN A 1 315 ? 8.533 15.144 -13.546 1.00 54.97 315 ASN A CA 1
ATOM 2581 C C . ASN A 1 315 ? 7.102 15.092 -14.118 1.00 54.97 315 ASN A C 1
ATOM 2583 O O . ASN A 1 315 ? 6.448 14.056 -14.029 1.00 54.97 315 ASN A O 1
ATOM 2587 N N . THR A 1 316 ? 6.622 16.160 -14.764 1.00 55.72 316 THR A N 1
ATOM 2588 C CA . THR A 1 316 ? 5.244 16.213 -15.302 1.00 55.72 316 THR A CA 1
ATOM 2589 C C . THR A 1 316 ? 5.137 15.658 -16.727 1.00 55.72 316 THR A C 1
ATOM 2591 O O . THR A 1 316 ? 4.054 15.284 -17.173 1.00 55.72 316 THR A O 1
ATOM 2594 N N . VAL A 1 317 ? 6.252 15.570 -17.461 1.00 73.06 317 VAL A N 1
ATOM 2595 C CA . VAL A 1 317 ? 6.240 15.195 -18.884 1.00 73.06 317 VAL A CA 1
ATOM 2596 C C . VAL A 1 317 ? 6.341 13.682 -19.076 1.00 73.06 317 VAL A C 1
ATOM 2598 O O . VAL A 1 317 ? 5.701 13.151 -19.982 1.00 73.06 317 VAL A O 1
ATOM 2601 N N . PHE A 1 318 ? 7.084 12.956 -18.232 1.00 84.38 318 PHE A N 1
ATOM 2602 C CA . PHE A 1 318 ? 7.275 11.516 -18.445 1.00 84.38 318 PHE A CA 1
ATOM 2603 C C . PHE A 1 318 ? 5.988 10.689 -18.390 1.00 84.38 318 PHE A C 1
ATOM 2605 O O . PHE A 1 318 ? 5.804 9.885 -19.307 1.00 84.38 318 PHE A O 1
ATOM 2612 N N . PRO A 1 319 ? 5.079 10.863 -17.406 1.00 87.00 319 PRO A N 1
ATOM 2613 C CA . PRO A 1 319 ? 3.823 10.116 -17.398 1.00 87.00 319 PRO A CA 1
ATOM 2614 C C . PRO A 1 319 ? 2.993 10.389 -18.657 1.00 87.00 319 PRO A C 1
ATOM 2616 O O . PRO A 1 319 ? 2.563 9.451 -19.320 1.00 87.00 319 PRO A O 1
ATOM 2619 N N . TYR A 1 320 ? 2.875 11.660 -19.054 1.00 88.69 320 TYR A N 1
ATOM 2620 C CA . TYR A 1 320 ? 2.146 12.058 -20.258 1.00 88.69 320 TYR A CA 1
ATOM 2621 C C . TYR A 1 320 ? 2.749 11.452 -21.534 1.00 88.69 320 TYR A C 1
ATOM 2623 O O . TYR A 1 320 ? 2.032 10.859 -22.341 1.00 88.69 320 TYR A O 1
ATOM 2631 N N . VAL A 1 321 ? 4.070 11.560 -21.720 1.00 91.12 321 VAL A N 1
ATOM 2632 C CA . VAL A 1 321 ? 4.756 11.001 -22.895 1.00 91.12 321 VAL A CA 1
ATOM 2633 C C . VAL A 1 321 ? 4.659 9.477 -22.904 1.00 91.12 321 VAL A C 1
ATOM 2635 O O . VAL A 1 321 ? 4.421 8.906 -23.967 1.00 91.12 321 VAL A O 1
ATOM 2638 N N . ARG A 1 322 ? 4.784 8.813 -21.746 1.00 92.94 322 ARG A N 1
ATOM 2639 C CA . ARG A 1 322 ? 4.589 7.361 -21.620 1.00 92.94 322 ARG A CA 1
ATOM 2640 C C . ARG A 1 322 ? 3.181 6.965 -22.048 1.00 92.94 322 ARG A C 1
ATOM 2642 O O . ARG A 1 322 ? 3.046 6.049 -22.848 1.00 92.94 322 ARG A O 1
ATOM 2649 N N . ASP A 1 323 ? 2.153 7.667 -21.581 1.00 91.25 323 ASP A N 1
ATOM 2650 C CA . ASP A 1 323 ? 0.763 7.333 -21.901 1.00 91.25 323 ASP A CA 1
ATOM 2651 C C . ASP A 1 323 ? 0.463 7.521 -23.397 1.00 91.25 323 ASP A C 1
ATOM 2653 O O . ASP A 1 323 ? -0.205 6.689 -24.010 1.00 91.25 323 ASP A O 1
ATOM 2657 N N . GLN A 1 324 ? 1.004 8.570 -24.026 1.00 91.88 324 GLN A N 1
ATOM 2658 C CA . GLN A 1 324 ? 0.928 8.740 -25.484 1.00 91.88 324 GLN A CA 1
ATOM 2659 C C . GLN A 1 324 ? 1.676 7.623 -26.228 1.00 91.88 324 GLN A C 1
ATOM 2661 O O . GLN A 1 324 ? 1.213 7.130 -27.258 1.00 91.88 324 GLN A O 1
ATOM 2666 N N . PHE A 1 325 ? 2.827 7.202 -25.701 1.00 92.06 325 PHE A N 1
ATOM 2667 C CA . PHE A 1 325 ? 3.636 6.124 -26.263 1.00 92.06 325 PHE A CA 1
ATOM 2668 C C . PHE A 1 325 ? 2.967 4.747 -26.116 1.00 92.06 325 PHE A C 1
ATOM 2670 O O . PHE A 1 325 ? 3.103 3.891 -26.990 1.00 92.06 325 PHE A O 1
ATOM 2677 N N . ASP A 1 326 ? 2.212 4.533 -25.040 1.00 92.38 326 ASP A N 1
ATOM 2678 C CA . ASP A 1 326 ? 1.428 3.321 -24.791 1.00 92.38 326 ASP A CA 1
ATOM 2679 C C . ASP A 1 326 ? 0.172 3.229 -25.646 1.00 92.38 326 ASP A C 1
ATOM 2681 O O . ASP A 1 326 ? -0.154 2.144 -26.111 1.00 92.38 326 ASP A O 1
ATOM 2685 N N . LYS A 1 327 ? -0.483 4.355 -25.941 1.00 91.12 327 LYS A N 1
ATOM 2686 C CA . LYS A 1 327 ? -1.614 4.379 -26.882 1.00 91.12 327 LYS A CA 1
ATOM 2687 C C . LYS A 1 327 ? -1.217 3.999 -28.304 1.00 91.12 327 LYS A C 1
ATOM 2689 O O . LYS A 1 327 ? -2.046 3.492 -29.050 1.00 91.12 327 LYS A O 1
ATOM 2694 N N . LYS A 1 328 ? 0.017 4.317 -28.699 1.00 89.06 328 LYS A N 1
ATOM 2695 C CA . LYS A 1 328 ? 0.470 4.168 -30.084 1.00 89.06 328 LYS A CA 1
ATOM 2696 C C . LYS A 1 328 ? 1.160 2.837 -30.363 1.00 89.06 328 LYS A C 1
ATOM 2698 O O . LYS A 1 328 ? 1.073 2.329 -31.476 1.00 89.06 328 LYS A O 1
ATOM 2703 N N . TYR A 1 329 ? 1.869 2.299 -29.380 1.00 87.31 329 TYR A N 1
ATOM 2704 C CA . TYR A 1 329 ? 2.662 1.089 -29.549 1.00 87.31 329 TYR A CA 1
ATOM 2705 C C . TYR A 1 329 ? 2.279 0.085 -28.475 1.00 87.31 329 TYR A C 1
ATOM 2707 O O . TYR A 1 329 ? 2.255 0.425 -27.294 1.00 87.31 329 TYR A O 1
ATOM 2715 N N . GLU A 1 330 ? 2.025 -1.158 -28.858 1.00 87.62 330 GLU A N 1
ATOM 2716 C CA . GLU A 1 330 ? 1.780 -2.221 -27.887 1.00 87.62 330 GLU A CA 1
ATOM 2717 C C . GLU A 1 330 ? 3.049 -2.552 -27.091 1.00 87.62 330 GLU A C 1
ATOM 2719 O O . GLU A 1 330 ? 4.176 -2.286 -27.520 1.00 87.62 330 GLU A O 1
ATOM 2724 N N . GLY A 1 331 ? 2.868 -3.104 -25.894 1.00 89.44 331 GLY A N 1
ATOM 2725 C CA . GLY A 1 331 ? 3.957 -3.497 -25.005 1.00 89.44 331 GLY A CA 1
ATOM 2726 C C . GLY A 1 331 ? 3.785 -2.978 -23.584 1.00 89.44 331 GLY A C 1
ATOM 2727 O O . GLY A 1 331 ? 2.840 -2.260 -23.265 1.00 89.44 331 GLY A O 1
ATOM 2728 N N . LYS A 1 332 ? 4.726 -3.351 -22.719 1.00 92.88 332 LYS A N 1
ATOM 2729 C CA . LYS A 1 332 ? 4.724 -2.972 -21.302 1.00 92.88 332 LYS A CA 1
ATOM 2730 C C . LYS A 1 332 ? 5.752 -1.875 -21.073 1.00 92.88 332 LYS A C 1
ATOM 2732 O O . LYS A 1 332 ? 6.914 -2.048 -21.441 1.00 92.88 332 LYS A O 1
ATOM 2737 N N . SER A 1 333 ? 5.345 -0.754 -20.482 1.00 94.69 333 SER A N 1
ATOM 2738 C CA . SER A 1 333 ? 6.242 0.373 -20.219 1.00 94.69 333 SER A CA 1
ATOM 2739 C C . SER A 1 333 ? 6.255 0.787 -18.751 1.00 94.69 333 SER A C 1
ATOM 2741 O O . SER A 1 333 ? 5.259 0.651 -18.041 1.00 94.69 333 SER A O 1
ATOM 2743 N N . PHE A 1 334 ? 7.399 1.299 -18.312 1.00 94.00 334 PHE A N 1
ATOM 2744 C CA . PHE A 1 334 ? 7.638 1.810 -16.967 1.00 94.00 334 PHE A CA 1
ATOM 2745 C C . PHE A 1 334 ? 8.651 2.957 -17.023 1.00 94.00 334 PHE A C 1
ATOM 2747 O O . PHE A 1 334 ? 9.315 3.167 -18.041 1.00 94.00 334 PHE A O 1
ATOM 2754 N N . ILE A 1 335 ? 8.746 3.733 -15.946 1.00 91.88 335 ILE A N 1
ATOM 2755 C CA . ILE A 1 335 ? 9.722 4.820 -15.833 1.00 91.88 335 ILE A CA 1
ATOM 2756 C C . ILE A 1 335 ? 10.840 4.364 -14.904 1.00 91.88 335 ILE A C 1
ATOM 2758 O O . ILE A 1 335 ? 10.584 3.835 -13.826 1.00 91.88 335 ILE A O 1
ATOM 2762 N N . TYR A 1 336 ? 12.080 4.569 -15.337 1.00 91.75 336 TYR A N 1
ATOM 2763 C CA . TYR A 1 336 ? 13.270 4.173 -14.599 1.00 91.75 336 TYR A CA 1
ATOM 2764 C C . TYR A 1 336 ? 14.396 5.186 -14.811 1.00 91.75 336 TYR A C 1
ATOM 2766 O O . TYR A 1 336 ? 14.804 5.429 -15.948 1.00 91.75 336 TYR A O 1
ATOM 2774 N N . ARG A 1 337 ? 14.900 5.776 -13.716 1.00 88.19 337 ARG A N 1
ATOM 2775 C CA . ARG A 1 337 ? 15.998 6.769 -13.708 1.00 88.19 337 ARG A CA 1
ATOM 2776 C C . ARG A 1 337 ? 15.847 7.828 -14.817 1.00 88.19 337 ARG A C 1
ATOM 2778 O O . ARG A 1 337 ? 16.711 7.952 -15.698 1.00 88.19 337 ARG A O 1
ATOM 2785 N N . ASP A 1 338 ? 14.709 8.526 -14.787 1.00 86.50 338 ASP A N 1
ATOM 2786 C CA . ASP A 1 338 ? 14.309 9.595 -15.721 1.00 86.50 338 ASP A CA 1
ATOM 2787 C C . ASP A 1 338 ? 14.266 9.177 -17.198 1.00 86.50 338 ASP A C 1
ATOM 2789 O O . ASP A 1 338 ? 14.595 9.946 -18.106 1.00 86.50 338 ASP A O 1
ATOM 2793 N N . LYS A 1 339 ? 13.902 7.919 -17.458 1.00 91.75 339 LYS A N 1
ATOM 2794 C CA . LYS A 1 339 ? 13.701 7.382 -18.808 1.00 91.75 339 LYS A CA 1
ATOM 2795 C C . LYS A 1 339 ? 12.418 6.581 -18.858 1.00 91.75 339 LYS A C 1
ATOM 2797 O O . LYS A 1 339 ? 12.080 5.884 -17.906 1.00 91.75 339 LYS A O 1
ATOM 2802 N N . ILE A 1 340 ? 11.739 6.636 -19.996 1.00 94.44 340 ILE A N 1
ATOM 2803 C CA . ILE A 1 340 ? 10.627 5.729 -20.280 1.00 94.44 340 ILE A CA 1
ATOM 2804 C C . ILE A 1 340 ? 11.230 4.483 -20.921 1.00 94.44 340 ILE A C 1
ATOM 2806 O O . ILE A 1 340 ? 11.881 4.567 -21.963 1.00 94.44 340 ILE A O 1
ATOM 2810 N N . VAL A 1 341 ? 11.030 3.332 -20.297 1.00 96.25 341 VAL A N 1
ATOM 2811 C CA . VAL A 1 341 ? 11.494 2.034 -20.785 1.00 96.25 341 VAL A CA 1
ATOM 2812 C C . VAL A 1 341 ? 10.278 1.253 -21.249 1.00 96.25 341 VAL A C 1
ATOM 2814 O O . VAL A 1 341 ? 9.303 1.132 -20.512 1.00 96.25 341 VAL A O 1
ATOM 2817 N N . LYS A 1 342 ? 10.319 0.732 -22.475 1.00 95.69 342 LYS A N 1
ATOM 2818 C CA . LYS A 1 342 ? 9.240 -0.066 -23.050 1.00 95.69 342 LYS A CA 1
ATOM 2819 C C . LYS A 1 342 ? 9.765 -1.383 -23.585 1.00 95.69 342 LYS A C 1
ATOM 2821 O O . LYS A 1 342 ? 10.710 -1.403 -24.371 1.00 95.69 342 LYS A O 1
ATOM 2826 N N . LEU A 1 343 ? 9.117 -2.460 -23.170 1.00 94.69 343 LEU A N 1
ATOM 2827 C CA . LEU A 1 343 ? 9.334 -3.806 -23.668 1.00 94.69 343 LEU A CA 1
ATOM 2828 C C . LEU A 1 343 ? 8.258 -4.104 -24.706 1.00 94.69 343 LEU A C 1
ATOM 2830 O O . LEU A 1 343 ? 7.064 -4.072 -24.395 1.00 94.69 343 LEU A O 1
ATOM 2834 N N . ILE A 1 344 ? 8.694 -4.395 -25.928 1.00 92.19 344 ILE A N 1
ATOM 2835 C CA . ILE A 1 344 ? 7.829 -4.878 -27.004 1.00 92.19 344 ILE A CA 1
ATOM 2836 C C . ILE A 1 344 ? 8.135 -6.357 -27.205 1.00 92.19 344 ILE A C 1
ATOM 2838 O O . ILE A 1 344 ? 9.277 -6.715 -27.500 1.00 92.19 344 ILE A O 1
ATOM 2842 N N . THR A 1 345 ? 7.107 -7.184 -27.048 1.00 90.12 345 THR A N 1
ATOM 2843 C CA . THR A 1 345 ? 7.147 -8.633 -27.254 1.00 90.12 345 THR A CA 1
ATOM 2844 C C . THR A 1 345 ? 6.370 -8.967 -28.522 1.00 90.12 345 THR A C 1
ATOM 2846 O O . THR A 1 345 ? 5.273 -8.449 -28.712 1.00 90.12 345 THR A O 1
ATOM 2849 N N . TYR A 1 346 ? 6.924 -9.813 -29.387 1.00 88.06 346 TYR A N 1
ATOM 2850 C CA . TYR A 1 346 ? 6.306 -10.223 -30.649 1.00 88.06 346 TYR A CA 1
ATOM 2851 C C . TYR A 1 346 ? 6.768 -11.630 -31.043 1.00 88.06 346 TYR A C 1
ATOM 2853 O O . TYR A 1 346 ? 7.886 -12.029 -30.731 1.00 88.06 346 TYR A O 1
ATOM 2861 N N . GLU A 1 347 ? 5.922 -12.397 -31.729 1.00 83.81 347 GLU A N 1
ATOM 2862 C CA . GLU A 1 347 ? 6.256 -13.770 -32.135 1.00 83.81 347 GLU A CA 1
ATOM 2863 C C . GLU A 1 347 ? 6.797 -13.830 -33.569 1.00 83.81 347 GLU A C 1
ATOM 2865 O O . GLU A 1 347 ? 8.012 -13.878 -33.769 1.00 83.81 347 GLU A O 1
ATOM 2870 N N . LYS A 1 348 ? 5.901 -13.829 -34.566 1.00 73.88 348 LYS A N 1
ATOM 2871 C CA . LYS A 1 348 ? 6.233 -14.061 -35.983 1.00 73.88 348 LYS A CA 1
ATOM 2872 C C . LYS A 1 348 ? 6.335 -12.774 -36.798 1.00 73.88 348 LYS A C 1
ATOM 2874 O O . LYS A 1 348 ? 7.301 -12.608 -37.539 1.00 73.88 348 LYS A O 1
ATOM 2879 N N . ASP A 1 349 ? 5.390 -11.854 -36.629 1.00 79.25 349 ASP A N 1
ATOM 2880 C CA . ASP A 1 349 ? 5.394 -10.584 -37.353 1.00 79.25 349 ASP A CA 1
ATOM 2881 C C . ASP A 1 349 ? 6.245 -9.564 -36.604 1.00 79.25 349 ASP A C 1
ATOM 2883 O O . ASP A 1 349 ? 5.926 -9.147 -35.492 1.00 79.25 349 ASP A O 1
ATOM 2887 N N . ASN A 1 350 ? 7.372 -9.186 -37.205 1.00 83.38 350 ASN A N 1
ATOM 2888 C CA . ASN A 1 350 ? 8.271 -8.187 -36.648 1.00 83.38 350 ASN A CA 1
ATOM 2889 C C . ASN A 1 350 ? 7.627 -6.787 -36.759 1.00 83.38 350 ASN A C 1
ATOM 2891 O O . ASN A 1 350 ? 7.563 -6.255 -37.870 1.00 83.38 350 ASN A O 1
ATOM 2895 N N . PRO A 1 351 ? 7.214 -6.141 -35.647 1.00 85.69 351 PRO A N 1
ATOM 2896 C CA . PRO A 1 351 ? 6.522 -4.849 -35.697 1.00 85.69 351 PRO A CA 1
ATOM 2897 C C . PRO A 1 351 ? 7.459 -3.695 -36.087 1.00 85.69 351 PRO A C 1
ATOM 2899 O O . PRO A 1 351 ? 7.017 -2.581 -36.353 1.00 85.69 351 PRO A O 1
ATOM 2902 N N . PHE A 1 352 ? 8.768 -3.947 -36.121 1.00 88.38 352 PHE A N 1
ATOM 2903 C CA . PHE A 1 352 ? 9.807 -2.965 -36.403 1.00 88.38 352 PHE A CA 1
ATOM 2904 C C . PHE A 1 352 ? 10.025 -2.780 -37.914 1.00 88.38 352 PHE A C 1
ATOM 2906 O O . PHE A 1 352 ? 11.098 -3.093 -38.433 1.00 88.38 352 PHE A O 1
ATOM 2913 N N . THR A 1 353 ? 8.996 -2.297 -38.612 1.00 90.19 353 THR A N 1
ATOM 2914 C CA . THR A 1 353 ? 9.031 -1.949 -40.044 1.00 90.19 353 THR A CA 1
ATOM 2915 C C . THR A 1 353 ? 9.594 -0.542 -40.284 1.00 90.19 353 THR A C 1
ATOM 2917 O O . THR A 1 353 ? 9.716 0.266 -39.361 1.00 90.19 353 THR A O 1
ATOM 2920 N N . ASP A 1 354 ? 9.906 -0.204 -41.538 1.00 88.31 354 ASP A N 1
ATOM 2921 C CA . ASP A 1 354 ? 10.344 1.155 -41.894 1.00 88.31 354 ASP A CA 1
ATOM 2922 C C . ASP A 1 354 ? 9.292 2.215 -41.545 1.00 88.31 354 ASP A C 1
ATOM 2924 O O . ASP A 1 354 ? 9.636 3.307 -41.089 1.00 88.31 354 ASP A O 1
ATOM 2928 N N . ASP A 1 355 ? 8.007 1.898 -41.713 1.00 90.19 355 ASP A N 1
ATOM 2929 C CA . ASP A 1 355 ? 6.923 2.818 -41.372 1.00 90.19 355 ASP A CA 1
ATOM 2930 C C . ASP A 1 355 ? 6.790 2.998 -39.859 1.00 90.19 355 ASP A C 1
ATOM 2932 O O . ASP A 1 355 ? 6.675 4.137 -39.400 1.00 90.19 355 ASP A O 1
ATOM 2936 N N . PHE A 1 356 ? 6.950 1.924 -39.075 1.00 90.75 356 PHE A N 1
ATOM 2937 C CA . PHE A 1 356 ? 7.068 2.024 -37.618 1.00 90.75 356 PHE A CA 1
ATOM 2938 C C . PHE A 1 356 ? 8.188 2.995 -37.219 1.00 90.75 356 PHE A C 1
ATOM 2940 O O . PHE A 1 356 ? 7.981 3.873 -36.379 1.00 90.75 356 PHE A O 1
ATOM 2947 N N . PHE A 1 357 ? 9.370 2.898 -37.839 1.00 91.19 357 PHE A N 1
ATOM 2948 C CA . PHE A 1 357 ? 10.495 3.771 -37.499 1.00 91.19 357 PHE A CA 1
ATOM 2949 C C . PHE A 1 357 ? 10.292 5.227 -37.920 1.00 91.19 357 PHE A C 1
ATOM 2951 O O . PHE A 1 357 ? 10.630 6.122 -37.141 1.00 91.19 357 PHE A O 1
ATOM 2958 N N . LYS A 1 358 ? 9.697 5.491 -39.091 1.00 91.56 358 LYS A N 1
ATOM 2959 C CA . LYS A 1 358 ? 9.329 6.858 -39.511 1.00 91.56 358 LYS A CA 1
ATOM 2960 C C . LYS A 1 358 ? 8.342 7.488 -38.532 1.00 91.56 358 LYS A C 1
ATOM 2962 O O . LYS A 1 358 ? 8.481 8.648 -38.139 1.00 91.56 358 LYS A O 1
ATOM 2967 N N . GLU A 1 359 ? 7.341 6.718 -38.124 1.00 93.06 359 GLU A N 1
ATOM 2968 C CA . GLU A 1 359 ? 6.336 7.161 -37.169 1.00 93.06 359 GLU A CA 1
ATOM 2969 C C . GLU A 1 359 ? 6.903 7.397 -35.770 1.00 93.06 359 GLU A C 1
ATOM 2971 O O . GLU A 1 359 ? 6.525 8.370 -35.103 1.00 93.06 359 GLU A O 1
ATOM 2976 N N . LEU A 1 360 ? 7.822 6.534 -35.339 1.00 93.56 360 LEU A N 1
ATOM 2977 C CA . LEU A 1 360 ? 8.548 6.680 -34.090 1.00 93.56 360 LEU A CA 1
ATOM 2978 C C . LEU A 1 360 ? 9.414 7.938 -34.114 1.00 93.56 360 LEU A C 1
ATOM 2980 O O . LEU A 1 360 ? 9.334 8.739 -33.191 1.00 93.56 360 LEU A O 1
ATOM 2984 N N . GLU A 1 361 ? 10.174 8.184 -35.178 1.00 92.06 361 GLU A N 1
ATOM 2985 C CA . GLU A 1 361 ? 11.014 9.380 -35.285 1.00 92.06 361 GLU A CA 1
ATOM 2986 C C . GLU A 1 361 ? 10.185 10.676 -35.251 1.00 92.06 361 GLU A C 1
ATOM 2988 O O . GLU A 1 361 ? 10.555 11.633 -34.562 1.00 92.06 361 GLU A O 1
ATOM 2993 N N . LYS A 1 362 ? 9.004 10.690 -35.889 1.00 92.06 362 LYS A N 1
ATOM 2994 C CA . LYS A 1 362 ? 8.047 11.805 -35.783 1.00 92.06 362 LYS A CA 1
ATOM 2995 C C . LYS A 1 362 ? 7.562 12.005 -34.344 1.00 92.06 362 LYS A C 1
ATOM 2997 O O . LYS A 1 362 ? 7.538 13.137 -33.860 1.00 92.06 362 LYS A O 1
ATOM 3002 N N . PHE A 1 363 ? 7.199 10.923 -33.652 1.00 92.75 363 PHE A N 1
ATOM 3003 C CA . PHE A 1 363 ? 6.788 10.972 -32.246 1.00 92.75 363 PHE A CA 1
ATOM 3004 C C . PHE A 1 363 ? 7.902 11.533 -31.350 1.00 92.75 363 PHE A C 1
ATOM 3006 O O . PHE A 1 363 ? 7.654 12.416 -30.530 1.00 92.75 363 PHE A O 1
ATOM 3013 N N . LEU A 1 364 ? 9.131 11.054 -31.535 1.00 92.00 364 LEU A N 1
ATOM 3014 C CA . LEU A 1 364 ? 10.301 11.452 -30.758 1.00 92.00 364 LEU A CA 1
ATOM 3015 C C . LEU A 1 364 ? 10.646 12.929 -30.948 1.00 92.00 364 LEU A C 1
ATOM 3017 O O . LEU A 1 364 ? 10.863 13.639 -29.967 1.00 92.00 364 LEU A O 1
ATOM 3021 N N . LYS A 1 365 ? 10.612 13.417 -32.193 1.00 90.12 365 LYS A N 1
ATOM 3022 C CA . LYS A 1 365 ? 10.833 14.833 -32.507 1.00 90.12 365 LYS A CA 1
ATOM 3023 C C . LYS A 1 365 ? 9.775 15.729 -31.860 1.00 90.12 365 LYS A C 1
ATOM 3025 O O . LYS A 1 365 ? 10.127 16.740 -31.256 1.00 90.12 365 LYS A O 1
ATOM 3030 N N . ASN A 1 366 ? 8.499 15.348 -31.947 1.00 90.25 366 ASN A N 1
ATOM 3031 C CA . ASN A 1 366 ? 7.392 16.124 -31.380 1.00 90.25 366 ASN A CA 1
ATOM 3032 C C . ASN A 1 366 ? 7.457 16.212 -29.850 1.00 90.25 366 ASN A C 1
ATOM 3034 O O . ASN A 1 366 ? 7.114 17.245 -29.284 1.00 90.25 366 ASN A O 1
ATOM 3038 N N . ASN A 1 367 ? 7.924 15.150 -29.191 1.00 89.25 367 ASN A N 1
ATOM 3039 C CA . ASN A 1 367 ? 8.032 15.087 -27.733 1.00 89.25 367 ASN A CA 1
ATOM 3040 C C . ASN A 1 367 ? 9.432 15.452 -27.205 1.00 89.25 367 ASN A C 1
ATOM 3042 O O . ASN A 1 367 ? 9.660 15.358 -26.004 1.00 89.25 367 ASN A O 1
ATOM 3046 N N . LYS A 1 368 ? 10.371 15.861 -28.075 1.00 89.44 368 LYS A N 1
ATOM 3047 C CA . LYS A 1 368 ? 11.775 16.160 -27.727 1.00 89.44 368 LYS A CA 1
ATOM 3048 C C . LYS A 1 368 ? 12.453 15.029 -26.932 1.00 89.44 368 LYS A C 1
ATOM 3050 O O . LYS A 1 368 ? 13.084 15.264 -25.900 1.00 89.44 368 LYS A O 1
ATOM 3055 N N . MET A 1 369 ? 12.347 13.803 -27.440 1.00 91.50 369 MET A N 1
ATOM 3056 C CA . MET A 1 369 ? 12.932 12.600 -26.838 1.00 91.50 369 MET A CA 1
ATOM 3057 C C . MET A 1 369 ? 13.936 11.947 -27.789 1.00 91.50 369 MET A C 1
ATOM 3059 O O . MET A 1 369 ? 13.679 11.838 -28.982 1.00 91.50 369 MET A O 1
ATOM 3063 N N . TYR A 1 370 ? 15.046 11.444 -27.263 1.00 93.19 370 TYR A N 1
ATOM 3064 C CA . TYR A 1 370 ? 15.871 10.443 -27.934 1.00 93.19 370 TYR A CA 1
ATOM 3065 C C . TYR A 1 370 ? 15.325 9.046 -27.659 1.00 93.19 370 TYR A C 1
ATOM 3067 O O . TYR A 1 370 ? 14.805 8.798 -26.574 1.00 93.19 370 TYR A O 1
ATOM 3075 N N . CYS A 1 371 ? 15.498 8.121 -28.597 1.00 95.06 371 CYS A N 1
ATOM 3076 C CA . CYS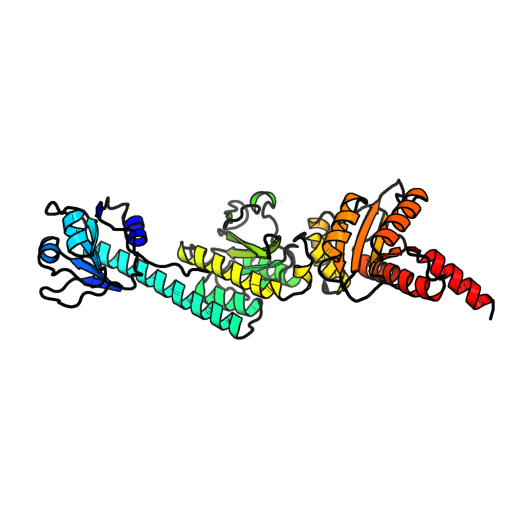 A 1 371 ? 15.179 6.713 -28.427 1.00 95.06 371 CYS A CA 1
ATOM 3077 C C . CYS A 1 371 ? 16.379 5.837 -28.752 1.00 95.06 371 CYS A C 1
ATOM 3079 O O . CYS A 1 371 ? 17.021 5.999 -29.791 1.00 95.06 371 CYS A O 1
ATOM 3081 N N . GLY A 1 372 ? 16.644 4.891 -27.865 1.00 95.88 372 GLY A N 1
ATOM 3082 C CA . GLY A 1 372 ? 17.573 3.803 -28.089 1.00 95.88 372 GLY A CA 1
ATOM 3083 C C . GLY A 1 372 ? 16.844 2.483 -28.243 1.00 95.88 372 GLY A C 1
ATOM 3084 O O . GLY A 1 372 ? 15.914 2.212 -27.482 1.00 95.88 372 GLY A O 1
ATOM 3085 N N . LEU A 1 373 ? 17.289 1.660 -29.188 1.00 95.56 373 LEU A N 1
ATOM 3086 C CA . LEU A 1 373 ? 16.755 0.324 -29.433 1.00 95.56 373 LEU A CA 1
ATOM 3087 C C . LEU A 1 373 ? 17.820 -0.737 -29.137 1.00 95.56 373 LEU A C 1
ATOM 3089 O O . LEU A 1 373 ? 18.922 -0.704 -29.702 1.00 95.56 373 LEU A O 1
ATOM 3093 N N . SER A 1 374 ? 17.469 -1.681 -28.264 1.00 96.00 374 SER A N 1
ATOM 3094 C CA . SER A 1 374 ? 18.293 -2.849 -27.950 1.00 96.00 374 SER A CA 1
ATOM 3095 C C . SER A 1 374 ? 18.340 -3.854 -29.105 1.00 96.00 374 SER A C 1
ATOM 3097 O O . SER A 1 374 ? 17.555 -3.796 -30.057 1.00 96.00 374 SER A O 1
ATOM 3099 N N . LEU A 1 375 ? 19.242 -4.830 -28.998 1.00 93.19 375 LEU A N 1
ATOM 3100 C CA . LEU A 1 375 ? 19.127 -6.066 -29.769 1.00 93.19 375 LEU A CA 1
ATOM 3101 C C . LEU A 1 375 ? 17.902 -6.884 -29.324 1.00 93.19 375 LEU A C 1
ATOM 3103 O O . LEU A 1 375 ? 17.289 -6.602 -28.291 1.00 93.19 375 LEU A O 1
ATOM 3107 N N . CYS A 1 376 ? 17.545 -7.874 -30.141 1.00 92.56 376 CYS A N 1
ATOM 3108 C CA . CYS A 1 376 ? 16.495 -8.834 -29.822 1.00 92.56 376 CYS A CA 1
ATOM 3109 C C . CYS A 1 376 ? 16.974 -9.835 -28.767 1.00 92.56 376 CYS A C 1
ATOM 3111 O O . CYS A 1 376 ? 18.127 -10.263 -28.817 1.00 92.56 376 CYS A O 1
ATOM 3113 N N . PHE A 1 377 ? 16.082 -10.222 -27.860 1.00 93.69 377 PHE A N 1
ATOM 3114 C CA . PHE A 1 377 ? 16.318 -11.227 -26.827 1.00 93.69 377 PHE A CA 1
ATOM 3115 C C . PHE A 1 377 ? 15.039 -11.993 -26.506 1.00 93.69 377 PHE A C 1
ATOM 3117 O O . PHE A 1 377 ? 13.976 -11.634 -27.000 1.00 93.69 377 PHE A O 1
ATOM 3124 N N . HIS A 1 378 ? 15.143 -13.061 -25.718 1.00 91.19 378 HIS A N 1
ATOM 3125 C CA . HIS A 1 378 ? 14.048 -14.030 -25.567 1.00 91.19 378 HIS A CA 1
ATOM 3126 C C . HIS A 1 378 ? 13.695 -14.325 -24.109 1.00 91.19 378 HIS A C 1
ATOM 3128 O O . HIS A 1 378 ? 12.682 -14.962 -23.848 1.00 91.19 378 HIS A O 1
ATOM 3134 N N . ASN A 1 379 ? 14.515 -13.870 -23.157 1.00 89.94 379 ASN A N 1
ATOM 3135 C CA . ASN A 1 379 ? 14.282 -14.090 -21.740 1.00 89.94 379 ASN A CA 1
ATOM 3136 C C . ASN A 1 379 ? 14.207 -12.753 -21.001 1.00 89.94 379 ASN A C 1
ATOM 3138 O O . ASN A 1 379 ? 15.149 -11.964 -21.017 1.00 89.94 379 ASN A O 1
ATOM 3142 N N . VAL A 1 380 ? 13.087 -12.501 -20.323 1.00 90.81 380 VAL A N 1
ATOM 3143 C CA . VAL A 1 380 ? 12.880 -11.272 -19.547 1.00 90.81 380 VAL A CA 1
ATOM 3144 C C . VAL A 1 380 ? 13.909 -11.104 -18.421 1.00 90.81 380 VAL A C 1
ATOM 3146 O O . VAL A 1 380 ? 14.194 -9.975 -18.034 1.00 90.81 380 VAL A O 1
ATOM 3149 N N . LYS A 1 381 ? 14.530 -12.192 -17.942 1.00 90.38 381 LYS A N 1
ATOM 3150 C CA . LYS A 1 381 ? 15.636 -12.134 -16.972 1.00 90.38 381 LYS A CA 1
ATOM 3151 C C . LYS A 1 381 ? 16.831 -11.328 -17.493 1.00 90.38 381 LYS A C 1
ATOM 3153 O O . LYS A 1 381 ? 17.505 -10.665 -16.713 1.00 90.38 381 LYS A O 1
ATOM 3158 N N . ASP A 1 382 ? 17.035 -11.290 -18.810 1.00 91.62 382 ASP A N 1
ATOM 3159 C CA . ASP A 1 382 ? 18.134 -10.549 -19.435 1.00 91.62 382 ASP A CA 1
ATOM 3160 C C . ASP A 1 382 ? 17.842 -9.040 -19.568 1.00 91.62 382 ASP A C 1
ATOM 3162 O O . ASP A 1 382 ? 18.655 -8.287 -20.116 1.00 91.62 382 ASP A O 1
ATOM 3166 N N . LEU A 1 383 ? 16.686 -8.563 -19.081 1.00 93.94 383 LEU A N 1
ATOM 3167 C CA . LEU A 1 383 ? 16.194 -7.197 -19.283 1.00 93.94 383 LEU A CA 1
ATOM 3168 C C . LEU A 1 383 ? 17.253 -6.128 -18.986 1.00 93.94 383 LEU A C 1
ATOM 3170 O O . LEU A 1 383 ? 17.396 -5.184 -19.766 1.00 93.94 383 LEU A O 1
ATOM 3174 N N . LYS A 1 384 ? 18.027 -6.275 -17.904 1.00 94.75 384 LYS A N 1
ATOM 3175 C CA . LYS A 1 384 ? 19.065 -5.304 -17.535 1.00 94.75 384 LYS A CA 1
ATOM 3176 C C . LYS A 1 384 ? 20.112 -5.125 -18.628 1.00 94.75 384 LYS A C 1
ATOM 3178 O O . LYS A 1 384 ? 20.439 -3.990 -18.982 1.00 94.75 384 LYS A O 1
ATOM 3183 N N . GLN A 1 385 ? 20.606 -6.219 -19.203 1.00 95.25 385 GLN A N 1
ATOM 3184 C CA . GLN A 1 385 ? 21.609 -6.171 -20.264 1.00 95.25 385 GLN A CA 1
ATOM 3185 C C . GLN A 1 385 ? 21.073 -5.416 -21.486 1.00 95.25 385 GLN A C 1
ATOM 3187 O O . GLN A 1 385 ? 21.752 -4.539 -22.026 1.00 95.25 385 GLN A O 1
ATOM 3192 N N . TYR A 1 386 ? 19.846 -5.718 -21.910 1.00 96.25 386 TYR A N 1
ATOM 3193 C CA . TYR A 1 386 ? 19.251 -5.109 -23.102 1.00 96.25 386 TYR A CA 1
ATOM 3194 C C . TYR A 1 386 ? 18.778 -3.670 -22.865 1.00 96.25 386 TYR A C 1
ATOM 3196 O O . TYR A 1 386 ? 18.876 -2.846 -23.774 1.00 96.25 386 TYR A O 1
ATOM 3204 N N . TYR A 1 387 ? 18.385 -3.319 -21.639 1.00 97.19 387 TYR A N 1
ATOM 3205 C CA . TYR A 1 387 ? 18.193 -1.929 -21.221 1.00 97.19 387 TYR A CA 1
ATOM 3206 C C . TYR A 1 387 ? 19.505 -1.128 -21.263 1.00 97.19 387 TYR A C 1
ATOM 3208 O O . TYR A 1 387 ? 19.548 -0.011 -21.780 1.00 97.19 387 TYR A O 1
ATOM 3216 N N . ILE A 1 388 ? 20.616 -1.694 -20.782 1.00 95.81 388 ILE A N 1
ATOM 3217 C CA . ILE A 1 388 ? 21.925 -1.036 -20.902 1.00 95.81 388 ILE A CA 1
ATOM 3218 C C . ILE A 1 388 ? 22.276 -0.842 -22.381 1.00 95.81 388 ILE A C 1
ATOM 3220 O O . ILE A 1 388 ? 22.749 0.231 -22.758 1.00 95.81 388 ILE A O 1
ATOM 3224 N N . GLN A 1 389 ? 22.001 -1.829 -23.242 1.00 95.25 389 GLN A N 1
ATOM 3225 C CA . GLN A 1 389 ? 22.207 -1.678 -24.683 1.00 95.25 389 GLN A CA 1
ATOM 3226 C C . GLN A 1 389 ? 21.378 -0.529 -25.273 1.00 95.25 389 GLN A C 1
ATOM 3228 O O . GLN A 1 389 ? 21.935 0.313 -25.980 1.00 95.25 389 GLN A O 1
ATOM 3233 N N . SER A 1 390 ? 20.075 -0.443 -24.996 1.00 96.62 390 SER A N 1
ATOM 3234 C CA . SER A 1 390 ? 19.249 0.648 -25.527 1.00 96.62 390 SER A CA 1
ATOM 3235 C C . SER A 1 390 ? 19.763 2.010 -25.051 1.00 96.62 390 SER A C 1
ATOM 3237 O O . SER A 1 390 ? 19.947 2.905 -25.875 1.00 96.62 390 SER A O 1
ATOM 3239 N N . VAL A 1 391 ? 20.135 2.169 -23.779 1.00 95.44 391 VAL A N 1
ATOM 3240 C CA . VAL A 1 391 ? 20.752 3.413 -23.280 1.00 95.44 391 VAL A CA 1
ATOM 3241 C C . VAL A 1 391 ? 22.074 3.718 -23.992 1.00 95.44 391 VAL A C 1
ATOM 3243 O O . VAL A 1 391 ? 22.272 4.830 -24.487 1.00 95.44 391 VAL A O 1
ATOM 3246 N N . LYS A 1 392 ? 22.967 2.729 -24.122 1.00 93.62 392 LYS A N 1
ATOM 3247 C CA . LYS A 1 392 ? 24.256 2.894 -24.811 1.00 93.62 392 LYS A CA 1
ATOM 3248 C C . LYS A 1 392 ? 24.089 3.256 -26.280 1.00 93.62 392 LYS A C 1
ATOM 3250 O O . LYS A 1 392 ? 24.900 4.011 -26.810 1.00 93.62 392 LYS A O 1
ATOM 3255 N N . SER A 1 393 ? 23.034 2.777 -26.937 1.00 92.75 393 SER A N 1
ATOM 3256 C CA . SER A 1 393 ? 22.750 3.151 -28.322 1.00 92.75 393 SER A CA 1
ATOM 3257 C C . SER A 1 393 ? 22.464 4.651 -28.463 1.00 92.75 393 SER A C 1
ATOM 3259 O O . SER A 1 393 ? 22.966 5.255 -29.409 1.00 92.75 393 SER A O 1
ATOM 3261 N N . ILE A 1 394 ? 21.784 5.273 -27.487 1.00 91.94 394 ILE A N 1
ATOM 3262 C CA . ILE A 1 394 ? 21.581 6.730 -27.431 1.00 91.94 394 ILE A CA 1
ATOM 3263 C C . ILE A 1 394 ? 22.922 7.439 -27.245 1.00 91.94 394 ILE A C 1
ATOM 3265 O O . ILE A 1 394 ? 23.262 8.330 -28.019 1.00 91.94 394 ILE A O 1
ATOM 3269 N N . GLU A 1 395 ? 23.712 7.020 -26.252 1.00 90.12 395 GLU A N 1
ATOM 3270 C CA . GLU A 1 395 ? 25.015 7.632 -25.958 1.00 90.12 395 GLU A CA 1
ATOM 3271 C C . GLU A 1 395 ? 25.962 7.600 -27.167 1.00 90.12 395 GLU A C 1
ATOM 3273 O O . GLU A 1 395 ? 26.588 8.606 -27.506 1.00 90.12 395 GLU A O 1
ATOM 3278 N N . LEU A 1 396 ? 26.072 6.442 -27.825 1.00 88.38 396 LEU A N 1
ATOM 3279 C CA . LEU A 1 396 ? 26.903 6.262 -29.014 1.00 88.38 396 LEU A CA 1
ATOM 3280 C C . LEU A 1 396 ? 26.342 7.029 -30.207 1.00 88.38 396 LEU A C 1
ATOM 3282 O O . LEU A 1 396 ? 27.089 7.686 -30.927 1.00 88.38 396 LEU A O 1
ATOM 3286 N N . GLY A 1 397 ? 25.029 6.976 -30.401 1.00 87.44 397 GLY A N 1
ATOM 3287 C CA . GLY A 1 397 ? 24.339 7.665 -31.477 1.00 87.44 397 GLY A CA 1
ATOM 3288 C C . GLY A 1 397 ? 24.570 9.172 -31.463 1.00 87.44 397 GLY A C 1
ATOM 3289 O O . GLY A 1 397 ? 24.921 9.748 -32.492 1.00 87.44 397 GLY A O 1
ATOM 3290 N N . LEU A 1 398 ? 24.482 9.792 -30.285 1.00 87.19 398 LEU A N 1
ATOM 3291 C CA . LEU A 1 398 ? 24.747 11.220 -30.095 1.00 87.19 398 LEU A CA 1
ATOM 3292 C C . LEU A 1 398 ? 26.209 11.611 -30.346 1.00 87.19 398 LEU A C 1
ATOM 3294 O O . LEU A 1 398 ? 26.473 12.740 -30.757 1.00 87.19 398 LEU A O 1
ATOM 3298 N N . LYS A 1 399 ? 27.159 10.699 -30.105 1.00 85.31 399 LYS A N 1
ATOM 3299 C CA . LYS A 1 399 ? 28.591 10.927 -30.365 1.00 85.31 399 LYS A CA 1
ATOM 3300 C C . LYS A 1 399 ? 28.960 10.739 -31.836 1.00 85.31 399 LYS A C 1
ATOM 3302 O O . LYS A 1 399 ? 29.808 11.457 -32.351 1.00 85.31 399 LYS A O 1
ATOM 3307 N N . LEU A 1 400 ? 28.367 9.741 -32.490 1.00 81.62 400 LEU A N 1
ATOM 3308 C CA . LEU A 1 400 ? 28.790 9.258 -33.808 1.00 81.62 400 LEU A CA 1
ATOM 3309 C C . LEU A 1 400 ? 27.962 9.827 -34.963 1.00 81.62 400 LEU A C 1
ATOM 3311 O O . LEU A 1 400 ? 28.412 9.800 -36.108 1.00 81.62 400 LEU A O 1
ATOM 3315 N N . MET A 1 401 ? 26.739 10.290 -34.697 1.00 77.88 401 MET A N 1
ATOM 3316 C CA . MET A 1 401 ? 25.799 10.745 -35.721 1.00 77.88 401 MET A CA 1
ATOM 3317 C C . MET A 1 401 ? 25.488 12.240 -35.573 1.00 77.88 401 MET A C 1
ATOM 3319 O O . MET A 1 401 ? 25.696 12.849 -34.527 1.00 77.88 401 MET A O 1
ATOM 3323 N N . LYS A 1 402 ? 24.975 12.856 -36.647 1.00 65.69 402 LYS A N 1
ATOM 3324 C CA . LYS A 1 402 ? 24.541 14.262 -36.634 1.00 65.69 402 LYS A CA 1
ATOM 3325 C C . LYS A 1 402 ? 23.492 14.487 -35.533 1.00 65.69 402 LYS A C 1
ATOM 3327 O O . LYS A 1 402 ? 22.582 13.673 -35.388 1.00 65.69 402 LYS A O 1
ATOM 3332 N N . LYS A 1 403 ? 23.551 15.647 -34.863 1.00 61.12 403 LYS A N 1
ATOM 3333 C CA . LYS A 1 403 ? 22.620 16.096 -33.799 1.00 61.12 403 LYS A CA 1
ATOM 3334 C C . LYS A 1 403 ? 21.125 16.126 -34.188 1.00 61.12 403 LYS A C 1
ATOM 3336 O O . LYS A 1 403 ? 20.293 16.449 -33.355 1.00 61.12 403 LYS A O 1
ATOM 3341 N N . SER A 1 404 ? 20.773 15.829 -35.441 1.00 62.88 404 SER A N 1
ATOM 3342 C CA . SER A 1 404 ? 19.400 15.838 -35.956 1.00 62.88 404 SER A CA 1
ATOM 3343 C C . SER A 1 404 ? 18.670 14.495 -35.846 1.00 62.88 404 SER A C 1
ATOM 3345 O O . SER A 1 404 ? 17.495 14.440 -36.196 1.00 62.88 404 SER A O 1
ATOM 3347 N N . LYS A 1 405 ? 19.350 13.412 -35.441 1.00 78.81 405 LYS A N 1
ATOM 3348 C CA . LYS A 1 405 ? 18.723 12.093 -35.277 1.00 78.81 405 LYS A CA 1
ATOM 3349 C C . LYS A 1 405 ? 18.149 11.928 -33.876 1.00 78.81 405 LYS A C 1
ATOM 3351 O O . LYS A 1 405 ? 18.807 12.264 -32.896 1.00 78.81 405 LYS A O 1
ATOM 3356 N N . PHE A 1 406 ? 16.950 11.355 -33.809 1.00 81.38 406 PHE A N 1
ATOM 3357 C CA . PHE A 1 406 ? 16.261 11.080 -32.548 1.00 81.38 406 PHE A CA 1
ATOM 3358 C C . PHE A 1 406 ? 16.178 9.586 -32.221 1.00 81.38 406 PHE A C 1
ATOM 3360 O O . PHE A 1 406 ? 15.903 9.239 -31.080 1.00 81.38 406 PHE A O 1
ATOM 3367 N N . LEU A 1 407 ? 16.460 8.704 -33.185 1.00 85.62 407 LEU A N 1
ATOM 3368 C CA . LEU A 1 407 ? 16.443 7.253 -33.018 1.00 85.62 407 LEU A CA 1
ATOM 3369 C C . LEU A 1 407 ? 17.834 6.654 -33.253 1.00 85.62 407 LEU A C 1
ATOM 3371 O O . LEU A 1 407 ? 18.479 6.922 -34.271 1.00 85.62 407 LEU A O 1
ATOM 3375 N N . PHE A 1 408 ? 18.260 5.787 -32.337 1.00 86.38 408 PHE A N 1
ATOM 3376 C CA . PHE A 1 408 ? 19.543 5.103 -32.387 1.00 86.38 408 PHE A CA 1
ATOM 3377 C C . PHE A 1 408 ? 19.370 3.603 -32.157 1.00 86.38 408 PHE A C 1
ATOM 3379 O O . PHE A 1 408 ? 18.718 3.166 -31.213 1.00 86.38 408 PHE A O 1
ATOM 3386 N N . MET A 1 409 ? 19.970 2.801 -33.032 1.00 85.56 409 MET A N 1
ATOM 3387 C CA . MET A 1 409 ? 19.930 1.343 -32.955 1.00 85.56 409 MET A CA 1
ATOM 3388 C C . MET A 1 409 ? 21.311 0.805 -32.622 1.00 85.56 409 MET A C 1
ATOM 3390 O O . MET A 1 409 ? 22.289 1.202 -33.262 1.00 85.56 409 MET A O 1
ATOM 3394 N N . MET A 1 410 ? 21.385 -0.151 -31.693 1.00 82.00 410 MET A N 1
ATOM 3395 C CA . MET A 1 410 ? 22.658 -0.749 -31.279 1.00 82.00 410 MET A CA 1
ATOM 3396 C C . MET A 1 410 ? 23.490 -1.264 -32.470 1.00 82.00 410 MET A C 1
ATOM 3398 O O . MET A 1 410 ? 24.665 -0.921 -32.590 1.00 82.00 410 MET A O 1
ATOM 3402 N N . ILE A 1 411 ? 22.874 -2.000 -33.403 1.00 74.88 411 ILE A N 1
ATOM 3403 C CA . ILE A 1 411 ? 23.555 -2.560 -34.590 1.00 74.88 411 ILE A CA 1
ATOM 3404 C C . ILE A 1 411 ? 24.212 -1.461 -35.435 1.00 74.88 411 ILE A C 1
ATOM 3406 O O . ILE A 1 411 ? 25.363 -1.591 -35.850 1.00 74.88 411 ILE A O 1
ATOM 3410 N N . ILE A 1 412 ? 23.500 -0.356 -35.667 1.00 73.56 412 ILE A N 1
ATOM 3411 C CA . ILE A 1 412 ? 23.990 0.748 -36.500 1.00 73.56 412 ILE A CA 1
ATOM 3412 C C . ILE A 1 412 ? 25.153 1.461 -35.803 1.00 73.56 412 ILE A C 1
ATOM 3414 O O . ILE A 1 412 ? 26.157 1.773 -36.445 1.00 73.56 412 ILE A O 1
ATOM 3418 N N . CYS A 1 413 ? 25.052 1.689 -34.491 1.00 72.00 413 CYS A N 1
ATOM 3419 C CA . CYS A 1 413 ? 26.128 2.300 -33.713 1.00 72.00 413 CYS A CA 1
ATOM 3420 C C . CYS A 1 413 ? 27.406 1.443 -33.737 1.00 72.00 413 CYS A C 1
ATOM 3422 O O . CYS A 1 413 ? 28.490 1.977 -33.978 1.00 72.00 413 CYS A O 1
ATOM 3424 N N . LEU A 1 414 ? 27.284 0.120 -33.564 1.00 75.25 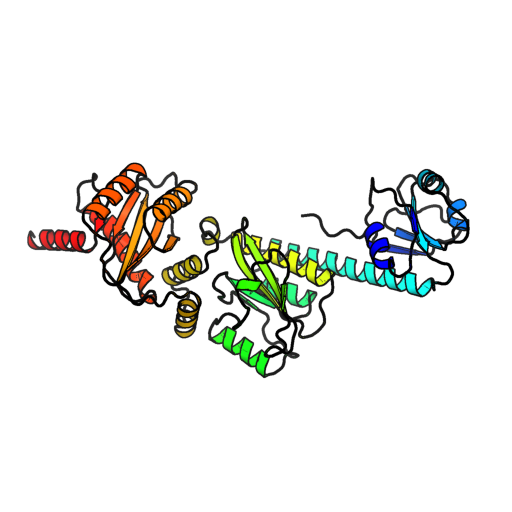414 LEU A N 1
ATOM 3425 C CA . LEU A 1 414 ? 28.416 -0.814 -33.628 1.00 75.25 414 LEU A CA 1
ATOM 3426 C C . LEU A 1 414 ? 29.066 -0.847 -35.016 1.00 75.25 414 LEU A C 1
ATOM 3428 O O . LEU A 1 414 ? 30.291 -0.802 -35.126 1.00 75.25 414 LEU A O 1
ATOM 3432 N N . PHE A 1 415 ? 28.263 -0.856 -36.082 1.00 74.94 415 PHE A N 1
ATOM 3433 C CA . PHE A 1 415 ? 28.770 -0.826 -37.454 1.00 74.94 415 PHE A CA 1
ATOM 3434 C C . PHE A 1 415 ? 29.575 0.448 -37.759 1.00 74.94 415 PHE A C 1
ATOM 3436 O O . PHE A 1 415 ? 30.633 0.382 -38.388 1.00 74.94 415 PHE A O 1
ATOM 3443 N N . ILE A 1 416 ? 29.104 1.612 -37.297 1.00 72.12 416 ILE A N 1
ATOM 3444 C CA . ILE A 1 416 ? 29.816 2.886 -37.479 1.00 72.12 416 ILE A CA 1
ATOM 3445 C C . ILE A 1 416 ? 31.120 2.905 -36.675 1.00 72.12 416 ILE A C 1
ATOM 3447 O O . ILE A 1 416 ? 32.149 3.308 -37.216 1.00 72.12 416 ILE A O 1
ATOM 3451 N N . LEU A 1 417 ? 31.105 2.438 -35.421 1.00 73.94 417 LEU A N 1
ATOM 3452 C CA . LEU A 1 417 ? 32.321 2.307 -34.609 1.00 73.94 417 LEU A CA 1
ATOM 3453 C C . LEU A 1 417 ? 33.364 1.439 -35.311 1.00 73.94 417 LEU A C 1
ATOM 3455 O O . LEU A 1 417 ? 34.502 1.864 -35.482 1.00 73.94 417 LEU A O 1
ATOM 3459 N N . TRP A 1 418 ? 32.960 0.260 -35.782 1.00 77.50 418 TRP A N 1
ATOM 3460 C CA . TRP A 1 418 ? 33.848 -0.662 -36.481 1.00 77.50 418 TRP A CA 1
ATOM 3461 C C . TRP A 1 418 ? 34.444 -0.055 -37.761 1.00 77.50 418 TRP A C 1
ATOM 3463 O O . TRP A 1 418 ? 35.642 -0.192 -38.014 1.00 77.50 418 TRP A O 1
ATOM 3473 N N . LYS A 1 419 ? 33.645 0.690 -38.540 1.00 74.38 419 LYS A N 1
ATOM 3474 C CA . LYS A 1 419 ? 34.138 1.435 -39.712 1.00 74.38 419 LYS A CA 1
ATOM 3475 C C . LYS A 1 419 ? 35.153 2.521 -39.355 1.00 74.38 419 LYS A C 1
ATOM 3477 O O . LYS A 1 419 ? 36.071 2.749 -40.137 1.00 74.38 419 LYS A O 1
ATOM 3482 N N . ASN A 1 420 ? 34.982 3.197 -38.221 1.00 74.00 420 ASN A N 1
ATOM 3483 C CA . ASN A 1 420 ? 35.895 4.251 -37.782 1.00 74.00 420 ASN A CA 1
ATOM 3484 C C . ASN A 1 420 ? 37.212 3.682 -37.237 1.00 74.00 420 ASN A C 1
ATOM 3486 O O . ASN A 1 420 ? 38.258 4.256 -37.510 1.00 74.00 420 ASN A O 1
ATOM 3490 N N . VAL A 1 421 ? 37.180 2.537 -36.545 1.00 73.12 421 VAL A N 1
ATOM 3491 C CA . VAL A 1 421 ? 38.394 1.856 -36.052 1.00 73.12 421 VAL A CA 1
ATOM 3492 C C . VAL A 1 421 ? 39.266 1.346 -37.202 1.00 73.12 421 VAL A C 1
ATOM 3494 O O . VAL A 1 421 ? 40.477 1.434 -37.114 1.00 73.12 421 VAL A O 1
ATOM 3497 N N . ARG A 1 422 ? 38.677 0.883 -38.315 1.00 61.12 422 ARG A N 1
ATOM 3498 C CA . ARG A 1 422 ? 39.425 0.449 -39.516 1.00 61.12 422 ARG A CA 1
ATOM 3499 C C . ARG A 1 422 ? 40.058 1.582 -40.340 1.00 61.12 422 ARG A C 1
ATOM 3501 O O . ARG A 1 422 ? 40.730 1.296 -41.325 1.00 61.12 422 ARG A O 1
ATOM 3508 N N . LYS A 1 423 ? 39.767 2.845 -40.017 1.00 54.53 423 LYS A N 1
ATOM 3509 C CA . LYS A 1 423 ? 40.345 4.023 -40.690 1.00 54.53 423 LYS A CA 1
ATOM 3510 C C . LYS A 1 423 ? 41.566 4.594 -39.960 1.00 54.53 423 LYS A C 1
ATOM 3512 O O . LYS A 1 423 ? 42.148 5.553 -40.462 1.00 54.53 423 LYS A O 1
ATOM 3517 N N . ILE A 1 424 ? 41.896 4.039 -38.796 1.00 46.75 424 ILE A N 1
ATOM 3518 C CA . ILE A 1 424 ? 43.133 4.260 -38.040 1.00 46.75 424 ILE A CA 1
ATOM 3519 C C . ILE A 1 424 ? 44.054 3.092 -38.380 1.00 46.75 424 ILE A C 1
ATOM 3521 O O . ILE A 1 424 ? 45.257 3.353 -38.581 1.00 46.75 424 ILE A O 1
#

Solvent-accessible surface area (backbone atoms only — not comparable to full-atom values): 23982 Å² t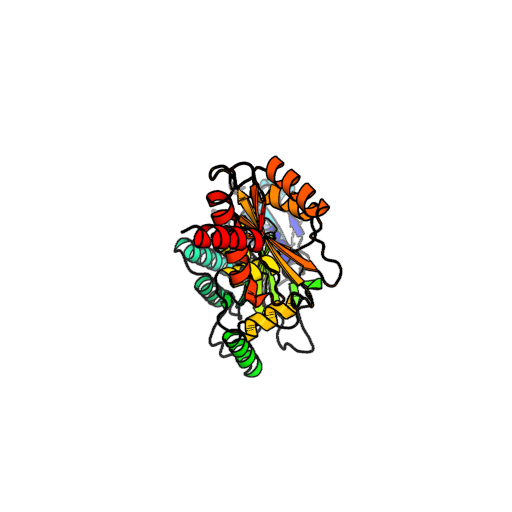otal; per-residue (Å²): 135,83,75,89,71,50,28,69,67,59,54,47,64,74,41,48,91,63,65,54,47,78,45,67,66,81,92,70,79,48,55,44,73,46,75,45,75,65,58,92,87,68,84,85,82,54,41,38,32,34,32,41,41,52,56,70,59,57,75,70,54,74,64,43,93,59,57,31,34,38,39,30,42,55,84,70,96,78,55,62,68,61,37,53,65,36,31,36,27,39,40,33,31,55,69,90,57,62,64,67,58,52,51,50,54,52,50,49,54,44,49,53,51,51,51,51,52,55,50,51,52,52,55,51,50,42,56,76,73,66,52,51,71,50,52,52,50,51,56,48,30,75,70,68,55,32,56,41,38,34,27,35,50,59,32,40,67,73,30,64,70,76,88,66,87,78,59,54,70,71,56,49,50,47,53,50,49,28,62,77,37,43,49,44,84,82,87,68,66,72,84,70,68,73,56,99,54,76,41,76,46,70,46,90,87,83,46,98,41,44,30,40,37,37,74,18,51,54,96,88,21,49,51,22,38,41,38,37,37,41,67,73,49,85,80,52,77,64,49,54,51,50,51,52,52,48,31,54,53,49,23,58,61,55,59,71,40,73,65,60,77,65,50,79,39,51,31,66,47,53,52,52,50,37,55,61,68,63,74,66,88,55,66,69,31,51,49,52,48,32,57,77,65,72,52,73,53,88,35,42,31,36,32,40,30,36,34,63,73,62,93,84,66,60,84,77,46,51,64,57,52,46,52,57,49,52,75,74,40,80,61,55,68,42,68,57,94,85,23,44,39,33,41,36,71,40,70,82,70,75,77,84,41,73,65,48,50,55,53,46,43,52,52,24,61,76,68,47,26,34,31,6,28,25,64,78,45,61,56,71,88,50,45,42,64,34,48,51,37,4,52,49,12,36,58,46,29,65,72,76,43,70,93,84,66,39,69,21,44,35,71,60,44,52,53,52,50,54,58,55,61,75,74,111

Mean predicted aligned error: 10.49 Å

Foldseek 3Di:
DDQDAAWLVNLCVVCVVLVKDKLADPPDTDGALEEDEDDQPPQDADQNYEYEYEPVSVLVHQADPAEHHYEYEPDDDDDSVSCVSNSYIYIYGHPVDDPVVSNVVVVVVSVLSVLLVVLLVVLVVCVVVVHDPQVSLVSLCVSQVFWKWKAWLLQQTDYTDPDDPQDDPVVNVVVVVCVVQSFGDPDDPVVVVPDQAWDWDDPVPPDPWIKTKHFQDDPNAGTIIMITTCRPHDDDPSSRVSVVSSSPSVNVSVVVDPQVLFDNNDSVQVLLQCLQVVVRPDPNNNVNSCVVNVVQAQFKKKKKKKAALDPPPQRPLVNVLLVVVCVVAPFDWTDDPSIIITMDTDHDDDPPDPVVVVVVQVSCVVSRIAMFMFDIDNGSSCVNVRVVLRVVQRVLCCVQHPPSGRYGYSVVSVVSVVVVVVVD

Radius of gyration: 31.08 Å; Cα contacts (8 Å, |Δi|>4): 634; chains: 1; bounding box: 85×52×86 Å

Nearest PDB structures (foldseek):
  2gx5-assembly1_A  TM=8.066E-01  e=9.742E-07  Bacillus subtilis
  5lnh-assembly1_A  TM=4.783E-01  e=9.665E-08  Bacillus subtilis subsp. subtilis str. 168
  5loe-assembly4_D  TM=4.566E-01  e=8.161E-08  Bacillus subtilis subsp. subtilis str. 168
  5ey1-assembly1_A  TM=5.151E-01  e=2.842E-06  Staphylococcus aureus subsp. aureus Mu3
  8c7o-assembly1_A  TM=4.568E-01  e=1.377E-05  Staphylococcus aureus subsp. aureus USA300

Secondary structure (DSSP, 8-state):
-PPPP--HHHHHHHTGGG--EEE--TT-PPPP-EEEEPPTT-----TTEEEE--HHHHHTSPPPSSPEEEEEE--S---HHHHHHTTEEEEEE-TTS-HHHHHHHHHHHHHHHHHHHHHHHHHHHHHHTT--HHHHHHHHHHHH-S-EEEEETT--EEEE----TTS-HHHHHHHHHHHHH-PPPS---TTTTT-SSPEEE--TTT-SS-EEEEEEEETTEEEEEEEEE-SSS---HHHHHHHHHHHHHHHHHHTTSHHHHH--S-HHHHHHHHHHHT----HHHHHHHHHHTT----SEEEEEEEEESSSS-HHHHHHHHHHHHHHHS-SEEEEETTEEEEEEEESSS----HHHHHHHHHHHHHTTEEEEEPPPBS-GGGHHHHHHHHHHHHHHHHHHS-TT--EEEHHHHHHHHHHHHTT-

Organism: NCBI:txid1121326